Protein AF-A0A182S8Q7-F1 (afdb_monomer_lite)

pLDDT: mean 88.42, std 8.69, range [42.84, 96.62]

Structure (mmCIF, N/CA/C/O backbone):
data_AF-A0A182S8Q7-F1
#
_entry.id   AF-A0A182S8Q7-F1
#
loop_
_atom_site.group_PDB
_atom_site.id
_atom_site.type_symbol
_atom_site.label_atom_id
_atom_site.label_alt_id
_atom_site.label_comp_id
_atom_site.label_asym_id
_atom_site.label_entity_id
_atom_site.label_seq_id
_atom_site.pdbx_PDB_ins_code
_atom_site.Cartn_x
_atom_site.Cartn_y
_atom_site.Cartn_z
_atom_site.occupancy
_atom_site.B_iso_or_equiv
_atom_site.auth_seq_id
_atom_site.auth_comp_id
_atom_site.auth_asym_id
_atom_site.auth_atom_id
_atom_site.pdbx_PDB_model_num
ATOM 1 N N . MET A 1 1 ? 14.841 6.265 -6.640 1.00 42.84 1 MET A N 1
ATOM 2 C CA . MET A 1 1 ? 15.381 6.132 -5.273 1.00 42.84 1 MET A CA 1
ATOM 3 C C . MET A 1 1 ? 14.286 5.479 -4.445 1.00 42.84 1 MET A C 1
ATOM 5 O O . MET A 1 1 ? 13.190 6.019 -4.438 1.00 42.84 1 MET A O 1
ATOM 9 N N . ARG A 1 2 ? 14.523 4.296 -3.869 1.00 61.75 2 ARG A N 1
ATOM 10 C CA . ARG A 1 2 ? 13.597 3.650 -2.926 1.00 61.75 2 ARG A CA 1
ATOM 11 C C . ARG A 1 2 ? 14.351 3.470 -1.628 1.00 61.75 2 ARG A C 1
ATOM 13 O O . ARG A 1 2 ? 15.321 2.724 -1.587 1.00 61.75 2 ARG A O 1
ATOM 20 N N . TRP A 1 3 ? 13.983 4.250 -0.626 1.00 45.47 3 TRP A N 1
ATOM 21 C CA . TRP A 1 3 ? 14.664 4.230 0.658 1.00 45.47 3 TRP A CA 1
ATOM 22 C C . TRP A 1 3 ? 14.092 3.096 1.516 1.00 45.47 3 TRP A C 1
ATOM 24 O O . TRP A 1 3 ? 12.889 2.859 1.485 1.00 45.47 3 TRP A O 1
ATOM 34 N N . GLY A 1 4 ? 14.951 2.359 2.223 1.00 52.16 4 GLY A N 1
ATOM 35 C CA . GLY A 1 4 ? 14.533 1.249 3.092 1.00 52.16 4 GLY A CA 1
ATOM 36 C C . GLY A 1 4 ? 14.258 -0.095 2.401 1.00 52.16 4 GLY A C 1
ATOM 37 O O . GLY A 1 4 ? 13.978 -1.071 3.092 1.00 52.16 4 GLY A O 1
ATOM 38 N N . VAL A 1 5 ? 14.377 -0.194 1.071 1.00 59.81 5 VAL A N 1
ATOM 39 C CA . VAL A 1 5 ? 14.301 -1.483 0.361 1.00 59.81 5 VAL A CA 1
ATOM 40 C C . VAL A 1 5 ? 15.667 -2.164 0.431 1.00 59.81 5 VAL A C 1
ATOM 42 O O . VAL A 1 5 ? 16.649 -1.630 -0.083 1.00 59.81 5 VAL A O 1
ATOM 45 N N . ARG A 1 6 ? 15.736 -3.318 1.100 1.00 62.06 6 ARG A N 1
ATOM 46 C CA . ARG A 1 6 ? 16.965 -4.116 1.224 1.00 62.06 6 ARG A CA 1
ATOM 47 C C . ARG A 1 6 ? 17.252 -4.895 -0.060 1.00 62.06 6 ARG A C 1
ATOM 49 O O . ARG A 1 6 ? 16.329 -5.193 -0.816 1.00 62.06 6 ARG A O 1
ATOM 56 N N . ASP A 1 7 ? 18.512 -5.280 -0.261 1.00 60.81 7 ASP A N 1
ATOM 57 C CA . ASP A 1 7 ? 18.934 -6.113 -1.401 1.00 60.81 7 ASP A CA 1
ATOM 58 C C . ASP A 1 7 ? 18.130 -7.429 -1.471 1.00 60.81 7 ASP A C 1
ATOM 60 O O . ASP A 1 7 ? 17.766 -7.876 -2.557 1.00 60.81 7 ASP A O 1
ATOM 64 N N . GLU A 1 8 ? 17.743 -7.984 -0.314 1.00 66.62 8 GLU A N 1
ATOM 65 C CA . GLU A 1 8 ? 16.890 -9.179 -0.208 1.00 66.62 8 GLU A CA 1
ATOM 66 C C . GLU A 1 8 ? 15.536 -9.014 -0.928 1.00 66.62 8 GLU A C 1
ATOM 68 O O . GLU A 1 8 ? 15.052 -9.930 -1.581 1.00 66.62 8 GLU A O 1
ATOM 73 N N . ALA A 1 9 ? 14.944 -7.816 -0.914 1.00 69.50 9 ALA A N 1
ATOM 74 C CA . ALA A 1 9 ? 13.673 -7.564 -1.598 1.00 69.50 9 ALA A CA 1
ATOM 75 C C . ALA A 1 9 ? 13.807 -7.504 -3.132 1.00 69.50 9 ALA A C 1
ATOM 77 O O . ALA A 1 9 ? 12.793 -7.508 -3.843 1.00 69.50 9 ALA A O 1
ATOM 78 N N . THR A 1 10 ? 15.035 -7.389 -3.648 1.00 76.19 10 THR A N 1
ATOM 79 C CA . THR A 1 10 ? 15.325 -7.541 -5.082 1.00 76.19 10 THR A CA 1
ATOM 80 C C . THR A 1 10 ? 15.419 -9.017 -5.453 1.00 76.19 10 THR A C 1
ATOM 82 O O . THR A 1 10 ? 14.940 -9.389 -6.517 1.00 76.19 10 THR A O 1
ATOM 85 N N . ASP A 1 11 ? 15.975 -9.842 -4.564 1.00 79.31 11 ASP A N 1
ATOM 86 C CA . ASP A 1 11 ? 16.095 -11.295 -4.735 1.00 79.31 11 ASP A CA 1
ATOM 87 C C . ASP A 1 11 ? 14.733 -11.981 -4.850 1.00 79.31 11 ASP A C 1
ATOM 89 O O . ASP A 1 11 ? 14.486 -12.724 -5.795 1.00 79.31 11 ASP A O 1
ATOM 93 N N . ASP A 1 12 ? 13.822 -11.643 -3.935 1.00 82.00 12 ASP A N 1
ATOM 94 C CA . ASP A 1 12 ? 12.478 -12.226 -3.867 1.00 82.00 12 ASP A CA 1
ATOM 95 C C . ASP A 1 12 ? 11.453 -11.498 -4.757 1.00 82.00 12 ASP A C 1
ATOM 97 O O . ASP A 1 12 ? 10.250 -11.747 -4.679 1.00 82.00 12 ASP A O 1
ATOM 101 N N . HIS A 1 13 ? 11.890 -10.538 -5.581 1.00 84.25 13 HIS A N 1
ATOM 102 C CA . HIS A 1 13 ? 11.020 -9.721 -6.447 1.00 84.25 13 HIS A CA 1
ATOM 103 C C . HIS A 1 13 ? 9.895 -8.971 -5.702 1.00 84.25 13 HIS A C 1
ATOM 105 O O . HIS A 1 13 ? 8.911 -8.533 -6.305 1.00 84.25 13 HIS A O 1
ATOM 111 N N . MET A 1 14 ? 10.039 -8.769 -4.389 1.00 81.75 14 MET A N 1
ATOM 112 C CA . MET A 1 14 ? 9.021 -8.161 -3.519 1.00 81.75 14 MET A CA 1
ATOM 113 C C . MET A 1 14 ? 9.024 -6.633 -3.543 1.00 81.75 14 MET A C 1
ATOM 115 O O . MET A 1 14 ? 8.096 -5.993 -3.049 1.00 81.75 14 MET A O 1
ATOM 119 N N . THR A 1 15 ? 10.049 -6.019 -4.132 1.00 76.50 15 THR A N 1
ATOM 120 C CA . THR A 1 15 ? 10.253 -4.562 -4.119 1.00 76.50 15 THR A CA 1
ATOM 121 C C . THR A 1 15 ? 9.032 -3.770 -4.611 1.00 76.50 15 THR A C 1
ATOM 123 O O . THR A 1 15 ? 8.743 -2.695 -4.090 1.00 76.50 15 THR A O 1
ATOM 126 N N . THR A 1 16 ? 8.282 -4.276 -5.595 1.00 79.88 16 THR A N 1
ATOM 127 C CA . THR A 1 16 ? 7.043 -3.622 -6.060 1.00 79.88 16 THR A CA 1
ATOM 128 C C . THR A 1 16 ? 5.880 -3.844 -5.095 1.00 79.88 16 THR A C 1
ATOM 130 O O . THR A 1 16 ? 5.137 -2.904 -4.825 1.00 79.88 16 THR A O 1
ATOM 133 N N . GLU A 1 17 ? 5.732 -5.050 -4.547 1.00 83.62 17 GLU A N 1
ATOM 134 C CA . GLU A 1 17 ? 4.652 -5.389 -3.613 1.00 83.62 17 GLU A CA 1
ATOM 135 C C . GLU A 1 17 ? 4.762 -4.597 -2.306 1.00 83.62 17 GLU A C 1
ATOM 137 O O . GLU A 1 17 ? 3.768 -4.048 -1.836 1.00 83.62 17 GLU A O 1
ATOM 142 N N . LEU A 1 18 ? 5.978 -4.460 -1.764 1.00 83.19 18 LEU A N 1
ATOM 143 C CA . LEU A 1 18 ? 6.242 -3.647 -0.576 1.00 83.19 18 LEU A CA 1
ATOM 144 C C . LEU A 1 18 ? 5.825 -2.187 -0.792 1.00 83.19 18 LEU A C 1
ATOM 146 O O . LEU A 1 18 ? 5.143 -1.619 0.057 1.00 83.19 18 LEU A O 1
ATOM 150 N N . CYS A 1 19 ? 6.153 -1.601 -1.950 1.00 82.00 19 CYS A N 1
ATOM 151 C CA . CYS A 1 19 ? 5.712 -0.248 -2.296 1.00 82.00 19 CYS A CA 1
ATOM 152 C C . CYS A 1 19 ? 4.181 -0.145 -2.378 1.00 82.00 19 CYS A C 1
ATOM 154 O O . CYS A 1 19 ? 3.608 0.808 -1.857 1.00 82.00 19 CYS A O 1
ATOM 156 N N . MET A 1 20 ? 3.503 -1.121 -2.996 1.00 86.94 20 MET A N 1
ATOM 157 C CA . MET A 1 20 ? 2.035 -1.110 -3.087 1.00 86.94 20 MET A CA 1
ATOM 158 C C . MET A 1 20 ? 1.373 -1.241 -1.712 1.00 86.94 20 MET A C 1
ATOM 160 O O . MET A 1 20 ? 0.411 -0.531 -1.422 1.00 86.94 20 MET A O 1
ATOM 164 N N . ARG A 1 21 ? 1.898 -2.123 -0.854 1.00 85.94 21 ARG A N 1
ATOM 165 C CA . ARG A 1 21 ? 1.404 -2.316 0.513 1.00 85.94 21 ARG A CA 1
ATOM 166 C C . ARG A 1 21 ? 1.585 -1.053 1.349 1.00 85.94 21 ARG A C 1
ATOM 168 O O . ARG A 1 21 ? 0.685 -0.694 2.102 1.00 85.94 21 ARG A O 1
ATOM 175 N N . GLU A 1 22 ? 2.702 -0.353 1.175 1.00 85.12 22 GLU A N 1
ATOM 176 C CA . GLU A 1 22 ? 2.937 0.911 1.867 1.00 85.12 22 GLU A CA 1
ATOM 177 C C . GLU A 1 22 ? 1.957 1.998 1.418 1.00 85.12 22 GLU A C 1
ATOM 179 O O . GLU A 1 22 ? 1.357 2.655 2.261 1.00 85.12 22 GLU A O 1
ATOM 184 N N . ILE A 1 23 ? 1.681 2.118 0.113 1.00 88.94 23 ILE A N 1
ATOM 185 C CA . ILE A 1 23 ? 0.646 3.038 -0.388 1.00 88.94 23 ILE A CA 1
ATOM 186 C C . ILE A 1 23 ? -0.710 2.734 0.264 1.00 88.94 23 ILE A C 1
ATOM 188 O O . ILE A 1 23 ? -1.385 3.650 0.737 1.00 88.94 23 ILE A O 1
ATOM 192 N N . GLN A 1 24 ? -1.100 1.458 0.342 1.00 87.75 24 GLN A N 1
ATOM 193 C CA . GLN A 1 24 ? -2.344 1.050 1.004 1.00 87.75 24 GLN A CA 1
ATOM 194 C C . GLN A 1 24 ? -2.342 1.385 2.502 1.00 87.75 24 GLN A C 1
ATOM 196 O O . GLN A 1 24 ? -3.348 1.864 3.027 1.00 87.75 24 GLN A O 1
ATOM 201 N N . ASN A 1 25 ? -1.219 1.180 3.194 1.00 82.31 25 ASN A N 1
ATOM 202 C CA . ASN A 1 25 ? -1.070 1.549 4.600 1.00 82.31 25 ASN A CA 1
ATOM 203 C C . ASN A 1 25 ? -1.199 3.060 4.801 1.00 82.31 25 ASN A C 1
ATOM 205 O O . ASN A 1 25 ? -1.993 3.480 5.641 1.00 82.31 25 ASN A O 1
ATOM 209 N N . CYS A 1 26 ? -0.504 3.878 4.005 1.00 85.38 26 CYS A N 1
ATOM 210 C CA . CYS A 1 26 ? -0.623 5.333 4.056 1.00 85.38 26 CYS A CA 1
ATOM 211 C C . CYS A 1 26 ? -2.065 5.783 3.797 1.00 85.38 26 CYS A C 1
ATOM 213 O O . CYS A 1 26 ? -2.568 6.659 4.493 1.00 85.38 26 CYS A O 1
ATOM 215 N N . GLN A 1 27 ? -2.758 5.170 2.836 1.00 86.94 27 GLN A N 1
ATOM 216 C CA . GLN A 1 27 ? -4.159 5.482 2.541 1.00 86.94 27 GLN A CA 1
ATOM 217 C C . GLN A 1 27 ? -5.119 5.088 3.667 1.00 86.94 27 GLN A C 1
ATOM 219 O O . GLN A 1 27 ? -6.132 5.756 3.858 1.00 86.94 27 GLN A O 1
ATOM 224 N N . ARG A 1 28 ? -4.811 4.014 4.400 1.00 81.75 28 ARG A N 1
ATOM 225 C CA . ARG A 1 28 ? -5.621 3.525 5.521 1.00 81.75 28 ARG A CA 1
ATOM 226 C C . ARG A 1 28 ? -5.380 4.307 6.811 1.00 81.75 28 ARG A C 1
ATOM 228 O O . ARG A 1 28 ? -6.316 4.481 7.582 1.00 81.75 28 ARG A O 1
ATOM 235 N N . LEU A 1 29 ? -4.135 4.703 7.069 1.00 77.62 29 LEU A N 1
ATOM 236 C CA . LEU A 1 29 ? -3.698 5.268 8.348 1.00 77.62 29 LEU A CA 1
ATOM 237 C C . LEU A 1 29 ? -3.628 6.799 8.343 1.00 77.62 29 LEU A C 1
ATOM 239 O O . LEU A 1 29 ? -3.827 7.414 9.386 1.00 77.62 29 LEU A O 1
ATOM 243 N N . SER A 1 30 ? -3.320 7.426 7.203 1.00 78.69 30 SER A N 1
ATOM 244 C CA . SER A 1 30 ? -3.127 8.878 7.149 1.00 78.69 30 SER A CA 1
ATOM 245 C C . SER A 1 30 ? -4.459 9.621 7.111 1.00 78.69 30 SER A C 1
ATOM 247 O O . SER A 1 30 ? -5.298 9.394 6.238 1.00 78.69 30 SER A O 1
ATOM 249 N N . MET A 1 31 ? -4.605 10.588 8.015 1.00 75.12 31 MET A N 1
ATOM 250 C CA . MET A 1 31 ? -5.722 11.538 8.030 1.00 75.12 31 MET A CA 1
ATOM 251 C C . MET A 1 31 ? -5.554 12.668 7.000 1.00 75.12 31 MET A C 1
ATOM 253 O O . MET A 1 31 ? -6.535 13.297 6.597 1.00 75.12 31 MET A O 1
ATOM 257 N N . GLY A 1 32 ? -4.317 12.931 6.566 1.00 83.00 32 GLY A N 1
ATOM 258 C CA . GLY A 1 32 ? -3.952 14.046 5.693 1.00 83.00 32 GLY A CA 1
ATOM 259 C C . GLY A 1 32 ? -3.345 13.588 4.367 1.00 83.00 32 GLY A C 1
ATOM 260 O O . GLY A 1 32 ? -3.870 12.654 3.753 1.00 83.00 32 GLY A O 1
ATOM 261 N N . PRO A 1 33 ? -2.277 14.239 3.869 1.00 89.38 33 PRO A N 1
ATOM 262 C CA . PRO A 1 33 ? -1.631 13.790 2.644 1.00 89.38 33 PRO A CA 1
ATOM 263 C C . PRO A 1 33 ? -1.127 12.350 2.816 1.00 89.38 33 PRO A C 1
ATOM 265 O O . PRO A 1 33 ? -0.511 12.009 3.826 1.00 89.38 33 PRO A O 1
ATOM 268 N N . ASN A 1 34 ? -1.413 11.496 1.837 1.00 91.25 34 ASN A N 1
ATOM 269 C CA . ASN A 1 34 ? -0.997 10.091 1.839 1.00 91.25 34 ASN A CA 1
ATOM 270 C C . ASN A 1 34 ? -0.188 9.708 0.596 1.00 91.25 34 ASN A C 1
ATOM 272 O O . ASN A 1 34 ? 0.460 8.665 0.596 1.00 91.25 34 ASN A O 1
ATOM 276 N N . PHE A 1 35 ? -0.207 10.541 -0.448 1.00 93.88 35 PHE A N 1
ATOM 277 C CA . PHE A 1 35 ? 0.516 10.265 -1.676 1.00 93.88 35 PHE A CA 1
ATOM 278 C C . PHE A 1 35 ? 0.972 11.553 -2.363 1.00 93.88 35 PHE A C 1
ATOM 280 O O . PHE A 1 35 ? 0.186 12.464 -2.627 1.00 93.88 35 PHE A O 1
ATOM 287 N N . VAL A 1 36 ? 2.256 11.619 -2.696 1.00 94.25 36 VAL A N 1
ATOM 288 C CA . VAL A 1 36 ? 2.841 12.705 -3.483 1.00 94.25 36 VAL A CA 1
ATOM 289 C C . VAL A 1 36 ? 3.585 12.079 -4.646 1.00 94.25 36 VAL A C 1
ATOM 291 O O . VAL A 1 36 ? 4.459 11.240 -4.439 1.00 94.25 36 VAL A O 1
ATOM 294 N N . VAL A 1 37 ? 3.271 12.512 -5.865 1.00 94.19 37 VAL A N 1
ATOM 295 C CA . VAL A 1 37 ? 3.958 12.039 -7.067 1.00 94.19 37 VAL A CA 1
ATOM 296 C C . VAL A 1 37 ? 4.797 13.138 -7.705 1.00 94.19 37 VAL A C 1
ATOM 298 O O . VAL A 1 37 ? 4.332 14.260 -7.905 1.00 94.19 37 VAL A O 1
ATOM 301 N N . PHE A 1 38 ? 6.023 12.778 -8.082 1.00 94.25 38 PHE A N 1
ATOM 302 C CA . PHE A 1 38 ? 6.904 13.579 -8.927 1.00 94.25 38 PHE A CA 1
ATOM 303 C C . PHE A 1 38 ? 7.054 12.891 -10.285 1.00 94.25 38 PHE A C 1
ATOM 305 O O . PHE A 1 38 ? 7.633 11.809 -10.372 1.00 94.25 38 PHE A O 1
ATOM 312 N N . LEU A 1 39 ? 6.536 13.503 -11.348 1.00 95.12 39 LEU A N 1
ATOM 313 C CA . LEU A 1 39 ? 6.584 12.966 -12.707 1.00 95.12 39 LEU A CA 1
ATOM 314 C C . LEU A 1 39 ? 7.507 13.809 -13.585 1.00 95.12 39 LEU A C 1
ATOM 316 O O . LEU A 1 39 ? 7.235 14.976 -13.859 1.00 95.12 39 LEU A O 1
ATOM 320 N N . GLY A 1 40 ? 8.607 13.203 -14.026 1.00 94.44 40 GLY A N 1
ATOM 321 C CA . GLY A 1 40 ? 9.563 13.803 -14.958 1.00 94.44 40 GLY A CA 1
ATOM 322 C C . GLY A 1 40 ? 9.355 13.343 -16.405 1.00 94.44 40 GLY A C 1
ATOM 323 O O . GLY A 1 40 ? 8.233 13.115 -16.855 1.00 94.44 40 GLY A O 1
ATOM 324 N N . GLN A 1 41 ? 10.463 13.167 -17.130 1.00 94.75 41 GLN A N 1
ATOM 325 C CA . GLN A 1 41 ? 10.507 12.563 -18.473 1.00 94.75 41 GLN A CA 1
ATOM 326 C C . GLN A 1 41 ? 11.086 11.136 -18.470 1.00 94.75 41 GLN A C 1
ATOM 328 O O . GLN A 1 41 ? 11.424 10.605 -19.526 1.00 94.75 41 GLN A O 1
ATOM 333 N N . LYS A 1 42 ? 11.166 10.504 -17.291 1.00 94.50 42 LYS A N 1
ATOM 334 C CA . LYS A 1 42 ? 11.596 9.116 -17.117 1.00 94.50 42 LYS A CA 1
ATOM 335 C C . LYS A 1 42 ? 10.430 8.270 -16.622 1.00 94.50 42 LYS A C 1
ATOM 337 O O . LYS A 1 42 ? 9.929 8.497 -15.524 1.00 94.50 42 LYS A O 1
ATOM 342 N N . TYR A 1 43 ? 10.020 7.310 -17.435 1.00 94.12 43 TYR A N 1
ATOM 343 C CA . TYR A 1 43 ? 9.004 6.310 -17.138 1.00 94.12 43 TYR A CA 1
ATOM 344 C C . TYR A 1 43 ? 9.537 5.242 -16.182 1.00 94.12 43 TYR A C 1
ATOM 346 O O . TYR A 1 43 ? 8.817 4.791 -15.290 1.00 94.12 43 TYR A O 1
ATOM 354 N N . GLY A 1 44 ? 10.820 4.894 -16.322 1.00 90.00 44 GLY A N 1
ATOM 355 C CA . GLY A 1 44 ? 11.555 4.084 -15.363 1.00 90.00 44 GLY A CA 1
ATOM 356 C C . GLY A 1 44 ? 11.429 2.574 -15.564 1.00 90.00 44 GLY A C 1
ATOM 357 O O . GLY A 1 44 ? 11.080 2.066 -16.629 1.00 90.00 44 GLY A O 1
ATOM 358 N N . TYR A 1 45 ? 11.789 1.836 -14.513 1.00 88.75 45 TYR A N 1
ATOM 359 C CA . TYR A 1 45 ? 11.913 0.381 -14.549 1.00 88.75 45 TYR A CA 1
ATOM 360 C C . TYR A 1 45 ? 10.554 -0.319 -14.715 1.00 88.75 45 TYR A C 1
ATOM 362 O O . TYR A 1 45 ? 9.594 -0.018 -14.000 1.00 88.75 45 TYR A O 1
ATOM 370 N N . ARG A 1 46 ? 10.509 -1.277 -15.648 1.00 90.62 46 ARG A N 1
ATOM 371 C CA . ARG A 1 46 ? 9.331 -2.062 -16.048 1.00 90.62 46 ARG A CA 1
ATOM 372 C C . ARG A 1 46 ? 9.536 -3.537 -15.681 1.00 90.62 46 ARG A C 1
ATOM 374 O O . ARG A 1 46 ? 10.087 -4.273 -16.498 1.00 90.62 46 ARG A O 1
ATOM 381 N N . PRO A 1 47 ? 9.202 -3.962 -14.453 1.00 89.44 47 PRO A N 1
ATOM 382 C CA . PRO A 1 47 ? 9.462 -5.326 -14.001 1.00 89.44 47 PRO A CA 1
ATOM 383 C C . PRO A 1 47 ? 8.586 -6.344 -14.736 1.00 89.44 47 PRO A C 1
ATOM 385 O O . PRO A 1 47 ? 7.504 -6.012 -15.218 1.00 89.44 47 PRO A O 1
ATOM 388 N N . ILE A 1 48 ? 9.037 -7.598 -14.757 1.00 92.31 48 ILE A N 1
ATOM 389 C CA . ILE A 1 48 ? 8.157 -8.736 -15.048 1.00 92.31 48 ILE A CA 1
ATOM 390 C C . ILE A 1 48 ? 7.285 -9.040 -13.814 1.00 92.31 48 ILE A C 1
ATOM 392 O O . ILE A 1 48 ? 7.712 -8.750 -12.693 1.00 92.31 48 ILE A O 1
ATOM 396 N N . PRO A 1 49 ? 6.066 -9.584 -13.972 1.00 91.56 49 PRO A N 1
ATOM 397 C CA . PRO A 1 49 ? 5.203 -9.865 -12.828 1.00 91.56 49 PRO A CA 1
ATOM 398 C C . PRO A 1 49 ? 5.742 -11.017 -11.971 1.00 91.56 49 PRO A C 1
ATOM 400 O O . PRO A 1 49 ? 6.046 -12.085 -12.496 1.00 91.56 49 PRO A O 1
ATOM 403 N N . THR A 1 50 ? 5.798 -10.836 -10.651 1.00 92.06 50 THR A N 1
ATOM 404 C CA . THR A 1 50 ? 6.173 -11.905 -9.706 1.00 92.06 50 THR A CA 1
ATOM 405 C C . THR A 1 50 ? 5.159 -13.050 -9.709 1.00 92.06 50 THR A C 1
ATOM 407 O O . THR A 1 50 ? 5.534 -14.215 -9.628 1.00 92.06 50 THR A O 1
ATOM 410 N N . TYR A 1 51 ? 3.876 -12.710 -9.852 1.00 92.19 51 TYR A N 1
ATOM 411 C CA . TYR A 1 51 ? 2.759 -13.648 -9.891 1.00 92.19 51 TYR A CA 1
ATOM 412 C C . TYR A 1 51 ? 2.001 -13.478 -11.204 1.00 92.19 51 TYR A C 1
ATOM 414 O O . TYR A 1 51 ? 1.655 -12.355 -11.581 1.00 92.19 51 TYR A O 1
ATOM 422 N N . ILE A 1 52 ? 1.737 -14.589 -11.884 1.00 94.38 52 ILE A N 1
ATOM 423 C CA . ILE A 1 52 ? 0.951 -14.644 -13.122 1.00 94.38 52 ILE A CA 1
ATOM 424 C C . ILE A 1 52 ? -0.055 -15.782 -12.974 1.00 94.38 52 ILE A C 1
ATOM 426 O O . ILE A 1 52 ? 0.285 -16.824 -12.419 1.00 94.38 52 ILE A O 1
ATOM 430 N N . LEU A 1 53 ? -1.285 -15.629 -13.466 1.00 95.38 53 LEU A N 1
ATOM 431 C CA . LEU A 1 53 ? -2.212 -16.761 -13.538 1.00 95.38 53 LEU A CA 1
ATOM 432 C C . LEU A 1 53 ? -1.576 -17.888 -14.358 1.00 95.38 53 LEU A C 1
ATOM 434 O O . LEU A 1 53 ? -1.068 -17.647 -15.453 1.00 95.38 53 LEU A O 1
ATOM 438 N N . SER A 1 54 ? -1.606 -19.129 -13.865 1.00 95.38 54 SER A N 1
ATOM 439 C CA . SER A 1 54 ? -0.951 -20.227 -14.589 1.00 95.38 54 SER A CA 1
ATOM 440 C C . SER A 1 54 ? -1.556 -20.455 -15.973 1.00 95.38 54 SER A C 1
ATOM 442 O O . SER A 1 54 ? -0.835 -20.834 -16.890 1.00 95.38 54 SER A O 1
ATOM 444 N N . SER A 1 55 ? -2.854 -20.190 -16.143 1.00 94.81 55 SER A N 1
ATOM 445 C CA . SER A 1 55 ? -3.516 -20.203 -17.451 1.00 94.81 55 SER A CA 1
ATOM 446 C C . SER A 1 55 ? -2.964 -19.130 -18.391 1.00 94.81 55 SER A C 1
ATOM 448 O O . SER A 1 55 ? -2.717 -19.414 -19.557 1.00 94.81 55 SER A O 1
ATOM 450 N N . GLU A 1 56 ? -2.725 -17.920 -17.889 1.00 95.44 56 GLU A N 1
ATOM 451 C CA . GLU A 1 56 ? -2.183 -16.805 -18.670 1.00 95.44 56 GLU A CA 1
ATOM 452 C C . GLU A 1 56 ? -0.731 -17.063 -19.092 1.00 95.44 56 GLU A C 1
ATOM 454 O O . GLU A 1 56 ? -0.393 -16.906 -20.265 1.00 95.44 56 GLU A O 1
ATOM 459 N N . LEU A 1 57 ? 0.116 -17.544 -18.171 1.00 95.94 57 LEU A N 1
ATOM 460 C CA . LEU A 1 57 ? 1.495 -17.912 -18.504 1.00 95.94 57 LEU A CA 1
ATOM 461 C C . LEU A 1 57 ? 1.537 -19.041 -19.542 1.00 95.94 57 LEU A C 1
ATOM 463 O O . LEU A 1 57 ? 2.352 -18.996 -20.461 1.00 95.94 57 LEU A O 1
ATOM 467 N N . GLN A 1 58 ? 0.651 -20.031 -19.414 1.00 95.62 58 GLN A N 1
ATOM 468 C CA . GLN A 1 58 ? 0.558 -21.133 -20.366 1.00 95.62 58 GLN A CA 1
ATOM 469 C C . GLN A 1 58 ? 0.155 -20.635 -21.763 1.00 95.62 58 GLN A C 1
ATOM 471 O O . GLN A 1 58 ? 0.782 -21.030 -22.740 1.00 95.62 58 GLN A O 1
ATOM 476 N N . LEU A 1 59 ? -0.805 -19.706 -21.863 1.00 95.56 59 LEU A N 1
ATOM 477 C CA . LEU A 1 59 ? -1.174 -19.081 -23.139 1.00 95.56 59 LEU A CA 1
ATOM 478 C C . LEU A 1 59 ? 0.010 -18.358 -23.792 1.00 95.56 59 LEU A C 1
ATOM 480 O O . LEU A 1 59 ? 0.245 -18.527 -24.987 1.00 95.56 59 LEU A O 1
ATOM 484 N N . ILE A 1 60 ? 0.763 -17.573 -23.015 1.00 96.19 60 ILE A N 1
ATOM 485 C CA . ILE A 1 60 ? 1.956 -16.862 -23.504 1.00 96.19 60 ILE A CA 1
ATOM 486 C C . ILE A 1 60 ? 3.010 -17.858 -23.992 1.00 96.19 60 ILE A C 1
ATOM 488 O O . ILE A 1 60 ? 3.599 -17.669 -25.056 1.00 96.19 60 ILE A O 1
ATOM 492 N N . ARG A 1 61 ? 3.240 -18.928 -23.228 1.00 96.62 61 ARG A N 1
ATOM 493 C CA . ARG A 1 61 ? 4.205 -19.979 -23.553 1.00 96.62 61 ARG A CA 1
ATOM 494 C C . ARG A 1 61 ? 3.844 -20.702 -24.851 1.00 96.62 61 ARG A C 1
ATOM 496 O O . ARG A 1 61 ? 4.705 -20.839 -25.715 1.00 96.62 61 ARG A O 1
ATOM 50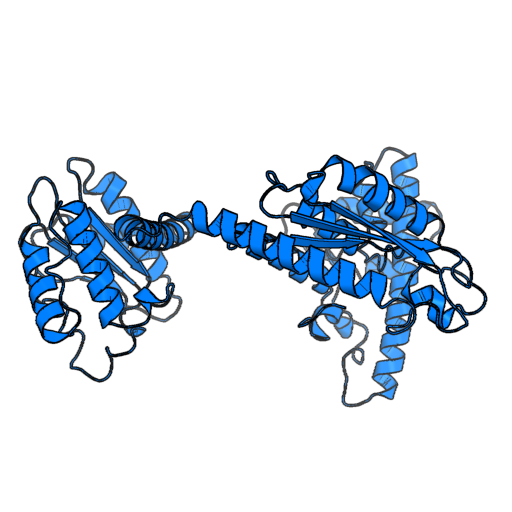3 N N . ASP A 1 62 ? 2.591 -21.125 -24.999 1.00 96.12 62 ASP A N 1
ATOM 504 C CA . ASP A 1 62 ? 2.122 -21.858 -26.180 1.00 96.12 62 ASP A CA 1
ATOM 505 C C . ASP A 1 62 ? 2.173 -20.988 -27.439 1.00 96.12 62 ASP A C 1
ATOM 507 O O . ASP A 1 62 ? 2.606 -21.445 -28.498 1.00 96.12 62 ASP A O 1
ATOM 511 N N . ASP A 1 63 ? 1.810 -19.709 -27.318 1.00 96.50 63 ASP A N 1
ATOM 512 C CA . ASP A 1 63 ? 1.904 -18.744 -28.412 1.00 96.50 63 ASP A CA 1
ATOM 513 C C . ASP A 1 63 ? 3.360 -18.534 -28.857 1.00 96.50 63 ASP A C 1
ATOM 515 O O . ASP A 1 63 ? 3.681 -18.654 -30.042 1.00 96.50 63 ASP A O 1
ATOM 519 N N . LEU A 1 64 ? 4.278 -18.320 -27.909 1.00 96.50 64 LEU A N 1
ATOM 520 C CA . LEU A 1 64 ? 5.709 -18.185 -28.191 1.00 96.50 64 LEU A CA 1
ATOM 521 C C . LEU A 1 64 ? 6.302 -19.446 -28.832 1.00 96.50 64 LEU A C 1
ATOM 523 O O . LEU A 1 64 ? 7.028 -19.337 -29.824 1.00 96.50 64 LEU A O 1
ATOM 527 N N . ALA A 1 65 ? 5.959 -20.627 -28.315 1.00 95.75 65 ALA A N 1
ATOM 528 C CA . ALA A 1 65 ? 6.406 -21.902 -28.865 1.00 95.75 65 ALA A CA 1
ATOM 529 C C . ALA A 1 65 ? 5.880 -22.121 -30.292 1.00 95.75 65 ALA A C 1
ATOM 531 O O . ALA A 1 65 ? 6.634 -22.553 -31.164 1.00 95.75 65 ALA A O 1
ATOM 532 N N . SER A 1 66 ? 4.623 -21.750 -30.568 1.00 95.06 66 SER A N 1
ATOM 533 C CA . SER A 1 66 ? 4.043 -21.822 -31.917 1.00 95.06 66 SER A CA 1
ATOM 534 C C . SER A 1 66 ? 4.761 -20.917 -32.928 1.00 95.06 66 SER A C 1
ATOM 536 O O . SER A 1 66 ? 4.841 -21.242 -34.111 1.00 95.06 66 SER A O 1
ATOM 538 N N . MET A 1 67 ? 5.363 -19.820 -32.455 1.00 94.94 67 MET A N 1
ATOM 539 C CA . MET A 1 67 ? 6.216 -18.925 -33.242 1.00 94.94 67 MET A CA 1
ATOM 540 C C . MET A 1 67 ? 7.682 -19.391 -33.338 1.00 94.94 67 MET A C 1
ATOM 542 O O . MET A 1 67 ? 8.522 -18.644 -33.846 1.00 94.94 67 MET A O 1
ATOM 546 N N . GLY A 1 68 ? 8.021 -20.578 -32.824 1.00 93.38 68 GLY A N 1
ATOM 547 C CA . GLY A 1 68 ? 9.387 -21.108 -32.809 1.00 93.38 68 GLY A CA 1
ATOM 548 C C . GLY A 1 68 ? 10.335 -20.375 -31.854 1.00 93.38 68 GLY A C 1
ATOM 549 O O . GLY A 1 68 ? 11.549 -20.404 -32.050 1.00 93.38 68 GLY A O 1
ATOM 550 N N . VAL A 1 69 ? 9.804 -19.672 -30.848 1.00 95.38 69 VAL A N 1
ATOM 551 C CA . VAL A 1 69 ? 10.606 -18.985 -29.828 1.00 95.38 69 VAL A CA 1
ATOM 552 C C . VAL A 1 69 ? 10.905 -19.944 -28.679 1.00 95.38 69 VAL A C 1
ATOM 554 O O . VAL A 1 69 ? 10.009 -20.624 -28.186 1.00 95.38 69 VAL A O 1
ATOM 557 N N . ASP A 1 70 ? 12.155 -19.963 -28.220 1.00 93.75 70 ASP A N 1
ATOM 558 C CA . ASP A 1 70 ? 12.550 -20.736 -27.043 1.00 93.75 70 ASP A CA 1
ATOM 559 C C . ASP A 1 70 ? 11.940 -20.148 -25.755 1.00 93.75 70 ASP A C 1
ATOM 561 O O . ASP A 1 70 ? 12.157 -18.982 -25.413 1.00 93.75 70 ASP A O 1
ATOM 565 N N . VAL A 1 71 ? 11.172 -20.977 -25.044 1.00 94.00 71 VAL A N 1
ATOM 566 C CA . VAL A 1 71 ? 10.462 -20.644 -23.798 1.00 94.00 71 VAL A CA 1
ATOM 567 C C . VAL A 1 71 ? 11.093 -21.279 -22.558 1.00 94.00 71 VAL A C 1
ATOM 569 O O . VAL A 1 71 ? 10.597 -21.067 -21.452 1.00 94.00 71 VAL A O 1
ATOM 572 N N . THR A 1 72 ? 12.204 -22.009 -22.704 1.00 94.25 72 THR A N 1
ATOM 573 C CA . THR A 1 72 ? 12.891 -22.694 -21.590 1.00 94.25 72 THR A CA 1
ATOM 574 C C . THR A 1 72 ? 13.242 -21.753 -20.442 1.00 94.25 72 THR A C 1
ATOM 576 O O . THR A 1 72 ? 13.184 -22.138 -19.276 1.00 94.25 72 THR A O 1
ATOM 579 N N . LEU A 1 73 ? 13.543 -20.491 -20.757 1.00 94.12 73 LEU A N 1
ATOM 580 C CA . LEU A 1 73 ? 13.823 -19.463 -19.762 1.00 94.12 73 LEU A CA 1
ATOM 581 C C . LEU A 1 73 ? 12.615 -19.191 -18.852 1.00 94.12 73 LEU A C 1
ATOM 583 O O . LEU A 1 73 ? 12.785 -19.031 -17.648 1.00 94.12 73 LEU A O 1
ATOM 587 N N . LEU A 1 74 ? 11.398 -19.175 -19.402 1.00 94.38 74 LEU A N 1
ATOM 588 C CA . LEU A 1 74 ? 10.179 -18.993 -18.609 1.00 94.38 74 LEU A CA 1
ATOM 589 C C . LEU A 1 74 ? 9.922 -20.217 -17.719 1.00 94.38 74 LEU A C 1
ATOM 591 O O . LEU A 1 74 ? 9.604 -20.055 -16.544 1.00 94.38 74 LEU A O 1
ATOM 595 N N . ASP A 1 75 ? 10.139 -21.423 -18.251 1.00 93.00 75 ASP A N 1
ATOM 596 C CA . ASP A 1 75 ? 9.957 -22.693 -17.527 1.00 93.00 75 ASP A CA 1
ATOM 597 C C . ASP A 1 75 ? 10.971 -22.876 -16.381 1.00 93.00 75 ASP A C 1
ATOM 599 O O . ASP A 1 75 ? 10.689 -23.511 -15.353 1.00 93.00 75 ASP A O 1
ATOM 603 N N . LEU A 1 76 ? 12.171 -22.316 -16.548 1.00 94.88 76 LEU A N 1
ATOM 604 C CA . LEU A 1 76 ? 13.205 -22.299 -15.521 1.00 94.88 76 LEU A CA 1
ATOM 605 C C . LEU A 1 76 ? 12.797 -21.392 -14.353 1.00 94.88 76 LEU A C 1
ATOM 607 O O . LEU A 1 76 ? 12.834 -21.831 -13.202 1.00 94.88 76 LEU A O 1
ATOM 611 N N . TRP A 1 77 ? 12.383 -20.160 -14.662 1.00 95.81 77 TRP A N 1
ATOM 612 C CA . TRP A 1 77 ? 12.187 -19.090 -13.683 1.00 95.81 77 TRP A CA 1
ATOM 613 C C . TRP A 1 77 ? 10.791 -19.024 -13.062 1.00 95.81 77 TRP A C 1
ATOM 615 O O . TRP A 1 77 ? 10.667 -18.492 -11.964 1.00 95.81 77 TRP A O 1
ATOM 625 N N . TYR A 1 78 ? 9.748 -19.560 -13.698 1.00 96.25 78 TYR A N 1
ATOM 626 C CA . TYR A 1 78 ? 8.398 -19.598 -13.128 1.00 96.25 78 TYR A CA 1
ATOM 627 C C . TYR A 1 78 ? 8.010 -21.016 -12.718 1.00 96.25 78 TYR A C 1
ATOM 629 O O . TYR A 1 78 ? 8.102 -21.955 -13.508 1.00 96.25 78 TYR A O 1
ATOM 637 N N . LYS A 1 79 ? 7.514 -21.174 -11.486 1.00 95.38 79 LYS A N 1
ATOM 638 C CA . LYS A 1 79 ? 6.982 -22.450 -10.985 1.00 95.38 79 LYS A CA 1
ATOM 639 C C . LYS A 1 79 ? 5.512 -22.322 -10.629 1.00 95.38 79 LYS A C 1
ATOM 641 O O . LYS A 1 79 ? 5.089 -21.331 -10.045 1.00 95.38 79 LYS A O 1
ATOM 646 N N . LYS A 1 80 ? 4.735 -23.337 -11.002 1.00 95.31 80 LYS A N 1
ATOM 647 C CA . LYS A 1 80 ? 3.300 -23.398 -10.733 1.00 95.31 80 LYS A CA 1
ATOM 648 C C . LYS A 1 80 ? 3.052 -23.727 -9.263 1.00 95.31 80 LYS A C 1
ATOM 650 O O . LYS A 1 80 ? 3.424 -24.805 -8.806 1.00 95.31 80 LYS A O 1
ATOM 655 N N . ASP A 1 81 ? 2.351 -22.842 -8.574 1.00 93.75 81 ASP A N 1
ATOM 656 C CA . ASP A 1 81 ? 1.726 -23.106 -7.287 1.00 93.75 81 ASP A CA 1
ATOM 657 C C . ASP A 1 81 ? 0.272 -23.537 -7.509 1.00 93.75 81 ASP A C 1
ATOM 659 O O . ASP A 1 81 ? -0.581 -22.768 -7.963 1.00 93.75 81 ASP A O 1
ATOM 663 N N . SER A 1 82 ? 0.002 -24.810 -7.219 1.00 92.25 82 SER A N 1
ATOM 664 C CA . SER A 1 82 ? -1.337 -25.396 -7.350 1.00 92.25 82 SER A CA 1
ATOM 665 C C . SER A 1 82 ? -2.172 -25.265 -6.073 1.00 92.25 82 SER A C 1
ATOM 667 O O . SER A 1 82 ? -3.332 -25.665 -6.085 1.00 92.25 82 SER A O 1
ATOM 669 N N . ASN A 1 83 ? -1.605 -24.720 -4.989 1.00 90.81 83 ASN A N 1
ATOM 670 C CA . ASN A 1 83 ? -2.341 -24.459 -3.750 1.00 90.81 83 ASN A CA 1
ATOM 671 C C . ASN A 1 83 ? -3.155 -23.159 -3.837 1.00 90.81 83 ASN A C 1
ATOM 673 O O . ASN A 1 83 ? -4.154 -23.008 -3.135 1.00 90.81 83 ASN A O 1
ATOM 677 N N . ALA A 1 84 ? -2.748 -22.227 -4.703 1.00 87.00 84 ALA A N 1
ATOM 678 C CA . ALA A 1 84 ? -3.521 -21.032 -5.010 1.00 87.00 84 ALA A CA 1
ATOM 679 C C . ALA A 1 84 ? -4.775 -21.377 -5.833 1.00 87.00 84 ALA A C 1
ATOM 681 O O . ALA A 1 84 ? -4.738 -22.216 -6.737 1.00 87.00 84 ALA A O 1
ATOM 682 N N . VAL A 1 85 ? -5.889 -20.698 -5.546 1.00 86.81 85 VAL A N 1
ATOM 683 C CA . VAL A 1 85 ? -7.163 -20.867 -6.261 1.00 86.81 85 VAL A CA 1
ATOM 684 C C . VAL A 1 85 ? -7.622 -19.502 -6.797 1.00 86.81 85 VAL A C 1
ATOM 686 O O . VAL A 1 85 ? -8.050 -18.668 -5.997 1.00 86.81 85 VAL A O 1
ATOM 689 N N . PRO A 1 86 ? -7.563 -19.246 -8.122 1.00 90.12 86 PRO A N 1
ATOM 690 C CA . PRO A 1 86 ? -7.042 -20.126 -9.179 1.00 90.12 86 PRO A CA 1
ATOM 691 C C . PRO A 1 86 ? -5.507 -20.313 -9.119 1.00 90.12 86 PRO A C 1
ATOM 693 O O . PRO A 1 86 ? -4.826 -19.473 -8.530 1.00 90.12 86 PRO A O 1
ATOM 696 N N . PRO A 1 87 ? -4.948 -21.373 -9.747 1.00 93.38 87 PRO A N 1
ATOM 697 C CA . PRO A 1 87 ? -3.506 -21.632 -9.749 1.00 93.38 87 PRO A CA 1
ATOM 698 C C . PRO A 1 87 ? -2.688 -20.480 -10.338 1.00 93.38 87 PRO A C 1
ATOM 700 O O . PRO A 1 87 ? -3.040 -19.926 -11.387 1.00 93.38 87 PRO A O 1
ATOM 703 N N . ILE A 1 88 ? -1.563 -20.171 -9.692 1.00 95.94 88 ILE A N 1
ATOM 704 C CA . ILE A 1 88 ? -0.645 -19.102 -10.100 1.00 95.94 88 ILE A CA 1
ATOM 705 C C . ILE A 1 88 ? 0.753 -19.653 -10.362 1.00 95.94 88 ILE A C 1
ATOM 707 O O . ILE A 1 88 ? 1.188 -20.630 -9.764 1.00 95.94 88 ILE A O 1
ATOM 711 N N . SER A 1 89 ? 1.478 -19.007 -11.262 1.00 95.94 89 SER A N 1
ATOM 712 C CA . SER A 1 89 ? 2.888 -19.252 -11.521 1.00 95.94 89 SER A CA 1
ATOM 713 C C . SER A 1 89 ? 3.716 -18.151 -10.866 1.00 95.94 89 SER A C 1
ATOM 715 O O . SER A 1 89 ? 3.479 -16.965 -11.104 1.00 95.94 89 SER A O 1
ATOM 717 N N . ILE A 1 90 ? 4.677 -18.556 -10.039 1.00 95.06 90 ILE A N 1
ATOM 718 C CA . ILE A 1 90 ? 5.482 -17.684 -9.183 1.00 95.06 90 ILE A CA 1
ATOM 719 C C . ILE A 1 90 ? 6.906 -17.608 -9.731 1.00 95.06 90 ILE A C 1
ATOM 721 O O . ILE A 1 90 ? 7.551 -18.641 -9.949 1.00 95.06 90 ILE A O 1
ATOM 725 N N . LEU A 1 91 ? 7.395 -16.386 -9.931 1.00 95.12 91 LEU A N 1
ATOM 726 C CA . LEU A 1 91 ? 8.786 -16.109 -10.269 1.00 95.12 91 LEU A CA 1
ATOM 727 C C . LEU A 1 91 ? 9.694 -16.520 -9.104 1.00 95.12 91 LEU A C 1
ATOM 729 O O . LEU A 1 91 ? 9.499 -16.081 -7.973 1.00 95.12 91 LEU A O 1
ATOM 733 N N . GLN A 1 92 ? 10.675 -17.374 -9.379 1.00 94.69 92 GLN A N 1
ATOM 734 C CA . GLN A 1 92 ? 11.583 -17.886 -8.360 1.00 94.69 92 GLN A CA 1
ATOM 735 C C . GLN A 1 92 ? 12.571 -16.808 -7.880 1.00 94.69 92 GLN A C 1
ATOM 737 O O . GLN A 1 92 ? 12.985 -15.961 -8.684 1.00 94.69 92 GLN A O 1
ATOM 742 N N . PRO A 1 93 ? 12.995 -16.858 -6.602 1.00 92.50 93 PRO A N 1
ATOM 743 C CA . PRO A 1 93 ? 14.053 -15.992 -6.091 1.00 92.50 93 PRO A CA 1
ATOM 744 C C . PRO A 1 93 ? 15.322 -16.097 -6.934 1.00 92.50 93 PRO A C 1
ATOM 746 O O . PRO A 1 93 ? 15.669 -17.190 -7.396 1.00 92.50 93 PRO A O 1
ATOM 749 N N . ILE A 1 94 ? 16.036 -14.990 -7.131 1.00 91.75 94 ILE A N 1
ATOM 750 C CA . ILE A 1 94 ? 17.234 -14.957 -7.987 1.00 91.75 94 ILE A CA 1
ATOM 751 C C . ILE A 1 94 ? 18.291 -15.936 -7.467 1.00 91.75 94 ILE A C 1
ATOM 753 O O . ILE A 1 94 ? 18.824 -16.741 -8.234 1.00 91.75 94 ILE A O 1
ATOM 757 N N . SER A 1 95 ? 18.514 -15.942 -6.155 1.00 90.00 95 SER A N 1
ATOM 758 C CA . SER A 1 95 ? 19.470 -16.797 -5.451 1.00 90.00 95 SER A CA 1
ATOM 759 C C . SER A 1 95 ? 19.146 -18.292 -5.486 1.00 90.00 95 SER A C 1
ATOM 761 O O . SER A 1 95 ? 20.039 -19.107 -5.256 1.00 90.00 95 SER A O 1
ATOM 763 N N . SER A 1 96 ? 17.911 -18.677 -5.837 1.00 90.56 96 SER A N 1
ATOM 764 C CA . SER A 1 96 ? 17.545 -20.091 -6.010 1.00 90.56 96 SER A CA 1
ATOM 765 C C . SER A 1 96 ? 18.232 -20.741 -7.219 1.00 90.56 96 SER A C 1
ATOM 767 O O . SER A 1 96 ? 18.436 -21.954 -7.235 1.00 90.56 96 SER A O 1
ATOM 769 N N . ILE A 1 97 ? 18.614 -19.932 -8.214 1.00 91.94 97 ILE A N 1
ATOM 770 C CA . ILE A 1 97 ? 19.302 -20.368 -9.437 1.00 91.94 97 ILE A CA 1
ATOM 771 C C . ILE A 1 97 ? 20.712 -19.761 -9.500 1.00 91.94 97 ILE A C 1
ATOM 773 O O . ILE A 1 97 ? 21.671 -20.454 -9.833 1.00 91.94 97 ILE A O 1
ATOM 777 N N . LEU A 1 98 ? 20.852 -18.479 -9.156 1.00 91.62 98 LEU A N 1
ATOM 778 C CA . LEU A 1 98 ? 22.105 -17.721 -9.168 1.00 91.62 98 LEU A CA 1
ATOM 779 C C . LEU A 1 98 ? 22.607 -17.518 -7.734 1.00 91.62 98 LEU A C 1
ATOM 781 O O . LEU A 1 98 ? 22.416 -16.468 -7.119 1.00 91.62 98 LEU A O 1
ATOM 785 N N . ILE A 1 99 ? 23.229 -18.563 -7.188 1.00 90.62 99 ILE A N 1
ATOM 786 C CA . ILE A 1 99 ? 23.559 -18.711 -5.760 1.00 90.62 99 ILE A CA 1
ATOM 787 C C . ILE A 1 99 ? 24.385 -17.532 -5.209 1.00 90.62 99 ILE A C 1
ATOM 789 O O . ILE A 1 99 ? 24.260 -17.182 -4.034 1.00 90.62 99 ILE A O 1
ATOM 793 N N . ASN A 1 100 ? 25.227 -16.891 -6.029 1.00 88.88 100 ASN A N 1
ATOM 794 C CA . ASN A 1 100 ? 26.100 -15.807 -5.582 1.00 88.88 100 ASN A CA 1
ATOM 795 C C . ASN A 1 100 ? 25.503 -14.407 -5.763 1.00 88.88 100 ASN A C 1
ATOM 797 O O . ASN A 1 100 ? 26.162 -13.437 -5.390 1.00 88.88 100 ASN A O 1
ATOM 801 N N . PHE A 1 101 ? 24.262 -14.272 -6.243 1.00 87.12 101 PHE A N 1
ATOM 802 C CA . PHE A 1 101 ? 23.617 -12.976 -6.501 1.00 87.12 101 PHE A CA 1
ATOM 803 C C . PHE A 1 101 ? 23.667 -12.005 -5.301 1.00 87.12 101 PHE A C 1
ATOM 805 O O . PHE A 1 101 ? 23.921 -10.805 -5.459 1.00 87.12 101 PHE A O 1
ATOM 812 N N . ASN A 1 102 ? 23.509 -12.540 -4.085 1.00 85.38 102 ASN A N 1
ATOM 813 C CA . ASN A 1 102 ? 23.575 -11.797 -2.821 1.00 85.38 102 ASN A CA 1
ATOM 814 C C . ASN A 1 102 ? 24.838 -12.084 -1.990 1.00 85.38 102 ASN A C 1
ATOM 816 O O . ASN A 1 102 ? 24.937 -11.681 -0.827 1.00 85.38 102 ASN A O 1
ATOM 820 N N . ASN A 1 103 ? 25.834 -12.766 -2.559 1.00 85.31 103 ASN A N 1
ATOM 821 C CA . ASN A 1 103 ? 27.025 -13.180 -1.827 1.00 85.31 103 ASN A CA 1
ATOM 822 C C . ASN A 1 103 ? 28.039 -12.033 -1.674 1.00 85.31 103 ASN A C 1
ATOM 824 O O . ASN A 1 103 ? 29.049 -11.960 -2.372 1.00 85.31 103 ASN A O 1
ATOM 828 N N . LYS A 1 104 ? 27.811 -11.173 -0.674 1.00 84.12 104 LYS A N 1
ATOM 829 C CA . LYS A 1 104 ? 28.699 -10.043 -0.331 1.00 84.12 104 LYS A CA 1
ATOM 830 C C . LYS A 1 104 ? 30.122 -10.465 0.062 1.00 84.12 104 LYS A C 1
ATOM 832 O O . LYS A 1 104 ? 31.015 -9.624 0.103 1.00 84.12 104 LYS A O 1
ATOM 837 N N . ARG A 1 105 ? 30.353 -11.750 0.366 1.00 85.25 105 ARG A N 1
ATOM 838 C CA . ARG A 1 105 ? 31.681 -12.273 0.732 1.00 85.25 105 ARG A CA 1
ATOM 839 C C . ARG A 1 105 ? 32.584 -12.459 -0.485 1.00 85.25 105 ARG A C 1
ATOM 841 O O . ARG A 1 105 ? 33.801 -12.437 -0.324 1.00 85.25 105 ARG A O 1
ATOM 848 N N . VAL A 1 106 ? 32.013 -12.628 -1.682 1.00 90.00 106 VAL A N 1
ATOM 849 C CA . VAL A 1 106 ? 32.772 -12.830 -2.926 1.00 90.00 106 VAL A CA 1
ATOM 850 C C . VAL A 1 106 ? 32.278 -11.863 -4.013 1.00 90.00 106 VAL A C 1
ATOM 852 O O . VAL A 1 106 ? 31.496 -12.255 -4.881 1.00 90.00 106 VAL A O 1
ATOM 855 N N . PRO A 1 107 ? 32.764 -10.603 -4.020 1.00 89.44 107 PRO A N 1
ATOM 856 C CA . PRO A 1 107 ? 32.257 -9.552 -4.910 1.00 89.44 107 PRO A CA 1
ATOM 857 C C . PRO A 1 107 ? 32.351 -9.879 -6.405 1.00 89.44 107 PRO A C 1
ATOM 859 O O . PRO A 1 107 ? 31.523 -9.433 -7.192 1.00 89.44 107 PRO A O 1
ATOM 862 N N . LYS A 1 108 ? 33.355 -10.667 -6.809 1.00 92.62 108 LYS A N 1
ATOM 863 C CA . LYS A 1 108 ? 33.543 -11.053 -8.212 1.00 92.62 108 LYS A CA 1
ATOM 864 C C . LYS A 1 108 ? 32.419 -11.972 -8.708 1.00 92.62 108 LYS A C 1
ATOM 866 O O . LYS A 1 108 ? 31.789 -11.655 -9.708 1.00 92.62 108 LYS A O 1
ATOM 871 N N . LEU A 1 109 ? 32.142 -13.057 -7.979 1.00 89.62 109 LEU A N 1
ATOM 872 C CA . LEU A 1 109 ? 31.052 -13.985 -8.311 1.00 89.62 109 LEU A CA 1
ATOM 873 C C . LEU A 1 109 ? 29.688 -13.302 -8.200 1.00 89.62 109 LEU A C 1
ATOM 875 O O . LEU A 1 109 ? 28.801 -13.557 -9.004 1.00 89.62 109 LEU A O 1
ATOM 879 N N . GLN A 1 110 ? 29.543 -12.386 -7.239 1.00 90.06 110 GLN A N 1
ATOM 880 C CA . GLN A 1 110 ? 28.346 -11.565 -7.123 1.00 90.06 110 GLN A CA 1
ATOM 881 C C . GLN A 1 110 ? 28.106 -10.721 -8.382 1.00 90.06 110 GLN A C 1
ATOM 883 O O . GLN A 1 110 ? 26.999 -10.715 -8.912 1.00 90.06 110 GLN A O 1
ATOM 888 N N . ALA A 1 111 ? 29.128 -10.015 -8.873 1.00 89.88 111 ALA A N 1
ATOM 889 C CA . ALA A 1 111 ? 29.007 -9.189 -10.071 1.00 89.88 111 ALA A CA 1
ATOM 890 C C . ALA A 1 111 ? 28.701 -10.021 -11.329 1.00 89.88 111 ALA A C 1
ATOM 892 O O . ALA A 1 111 ? 27.925 -9.581 -12.177 1.00 89.88 111 ALA A O 1
ATOM 893 N N . GLU A 1 112 ? 29.284 -11.219 -11.438 1.00 92.38 112 GLU A N 1
ATOM 894 C CA . GLU A 1 112 ? 29.014 -12.168 -12.525 1.00 92.38 112 GLU A CA 1
ATOM 895 C C . GLU A 1 112 ? 27.544 -12.627 -12.508 1.00 92.38 112 GLU A C 1
ATOM 897 O O . GLU A 1 112 ? 26.837 -12.430 -13.498 1.00 92.38 112 GLU A O 1
ATOM 902 N N . ASP A 1 113 ? 27.045 -13.126 -11.373 1.00 92.06 113 ASP A N 1
ATOM 903 C CA . ASP A 1 113 ? 25.649 -13.567 -11.231 1.00 92.06 113 ASP A CA 1
ATOM 904 C C . ASP A 1 113 ? 24.656 -12.406 -11.411 1.00 92.06 113 ASP A C 1
ATOM 906 O O . ASP A 1 113 ? 23.611 -12.565 -12.045 1.00 92.06 113 ASP A O 1
ATOM 910 N N . GLN A 1 114 ? 24.983 -11.203 -10.927 1.00 90.31 114 GLN A N 1
ATOM 911 C CA . GLN A 1 114 ? 24.166 -10.011 -11.170 1.00 90.31 114 GLN A CA 1
ATOM 912 C C . GLN A 1 114 ? 24.084 -9.674 -12.660 1.00 90.31 114 GLN A C 1
ATOM 914 O O . GLN A 1 114 ? 22.996 -9.383 -13.160 1.00 90.31 114 GLN A O 1
ATOM 919 N N . ALA A 1 115 ? 25.201 -9.729 -13.390 1.00 92.25 115 ALA A N 1
ATOM 920 C CA . ALA A 1 115 ? 25.203 -9.490 -14.830 1.00 92.25 115 ALA A CA 1
ATOM 921 C C . ALA A 1 115 ? 24.351 -10.531 -15.577 1.00 92.25 115 ALA A C 1
ATOM 923 O O . ALA A 1 115 ? 23.556 -10.160 -16.445 1.00 92.25 115 ALA A O 1
ATOM 924 N N . VAL A 1 116 ? 24.460 -11.811 -15.196 1.00 94.06 116 VAL A N 1
ATOM 925 C CA . VAL A 1 116 ? 23.640 -12.901 -15.750 1.00 94.06 116 VAL A CA 1
ATOM 926 C C . VAL A 1 116 ? 22.155 -12.664 -15.478 1.00 94.06 116 VAL A C 1
ATOM 928 O O . VAL A 1 116 ? 21.338 -12.815 -16.390 1.00 94.06 116 VAL A O 1
ATOM 931 N N . TRP A 1 117 ? 21.788 -12.249 -14.263 1.00 93.69 117 TRP A N 1
ATOM 932 C CA . TRP A 1 117 ? 20.403 -11.928 -13.925 1.00 93.69 117 TRP A CA 1
ATOM 933 C C . TRP A 1 117 ? 19.849 -10.790 -14.786 1.00 93.69 117 TRP A C 1
ATOM 935 O O . TRP A 1 117 ? 18.786 -10.942 -15.383 1.00 93.69 117 TRP A O 1
ATOM 945 N N . TRP A 1 118 ? 20.554 -9.659 -14.892 1.00 90.44 118 TRP A N 1
ATOM 946 C CA . TRP A 1 118 ? 20.054 -8.503 -15.646 1.00 90.44 118 TRP A CA 1
ATOM 947 C C . TRP A 1 118 ? 19.889 -8.803 -17.145 1.00 90.44 118 TRP A C 1
ATOM 949 O O . TRP A 1 118 ? 18.921 -8.344 -17.764 1.00 90.44 118 TRP A O 1
ATOM 959 N N . ASP A 1 119 ? 20.777 -9.613 -17.728 1.00 93.00 119 ASP A N 1
ATOM 960 C CA . ASP A 1 119 ? 20.619 -10.122 -19.097 1.00 93.00 119 ASP A CA 1
ATOM 961 C C . ASP A 1 119 ? 19.410 -11.070 -19.217 1.00 93.00 119 ASP A C 1
ATOM 963 O O . ASP A 1 119 ? 18.559 -10.905 -20.097 1.00 93.00 119 ASP A O 1
ATOM 967 N N . THR A 1 120 ? 19.275 -12.011 -18.280 1.00 94.12 120 THR A N 1
ATOM 968 C CA . THR A 1 120 ? 18.161 -12.972 -18.209 1.00 94.12 120 THR A CA 1
ATOM 969 C C . THR A 1 120 ? 16.811 -12.268 -18.081 1.00 94.12 120 THR A C 1
ATOM 971 O O . THR A 1 120 ? 15.886 -12.544 -18.847 1.00 94.12 120 THR A O 1
ATOM 974 N N . LEU A 1 121 ? 16.705 -11.291 -17.184 1.00 92.19 121 LEU A N 1
ATOM 975 C CA . LEU A 1 121 ? 15.526 -10.454 -17.009 1.00 92.19 121 LEU A CA 1
ATOM 976 C C . LEU A 1 121 ? 15.173 -9.709 -18.301 1.00 92.19 121 LEU A C 1
ATOM 978 O O . LEU A 1 121 ? 14.010 -9.689 -18.700 1.00 92.19 121 LEU A O 1
ATOM 982 N N . THR A 1 122 ? 16.166 -9.135 -18.986 1.00 91.62 122 THR A N 1
ATOM 983 C CA . THR A 1 122 ? 15.953 -8.431 -20.260 1.00 91.62 122 THR A CA 1
ATOM 984 C C . THR A 1 122 ? 15.403 -9.375 -21.335 1.00 91.62 122 THR A C 1
ATOM 986 O O . THR A 1 122 ? 14.517 -8.997 -22.107 1.00 91.62 122 THR A O 1
ATOM 989 N N . LYS A 1 123 ? 15.892 -10.620 -21.387 1.00 94.50 123 LYS A N 1
ATOM 990 C CA . LYS A 1 123 ? 15.368 -11.658 -22.287 1.00 94.50 123 LYS A CA 1
ATOM 991 C C . LYS A 1 123 ? 13.929 -12.030 -21.928 1.00 94.50 123 LYS A C 1
ATOM 993 O O . LYS A 1 123 ? 13.073 -12.000 -22.810 1.00 94.50 123 LYS A O 1
ATOM 998 N N . MET A 1 124 ? 13.633 -12.284 -20.652 1.00 95.56 124 MET A N 1
ATOM 999 C CA . MET A 1 124 ? 12.271 -12.590 -20.194 1.00 95.56 124 MET A CA 1
ATOM 1000 C C . MET A 1 124 ? 11.291 -11.448 -20.483 1.00 95.56 124 MET A C 1
ATOM 1002 O O . MET A 1 124 ? 10.202 -11.698 -20.989 1.00 95.56 124 MET A O 1
ATOM 1006 N N . GLN A 1 125 ? 11.680 -10.189 -20.257 1.00 94.19 125 GLN A N 1
ATOM 1007 C CA . GLN A 1 125 ? 10.860 -9.023 -20.610 1.00 94.19 125 GLN A CA 1
ATOM 1008 C C . GLN A 1 125 ? 10.499 -9.007 -22.099 1.00 94.19 125 GLN A C 1
ATOM 1010 O O . GLN A 1 125 ? 9.351 -8.737 -22.449 1.00 94.19 125 GLN A O 1
ATOM 1015 N N . LYS A 1 126 ? 11.456 -9.312 -22.986 1.00 93.88 126 LYS A N 1
ATOM 1016 C CA . LYS A 1 126 ? 11.198 -9.395 -24.432 1.00 93.88 126 LYS A CA 1
ATOM 1017 C C . LYS A 1 126 ? 10.236 -10.534 -24.774 1.00 93.88 126 LYS A C 1
ATOM 1019 O O . LYS A 1 126 ? 9.346 -10.320 -25.593 1.00 93.88 126 LYS A O 1
ATOM 1024 N N . LEU A 1 127 ? 10.391 -11.703 -24.145 1.00 96.19 127 LEU A N 1
ATOM 1025 C CA . LEU A 1 127 ? 9.482 -12.842 -24.326 1.00 96.19 127 LEU A CA 1
ATOM 1026 C C . LEU A 1 127 ? 8.054 -12.476 -23.911 1.00 96.19 127 LEU A C 1
ATOM 1028 O O . LEU A 1 127 ? 7.137 -12.603 -24.719 1.00 96.19 127 LEU A O 1
ATOM 1032 N N . PHE A 1 128 ? 7.880 -11.938 -22.701 1.00 96.62 128 PHE A N 1
ATOM 1033 C CA . PHE A 1 128 ? 6.571 -11.532 -22.195 1.00 96.62 128 PHE A CA 1
ATOM 1034 C C . PHE A 1 128 ? 5.912 -10.465 -23.062 1.00 96.62 128 PHE A C 1
ATOM 1036 O O . PHE A 1 128 ? 4.758 -10.624 -23.440 1.00 96.62 128 PHE A O 1
ATOM 1043 N N . ARG A 1 129 ? 6.638 -9.408 -23.444 1.00 95.00 129 ARG A N 1
ATOM 1044 C CA . ARG A 1 129 ? 6.080 -8.353 -24.304 1.00 95.00 129 ARG A CA 1
ATOM 1045 C C . ARG A 1 129 ? 5.695 -8.874 -25.684 1.00 95.00 129 ARG A C 1
ATOM 1047 O O . ARG A 1 129 ? 4.651 -8.487 -26.199 1.00 95.00 129 ARG A O 1
ATOM 1054 N N . LYS A 1 130 ? 6.505 -9.764 -26.272 1.00 95.44 130 LYS A N 1
ATOM 1055 C CA . LYS A 1 130 ? 6.199 -10.392 -27.564 1.00 95.44 130 LYS A CA 1
ATOM 1056 C C . LYS A 1 130 ? 4.940 -11.257 -27.474 1.00 95.44 130 LYS A C 1
ATOM 1058 O O . LYS A 1 130 ? 4.042 -11.085 -28.293 1.00 95.44 130 LYS A O 1
ATOM 1063 N N . GLY A 1 131 ? 4.870 -12.146 -26.483 1.00 96.25 131 GLY A N 1
ATOM 1064 C CA . GLY A 1 131 ? 3.718 -13.028 -26.288 1.00 96.25 131 GLY A CA 1
ATOM 1065 C C . GLY A 1 131 ? 2.446 -12.251 -25.951 1.00 96.25 131 GLY A C 1
ATOM 1066 O O . GLY A 1 131 ? 1.412 -12.468 -26.573 1.00 96.25 131 GLY A O 1
ATOM 1067 N N . ALA A 1 132 ? 2.527 -11.269 -25.049 1.00 95.81 132 ALA A N 1
ATOM 1068 C CA . ALA A 1 132 ? 1.385 -10.437 -24.682 1.00 95.81 132 ALA A CA 1
ATOM 1069 C C . ALA A 1 132 ? 0.847 -9.627 -25.875 1.00 95.81 132 ALA A C 1
ATOM 1071 O O . ALA A 1 132 ? -0.358 -9.610 -26.108 1.00 95.81 132 ALA A O 1
ATOM 1072 N N . ALA A 1 133 ? 1.722 -9.008 -26.679 1.00 95.31 133 ALA A N 1
ATOM 1073 C CA . ALA A 1 133 ? 1.305 -8.257 -27.866 1.00 95.31 133 ALA A CA 1
ATOM 1074 C C . ALA A 1 133 ? 0.659 -9.153 -28.940 1.00 95.31 133 ALA A C 1
ATOM 1076 O O . ALA A 1 133 ? -0.337 -8.763 -29.551 1.00 95.31 133 ALA A O 1
ATOM 1077 N N . SER A 1 134 ? 1.203 -10.355 -29.154 1.00 96.00 134 SER A N 1
ATOM 1078 C CA . SER A 1 134 ? 0.642 -11.349 -30.077 1.00 96.00 134 SER A CA 1
ATOM 1079 C C . SER A 1 134 ? -0.744 -11.817 -29.624 1.00 96.00 134 SER A C 1
ATOM 1081 O O . SER A 1 134 ? -1.704 -11.768 -30.394 1.00 96.00 134 SER A O 1
ATOM 1083 N N . LEU A 1 135 ? -0.890 -12.186 -28.350 1.00 95.69 135 LEU A N 1
ATOM 1084 C CA . LEU A 1 135 ? -2.167 -12.625 -27.790 1.00 95.69 135 LEU A CA 1
ATOM 1085 C C . LEU A 1 135 ? -3.221 -11.513 -27.762 1.00 95.69 135 LEU A C 1
ATOM 1087 O O . LEU A 1 135 ? -4.398 -11.794 -27.992 1.00 95.69 135 LEU A O 1
ATOM 1091 N N . PHE A 1 136 ? -2.818 -10.262 -27.532 1.00 96.12 136 PHE A N 1
ATOM 1092 C CA . PHE A 1 136 ? -3.702 -9.103 -27.653 1.00 96.12 136 PHE A CA 1
ATOM 1093 C C . PHE A 1 136 ? -4.230 -8.946 -29.083 1.00 96.12 136 PHE A C 1
ATOM 1095 O O . PHE A 1 136 ? -5.431 -8.782 -29.285 1.00 96.12 136 PHE A O 1
ATOM 1102 N N . ALA A 1 137 ? -3.358 -9.076 -30.090 1.00 95.44 137 ALA A N 1
ATOM 1103 C CA . ALA A 1 137 ? -3.760 -9.034 -31.497 1.00 95.44 137 ALA A CA 1
ATOM 1104 C C . ALA A 1 137 ? -4.713 -10.184 -31.879 1.00 95.44 137 ALA A C 1
ATOM 1106 O O . ALA A 1 137 ? -5.555 -10.020 -32.760 1.00 95.44 137 ALA A O 1
ATOM 1107 N N . GLN A 1 138 ? -4.617 -11.326 -31.195 1.00 94.94 138 GLN A N 1
ATOM 1108 C CA . GLN A 1 138 ? -5.526 -12.468 -31.342 1.00 94.94 138 GLN A CA 1
ATOM 1109 C C . GLN A 1 138 ? -6.819 -12.344 -30.512 1.00 94.94 138 GLN A C 1
ATOM 1111 O O . GLN A 1 138 ? -7.663 -13.237 -30.575 1.00 94.94 138 GLN A O 1
ATOM 1116 N N . GLY A 1 139 ? -6.977 -11.290 -29.702 1.00 94.19 139 GLY A N 1
ATOM 1117 C CA . GLY A 1 139 ? -8.129 -11.104 -28.812 1.00 94.19 139 GLY A CA 1
ATOM 1118 C C . GLY A 1 139 ? -8.181 -12.069 -27.620 1.00 94.19 139 GLY A C 1
ATOM 1119 O O . GLY A 1 139 ? -9.244 -12.248 -27.031 1.00 94.19 139 GLY A O 1
ATOM 1120 N N . LYS A 1 140 ? -7.058 -12.713 -27.273 1.00 94.31 140 LYS A N 1
ATOM 1121 C CA . LYS A 1 140 ? -6.954 -13.670 -26.153 1.00 94.31 140 LYS A CA 1
ATOM 1122 C C . LYS A 1 140 ? -6.565 -13.019 -24.824 1.00 94.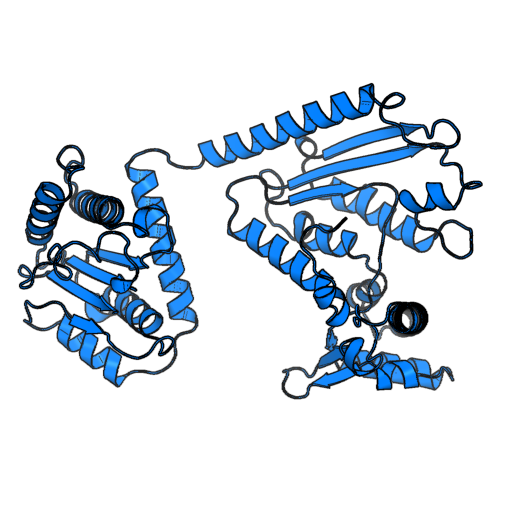31 140 LYS A C 1
ATOM 1124 O O . LYS A 1 140 ? -6.812 -13.611 -23.779 1.00 94.31 140 LYS A O 1
ATOM 1129 N N . LEU A 1 141 ? -5.949 -11.839 -24.871 1.00 93.94 141 LEU A N 1
ATOM 1130 C CA . LEU A 1 141 ? -5.705 -10.986 -23.708 1.00 93.94 141 LEU A CA 1
ATOM 1131 C C . LEU A 1 141 ? -6.414 -9.654 -23.902 1.00 93.94 141 LEU A C 1
ATOM 1133 O O . LEU A 1 141 ? -6.454 -9.125 -25.015 1.00 93.94 141 LEU A O 1
ATOM 1137 N N . ASP A 1 142 ? -6.935 -9.099 -22.814 1.00 94.19 142 ASP A N 1
ATOM 1138 C CA . ASP A 1 142 ? -7.462 -7.743 -22.823 1.00 94.19 142 ASP A CA 1
ATOM 1139 C C . ASP A 1 142 ? -6.337 -6.688 -22.743 1.00 94.19 142 ASP A C 1
ATOM 1141 O O . ASP A 1 142 ? -5.137 -6.987 -22.650 1.00 94.19 142 ASP A O 1
ATOM 1145 N N . LYS A 1 143 ? -6.731 -5.414 -22.821 1.00 92.31 143 LYS A N 1
ATOM 1146 C CA . LYS A 1 143 ? -5.797 -4.286 -22.799 1.00 92.31 143 LYS A CA 1
ATOM 1147 C C . LYS A 1 143 ? -5.056 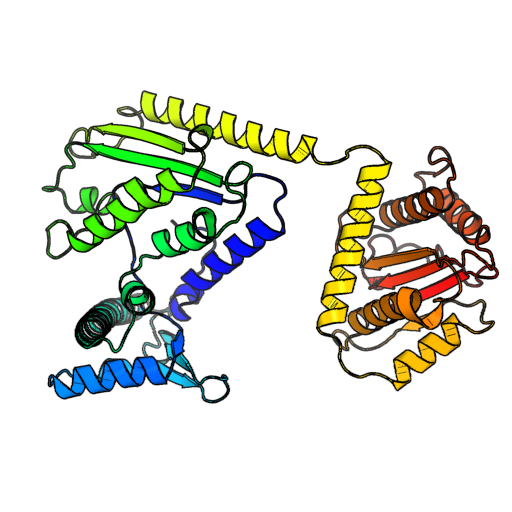-4.169 -21.463 1.00 92.31 143 LYS A C 1
ATOM 1149 O O . LYS A 1 143 ? -3.871 -3.846 -21.476 1.00 92.31 143 LYS A O 1
ATOM 1154 N N . ASP A 1 144 ? -5.722 -4.420 -20.341 1.00 90.50 144 ASP A N 1
ATOM 1155 C CA . ASP A 1 144 ? -5.149 -4.238 -19.004 1.00 90.50 144 ASP A CA 1
ATOM 1156 C C . ASP A 1 144 ? -4.186 -5.382 -18.657 1.00 90.50 144 ASP A C 1
ATOM 1158 O O . ASP A 1 144 ? -3.073 -5.133 -18.183 1.00 90.50 144 ASP A O 1
ATOM 1162 N N . GLN A 1 145 ? -4.557 -6.622 -18.989 1.00 90.94 145 GLN A N 1
ATOM 1163 C CA . GLN A 1 145 ? -3.702 -7.807 -18.921 1.00 90.94 145 GLN A CA 1
ATOM 1164 C C . GLN A 1 145 ? -2.439 -7.616 -19.756 1.00 90.94 145 GLN A C 1
ATOM 1166 O O . GLN A 1 145 ? -1.329 -7.836 -19.275 1.00 90.94 145 GLN A O 1
ATOM 1171 N N . THR A 1 146 ? -2.590 -7.141 -20.994 1.00 93.31 146 THR A N 1
ATOM 1172 C CA . THR A 1 146 ? -1.449 -6.872 -21.875 1.00 93.31 146 THR A CA 1
ATOM 1173 C C . THR A 1 146 ? -0.567 -5.771 -21.295 1.00 93.31 146 THR A C 1
ATOM 1175 O O . THR A 1 146 ? 0.646 -5.946 -21.182 1.00 93.31 146 THR A O 1
ATOM 1178 N N . HIS A 1 147 ? -1.164 -4.654 -20.866 1.00 93.38 147 HIS A N 1
ATOM 1179 C CA . HIS A 1 147 ? -0.444 -3.498 -20.326 1.00 93.38 147 HIS A CA 1
ATOM 1180 C C . HIS A 1 147 ? 0.355 -3.827 -19.058 1.00 93.38 147 HIS A C 1
ATOM 1182 O O . HIS A 1 147 ? 1.427 -3.259 -18.848 1.00 93.38 147 HIS A O 1
ATOM 1188 N N . ASN A 1 148 ? -0.075 -4.808 -18.258 1.00 92.44 148 ASN A N 1
ATOM 1189 C CA . ASN A 1 148 ? 0.650 -5.277 -17.070 1.00 92.44 148 ASN A CA 1
ATOM 1190 C C . ASN A 1 148 ? 2.128 -5.642 -17.353 1.00 92.44 148 ASN A C 1
ATOM 1192 O O . ASN A 1 148 ? 2.985 -5.427 -16.490 1.00 92.44 148 ASN A O 1
ATOM 1196 N N . TYR A 1 149 ? 2.439 -6.122 -18.566 1.00 94.06 149 TYR A N 1
ATOM 1197 C CA . TYR A 1 149 ? 3.792 -6.494 -19.018 1.00 94.06 149 TYR A CA 1
ATOM 1198 C C . TYR A 1 149 ? 4.641 -5.319 -19.542 1.00 94.06 149 TYR A C 1
ATOM 1200 O O . TYR A 1 149 ? 5.855 -5.450 -19.746 1.00 94.06 149 TYR A O 1
ATOM 1208 N N . PHE A 1 150 ? 4.020 -4.161 -19.762 1.00 94.06 150 PHE A N 1
ATOM 1209 C CA . PHE A 1 150 ? 4.670 -2.936 -20.241 1.00 94.06 150 PHE A CA 1
ATOM 1210 C C . PHE A 1 150 ? 4.745 -1.855 -19.158 1.00 94.06 150 PHE A C 1
ATOM 1212 O O . PHE A 1 150 ? 5.543 -0.924 -19.274 1.00 94.06 150 PHE A O 1
ATOM 1219 N N . MET A 1 151 ? 3.952 -1.999 -18.099 1.00 93.19 151 MET A N 1
ATOM 1220 C CA . MET A 1 151 ? 3.781 -1.014 -17.043 1.00 93.19 151 MET A CA 1
ATOM 1221 C C . MET A 1 151 ? 5.048 -0.821 -16.197 1.00 93.19 151 MET A C 1
ATOM 1223 O O . MET A 1 151 ? 5.635 -1.783 -15.690 1.00 93.19 151 MET A O 1
ATOM 1227 N N . SER A 1 152 ? 5.457 0.433 -15.989 1.00 92.69 152 SER A N 1
ATOM 1228 C CA . SER A 1 152 ? 6.529 0.754 -15.041 1.00 92.69 152 SER A CA 1
ATOM 1229 C C . SER A 1 152 ? 6.047 0.697 -13.599 1.00 92.69 152 SER A C 1
ATOM 1231 O O . SER A 1 152 ? 4.852 0.794 -13.309 1.00 92.69 152 SER A O 1
ATOM 1233 N N . VAL A 1 153 ? 6.981 0.583 -12.652 1.00 90.31 153 VAL A N 1
ATOM 1234 C CA . VAL A 1 153 ? 6.578 0.658 -11.243 1.00 90.31 153 VAL A CA 1
ATOM 1235 C C . VAL A 1 153 ? 6.032 2.036 -10.884 1.00 90.31 153 VAL A C 1
ATOM 1237 O O . VAL A 1 153 ? 5.082 2.114 -10.118 1.00 90.31 153 VAL A O 1
ATOM 1240 N N . THR A 1 154 ? 6.562 3.108 -11.477 1.00 91.25 154 THR A N 1
ATOM 1241 C CA . THR A 1 154 ? 6.021 4.457 -11.274 1.00 91.25 154 THR A CA 1
ATOM 1242 C C . THR A 1 154 ? 4.569 4.542 -11.732 1.00 91.25 154 THR A C 1
ATOM 1244 O O . THR A 1 154 ? 3.743 5.115 -11.028 1.00 91.25 154 THR A O 1
ATOM 1247 N N . GLU A 1 155 ? 4.211 3.921 -12.860 1.00 94.50 155 GLU A N 1
ATOM 1248 C CA . GLU A 1 155 ? 2.805 3.844 -13.254 1.00 94.50 155 GLU A CA 1
ATOM 1249 C C . GLU A 1 155 ? 1.967 3.043 -12.249 1.00 94.50 155 GLU A C 1
ATOM 1251 O O . GLU A 1 155 ? 0.900 3.511 -11.857 1.00 94.50 155 GLU A O 1
ATOM 1256 N N . ARG A 1 156 ? 2.454 1.888 -11.770 1.00 92.50 156 ARG A N 1
ATOM 1257 C CA . ARG A 1 156 ? 1.756 1.093 -10.738 1.00 92.50 156 ARG A CA 1
ATOM 1258 C C . ARG A 1 156 ? 1.504 1.904 -9.466 1.00 92.50 156 ARG A C 1
ATOM 1260 O O . ARG A 1 156 ? 0.401 1.863 -8.920 1.00 92.50 156 ARG A O 1
ATOM 1267 N N . GLU A 1 157 ? 2.505 2.654 -9.012 1.00 92.62 157 GLU A N 1
ATOM 1268 C CA . GLU A 1 157 ? 2.413 3.539 -7.847 1.00 92.62 157 GLU A CA 1
ATOM 1269 C C . GLU A 1 157 ? 1.368 4.634 -8.077 1.00 92.62 157 GLU A C 1
ATOM 1271 O O . GLU A 1 157 ? 0.528 4.865 -7.216 1.00 92.62 157 GLU A O 1
ATOM 1276 N N . VAL A 1 158 ? 1.348 5.263 -9.255 1.00 94.50 158 VAL A N 1
ATOM 1277 C CA . VAL A 1 158 ? 0.374 6.313 -9.594 1.00 94.50 158 VAL A CA 1
ATOM 1278 C C . VAL A 1 158 ? -1.046 5.771 -9.746 1.00 94.50 158 VAL A C 1
ATOM 1280 O O . VAL A 1 158 ? -1.997 6.418 -9.301 1.00 94.50 158 VAL A O 1
ATOM 1283 N N . ILE A 1 159 ? -1.214 4.585 -10.336 1.00 94.25 159 ILE A N 1
ATOM 1284 C CA . ILE A 1 159 ? -2.521 3.931 -10.450 1.00 94.25 159 ILE A CA 1
ATOM 1285 C C . ILE A 1 159 ? -3.118 3.727 -9.057 1.00 94.25 159 ILE A C 1
ATOM 1287 O O . ILE A 1 159 ? -4.246 4.148 -8.805 1.00 94.25 159 ILE A O 1
ATOM 1291 N N . ASN A 1 160 ? -2.349 3.147 -8.135 1.00 92.69 160 ASN A N 1
ATOM 1292 C CA . ASN A 1 160 ? -2.826 2.856 -6.785 1.00 92.69 160 ASN A CA 1
ATOM 1293 C C . ASN A 1 160 ? -2.884 4.100 -5.886 1.00 92.69 160 ASN A C 1
ATOM 1295 O O . ASN A 1 160 ? -3.760 4.196 -5.032 1.00 92.69 160 ASN A O 1
ATOM 1299 N N . GLY A 1 161 ? -1.980 5.059 -6.082 1.00 91.62 161 GLY A N 1
ATOM 1300 C CA . GLY A 1 161 ? -1.847 6.261 -5.260 1.00 91.62 161 GLY A CA 1
ATOM 1301 C C . GLY A 1 161 ? -2.760 7.421 -5.660 1.00 91.62 161 GLY A C 1
ATOM 1302 O O . GLY A 1 161 ? -3.103 8.238 -4.809 1.00 91.62 161 GLY A O 1
ATOM 1303 N N . VAL A 1 162 ? -3.168 7.507 -6.932 1.00 93.75 162 VAL A N 1
ATOM 1304 C CA . VAL A 1 162 ? -3.958 8.634 -7.465 1.00 93.75 162 VAL A CA 1
ATOM 1305 C C . VAL A 1 162 ? -5.167 8.165 -8.270 1.00 93.75 162 VAL A C 1
ATOM 1307 O O . VAL A 1 162 ? -6.278 8.627 -8.014 1.00 93.75 162 VAL A O 1
ATOM 1310 N N . LEU A 1 163 ? -4.981 7.272 -9.249 1.00 93.31 163 LEU A N 1
ATOM 1311 C CA . LEU A 1 163 ? -6.028 6.980 -10.241 1.00 93.31 163 LEU A CA 1
ATOM 1312 C C . LEU A 1 163 ? -7.197 6.174 -9.662 1.00 93.31 163 LEU A C 1
ATOM 1314 O O . LEU A 1 163 ? -8.352 6.534 -9.894 1.00 93.31 163 LEU A O 1
ATOM 1318 N N . ASN A 1 164 ? -6.901 5.161 -8.848 1.00 91.94 164 ASN A N 1
ATOM 1319 C CA . ASN A 1 164 ? -7.893 4.262 -8.251 1.00 91.94 164 ASN A CA 1
ATOM 1320 C C . ASN A 1 164 ? -8.427 4.745 -6.891 1.00 91.94 164 ASN A C 1
ATOM 1322 O O . ASN A 1 164 ? -9.343 4.146 -6.328 1.00 91.94 164 ASN A O 1
ATOM 1326 N N . VAL A 1 165 ? -7.870 5.825 -6.340 1.00 88.25 165 VAL A N 1
ATOM 1327 C CA . VAL A 1 165 ? -8.308 6.382 -5.052 1.00 88.25 165 VAL A CA 1
ATOM 1328 C C . VAL A 1 165 ? -9.638 7.099 -5.240 1.00 88.25 165 VAL A C 1
ATOM 1330 O O . VAL A 1 165 ? -9.855 7.708 -6.277 1.00 88.25 165 VAL A O 1
ATOM 1333 N N . LYS A 1 166 ? -10.544 7.076 -4.255 1.00 83.06 166 LYS A N 1
ATOM 1334 C CA . LYS A 1 166 ? -11.838 7.786 -4.348 1.00 83.06 166 LYS A CA 1
ATOM 1335 C C . LYS A 1 166 ? -11.681 9.308 -4.240 1.00 83.06 166 LYS A C 1
ATOM 1337 O O . LYS A 1 166 ? -12.240 10.046 -5.049 1.00 83.06 166 LYS A O 1
ATOM 1342 N N . ASN A 1 167 ? -10.897 9.782 -3.271 1.00 83.88 167 ASN A N 1
ATOM 1343 C CA . ASN A 1 167 ? -10.727 11.205 -2.971 1.00 83.88 167 ASN A CA 1
ATOM 1344 C C . ASN A 1 167 ? -9.261 11.641 -3.092 1.00 83.88 167 ASN A C 1
ATOM 1346 O O . ASN A 1 167 ? -8.450 11.337 -2.225 1.00 83.88 167 ASN A O 1
ATOM 1350 N N . THR A 1 168 ? -8.942 12.402 -4.137 1.00 86.94 168 THR A N 1
ATOM 1351 C CA . THR A 1 168 ? -7.599 12.960 -4.366 1.00 86.94 168 THR A CA 1
ATOM 1352 C C . THR A 1 168 ? -7.418 14.349 -3.744 1.00 86.94 168 THR A C 1
ATOM 1354 O O . THR A 1 168 ? -6.302 14.739 -3.408 1.00 86.94 168 THR A O 1
ATOM 1357 N N . LYS A 1 169 ? -8.510 15.092 -3.519 1.00 85.81 169 LYS A N 1
ATOM 1358 C CA . LYS A 1 169 ? -8.504 16.516 -3.139 1.00 85.81 169 LYS A CA 1
ATOM 1359 C C . LYS A 1 169 ? -7.792 16.818 -1.821 1.00 85.81 169 LYS A C 1
ATOM 1361 O O . LYS A 1 169 ? -7.159 17.864 -1.692 1.00 85.81 169 LYS A O 1
ATOM 1366 N N . ASN A 1 170 ? -7.921 15.934 -0.836 1.00 83.50 170 ASN A N 1
ATOM 1367 C CA . ASN A 1 170 ? -7.350 16.152 0.499 1.00 83.50 170 ASN A CA 1
ATOM 1368 C C . ASN A 1 170 ? -6.088 15.325 0.767 1.00 83.50 170 ASN A C 1
ATOM 1370 O O . ASN A 1 170 ? -5.481 15.490 1.818 1.00 83.50 170 ASN A O 1
ATOM 1374 N N . HIS A 1 171 ? -5.710 14.445 -0.160 1.00 87.50 171 HIS A N 1
ATOM 1375 C CA . HIS A 1 171 ? -4.761 13.372 0.128 1.00 87.50 171 HIS A CA 1
ATOM 1376 C C . HIS A 1 171 ? -3.603 13.289 -0.870 1.00 87.50 171 HIS A C 1
ATOM 1378 O O . HIS A 1 171 ? -2.532 12.802 -0.509 1.00 87.50 171 HIS A O 1
ATOM 1384 N N . CYS A 1 172 ? -3.794 13.787 -2.095 1.00 93.12 172 CYS A N 1
ATOM 1385 C CA . CYS A 1 172 ? -2.835 13.624 -3.180 1.00 93.12 172 CYS A CA 1
ATOM 1386 C C . CYS A 1 172 ? -2.285 14.970 -3.667 1.00 93.12 172 CYS A C 1
ATOM 1388 O O . CYS A 1 172 ? -3.045 15.929 -3.831 1.00 93.12 172 CYS A O 1
ATOM 1390 N N . LEU A 1 173 ? -0.986 15.004 -3.978 1.00 94.50 173 LEU A N 1
ATOM 1391 C CA . LEU A 1 173 ? -0.324 16.087 -4.715 1.00 94.50 173 LEU A CA 1
ATOM 1392 C C . LEU A 1 173 ? 0.448 15.526 -5.913 1.00 94.50 173 LEU A C 1
ATOM 1394 O O . LEU A 1 173 ? 1.044 14.452 -5.822 1.00 94.50 173 LEU A O 1
ATOM 1398 N N . ALA A 1 174 ? 0.476 16.273 -7.015 1.00 95.50 174 ALA A N 1
ATOM 1399 C CA . ALA A 1 174 ? 1.237 15.920 -8.207 1.00 95.50 174 ALA A CA 1
ATOM 1400 C C . ALA A 1 174 ? 2.145 17.065 -8.654 1.00 95.50 174 ALA A C 1
ATOM 1402 O O . ALA A 1 174 ? 1.725 18.209 -8.806 1.00 95.50 174 ALA A O 1
ATOM 1403 N N . TYR A 1 175 ? 3.395 16.729 -8.926 1.00 95.69 175 TYR A N 1
ATOM 1404 C CA . TYR A 1 175 ? 4.405 17.653 -9.409 1.00 95.69 175 TYR A CA 1
ATOM 1405 C C . TYR A 1 175 ? 4.962 17.124 -10.715 1.00 95.69 175 TYR A C 1
ATOM 1407 O O . TYR A 1 175 ? 5.565 16.054 -10.754 1.00 95.69 175 TYR A O 1
ATOM 1415 N N . ILE A 1 176 ? 4.748 17.867 -11.792 1.00 95.81 176 ILE A N 1
ATOM 1416 C CA . ILE A 1 176 ? 5.192 17.490 -13.128 1.00 95.81 176 ILE A CA 1
ATOM 1417 C C . ILE A 1 176 ? 6.343 18.400 -13.531 1.00 95.81 176 ILE A C 1
ATOM 1419 O O . ILE A 1 176 ? 6.223 19.621 -13.457 1.00 95.81 176 ILE A O 1
ATOM 1423 N N . ARG A 1 177 ? 7.444 17.808 -13.988 1.00 95.06 177 ARG A N 1
ATOM 1424 C CA . ARG A 1 177 ? 8.596 18.537 -14.514 1.00 95.06 177 ARG A CA 1
ATOM 1425 C C . ARG A 1 177 ? 8.890 18.119 -15.945 1.00 95.06 177 ARG A C 1
ATOM 1427 O O . ARG A 1 177 ? 9.084 16.938 -16.231 1.00 95.06 177 ARG A O 1
ATOM 1434 N N . TYR A 1 178 ? 9.013 19.113 -16.806 1.00 95.50 178 TYR A N 1
ATOM 1435 C CA . TYR A 1 178 ? 9.481 18.985 -18.170 1.00 95.50 178 TYR A CA 1
ATOM 1436 C C . TYR A 1 178 ? 10.826 19.701 -18.321 1.00 95.50 178 TYR A C 1
ATOM 1438 O O . TYR A 1 178 ? 10.989 20.823 -17.853 1.00 95.50 178 TYR A O 1
ATOM 1446 N N . ILE A 1 179 ? 11.794 19.039 -18.940 1.00 95.50 179 ILE A N 1
ATOM 1447 C CA . ILE A 1 179 ? 13.121 19.561 -19.250 1.00 95.50 179 ILE A CA 1
ATOM 1448 C C . ILE A 1 179 ? 13.219 19.682 -20.768 1.00 95.50 179 ILE A C 1
ATOM 1450 O O . ILE A 1 179 ? 13.105 18.691 -21.500 1.00 95.50 179 ILE A O 1
ATOM 1454 N N . ASN A 1 180 ? 13.428 20.902 -21.233 1.00 94.12 180 ASN A N 1
ATOM 1455 C CA . ASN A 1 180 ? 13.682 21.218 -22.626 1.00 94.12 180 ASN A CA 1
ATOM 1456 C C . ASN A 1 180 ? 15.143 20.929 -22.987 1.00 94.12 180 ASN A C 1
ATOM 1458 O O . ASN A 1 180 ? 16.032 20.976 -22.139 1.00 94.12 180 ASN A O 1
ATOM 1462 N N . ASN A 1 181 ? 15.388 20.646 -24.269 1.00 92.50 181 ASN A N 1
ATOM 1463 C CA . ASN A 1 181 ? 16.731 20.594 -24.856 1.00 92.50 181 ASN A CA 1
ATOM 1464 C C . ASN A 1 181 ? 17.716 19.614 -24.186 1.00 92.50 181 ASN A C 1
ATOM 1466 O O . ASN A 1 181 ? 18.922 19.853 -24.170 1.00 92.50 181 ASN A O 1
ATOM 1470 N N . ILE A 1 182 ? 17.221 18.482 -23.663 1.00 92.12 182 ILE A N 1
ATOM 1471 C CA . ILE A 1 182 ? 18.066 17.447 -23.046 1.00 92.12 182 ILE A CA 1
ATOM 1472 C C . ILE A 1 182 ? 19.171 17.015 -24.017 1.00 92.12 182 ILE A C 1
ATOM 1474 O O . ILE A 1 182 ? 18.903 16.521 -25.115 1.00 92.12 182 ILE A O 1
ATOM 1478 N N . ASN A 1 183 ? 20.426 17.143 -23.584 1.00 89.75 183 ASN A N 1
ATOM 1479 C CA . ASN A 1 183 ? 21.570 16.763 -24.399 1.00 89.75 183 ASN A CA 1
ATOM 1480 C C . ASN A 1 183 ? 21.730 15.232 -24.482 1.00 89.75 183 ASN A C 1
ATOM 1482 O O . ASN A 1 183 ? 22.343 14.601 -23.619 1.00 89.75 183 ASN A O 1
ATOM 1486 N N . LEU A 1 184 ? 21.238 14.642 -25.574 1.00 88.50 184 LEU A N 1
ATOM 1487 C CA . LEU A 1 184 ? 21.335 13.202 -25.843 1.00 88.50 184 LEU A CA 1
ATOM 1488 C C . LEU A 1 184 ? 22.739 12.731 -26.259 1.00 88.50 184 LEU A C 1
ATOM 1490 O O . LEU A 1 184 ? 22.974 11.526 -26.310 1.00 88.50 184 LEU A O 1
ATOM 1494 N N . GLN A 1 185 ? 23.694 13.632 -26.519 1.00 87.19 185 GLN A N 1
ATOM 1495 C CA . GLN A 1 185 ? 25.081 13.232 -26.792 1.00 87.19 185 GLN A CA 1
ATOM 1496 C C . GLN A 1 185 ? 25.749 12.667 -25.529 1.00 87.19 185 GLN A C 1
ATOM 1498 O O . GLN A 1 185 ? 26.552 11.738 -25.606 1.00 87.19 185 GLN A O 1
ATOM 1503 N N . ASN A 1 186 ? 25.381 13.179 -24.348 1.00 88.38 186 ASN A N 1
ATOM 1504 C CA . ASN A 1 186 ? 25.841 12.660 -23.063 1.00 88.38 186 ASN A CA 1
ATOM 1505 C C . ASN A 1 186 ? 24.823 11.669 -22.475 1.00 88.38 186 ASN A C 1
ATOM 1507 O O . ASN A 1 186 ? 24.122 11.963 -21.503 1.00 88.38 186 ASN A O 1
ATOM 1511 N N . LEU A 1 187 ? 24.764 10.462 -23.048 1.00 88.12 187 LEU A N 1
ATOM 1512 C CA . LEU A 1 187 ? 23.812 9.415 -22.645 1.00 88.12 187 LEU A CA 1
ATOM 1513 C C . LEU A 1 187 ? 23.890 9.064 -21.148 1.00 88.12 187 LEU A C 1
ATOM 1515 O O . LEU A 1 187 ? 22.872 8.748 -20.532 1.00 88.12 187 LEU A O 1
ATOM 1519 N N . LYS A 1 188 ? 25.077 9.158 -20.533 1.00 88.38 188 LYS A N 1
ATOM 1520 C CA . LYS A 1 188 ? 25.262 8.879 -19.101 1.00 88.38 188 LYS A CA 1
ATOM 1521 C C . LYS A 1 188 ? 24.449 9.839 -18.229 1.00 88.38 188 LYS A C 1
ATOM 1523 O O . LYS A 1 188 ? 23.846 9.399 -17.258 1.00 88.38 188 LYS A O 1
ATOM 1528 N N . LYS A 1 189 ? 24.401 11.126 -18.584 1.00 89.38 189 LYS A N 1
ATOM 1529 C CA . LYS A 1 189 ? 23.604 12.137 -17.870 1.00 89.38 189 LYS A CA 1
ATOM 1530 C C . LYS A 1 189 ? 22.147 12.131 -18.324 1.00 89.38 189 LYS A C 1
ATOM 1532 O O . LYS A 1 189 ? 21.258 12.134 -17.479 1.00 89.38 189 LYS A O 1
ATOM 1537 N N . ALA A 1 190 ? 21.891 12.041 -19.629 1.00 90.00 190 ALA A N 1
ATOM 1538 C CA . ALA A 1 190 ? 20.531 12.009 -20.165 1.00 90.00 190 ALA A CA 1
ATOM 1539 C C . ALA A 1 190 ? 19.712 10.829 -19.608 1.00 90.00 190 ALA A C 1
ATOM 1541 O O . ALA A 1 190 ? 18.565 11.016 -19.209 1.00 90.00 190 ALA A O 1
ATOM 1542 N N . SER A 1 191 ? 20.316 9.640 -19.467 1.00 90.88 191 SER A N 1
ATOM 1543 C CA . SER A 1 191 ? 19.642 8.442 -18.930 1.00 90.88 191 SER A CA 1
ATOM 1544 C C . SER A 1 191 ? 19.138 8.587 -17.488 1.00 90.88 191 SER A C 1
ATOM 1546 O O . SER A 1 191 ? 18.332 7.775 -17.030 1.00 90.88 191 SER A O 1
ATOM 1548 N N . LEU A 1 192 ? 19.571 9.613 -16.748 1.00 90.50 192 LEU A N 1
ATOM 1549 C CA . LEU A 1 192 ? 19.020 9.930 -15.429 1.00 90.50 192 LEU A CA 1
ATOM 1550 C C . LEU A 1 192 ? 17.606 10.525 -15.522 1.00 90.50 192 LEU A C 1
ATOM 1552 O O . LEU A 1 192 ? 16.825 10.365 -14.586 1.00 90.50 192 LEU A O 1
ATOM 1556 N N . TYR A 1 193 ? 17.263 11.152 -16.650 1.00 92.12 193 TYR A N 1
ATOM 1557 C CA . TYR A 1 193 ? 16.044 11.945 -16.832 1.00 92.12 193 TYR A CA 1
ATOM 1558 C C . TYR A 1 193 ? 15.110 11.436 -17.928 1.00 92.12 193 TYR A C 1
ATOM 1560 O O . TYR A 1 193 ? 13.935 11.793 -17.901 1.00 92.12 193 TYR A O 1
ATOM 1568 N N . VAL A 1 194 ? 15.611 10.611 -18.848 1.00 94.00 194 VAL A N 1
ATOM 1569 C CA . VAL A 1 194 ? 14.846 9.962 -19.921 1.00 94.00 194 VAL A CA 1
ATOM 1570 C C . VAL A 1 194 ? 15.214 8.486 -20.030 1.00 94.00 194 VAL A C 1
ATOM 1572 O O . VAL A 1 194 ? 16.318 8.084 -19.656 1.00 94.00 194 VAL A O 1
ATOM 1575 N N . ASP A 1 195 ? 14.299 7.667 -20.544 1.00 93.56 195 ASP A N 1
ATOM 1576 C CA . ASP A 1 195 ? 14.574 6.258 -20.826 1.00 93.56 195 ASP A CA 1
ATOM 1577 C C . ASP A 1 195 ? 15.301 6.109 -22.167 1.00 93.56 195 ASP A C 1
ATOM 1579 O O . ASP A 1 195 ? 14.898 6.671 -23.189 1.00 93.56 195 ASP A O 1
ATOM 1583 N N . ILE A 1 196 ? 16.400 5.352 -22.150 1.00 90.25 196 ILE A N 1
ATOM 1584 C CA . ILE A 1 196 ? 17.279 5.152 -23.303 1.00 90.25 196 ILE A CA 1
ATOM 1585 C C . ILE A 1 196 ? 17.344 3.661 -23.617 1.00 90.25 196 ILE A C 1
ATOM 1587 O O . ILE A 1 196 ? 17.705 2.855 -22.760 1.00 90.25 196 ILE A O 1
ATOM 1591 N N . LEU A 1 197 ? 17.055 3.310 -24.867 1.00 87.31 197 LEU A N 1
ATOM 1592 C CA . LEU A 1 197 ? 17.156 1.963 -25.412 1.00 87.31 197 LEU A CA 1
ATOM 1593 C C . LEU A 1 197 ? 18.021 1.999 -26.677 1.00 87.31 197 LEU A C 1
ATOM 1595 O O . LEU A 1 197 ? 17.823 2.835 -27.557 1.00 87.31 197 LEU A O 1
ATOM 1599 N N . ASN A 1 198 ? 19.012 1.108 -26.770 1.00 84.94 198 ASN A N 1
ATOM 1600 C CA . ASN A 1 198 ? 19.930 1.021 -27.917 1.00 84.94 198 ASN A CA 1
ATOM 1601 C C . ASN A 1 198 ? 20.559 2.376 -28.314 1.00 84.94 198 ASN A C 1
ATOM 1603 O O . ASN A 1 198 ? 20.625 2.714 -29.491 1.00 84.94 198 ASN A O 1
ATOM 1607 N N . ARG A 1 199 ? 21.021 3.159 -27.323 1.00 84.94 199 ARG A N 1
ATOM 1608 C CA . ARG A 1 199 ? 21.611 4.510 -27.497 1.00 84.94 199 ARG A CA 1
ATOM 1609 C C . ARG A 1 199 ? 20.659 5.571 -28.076 1.00 84.94 199 ARG A C 1
ATOM 1611 O O . ARG A 1 199 ? 21.112 6.631 -28.492 1.00 84.94 199 ARG A O 1
ATOM 1618 N N . SER A 1 200 ? 19.357 5.311 -28.063 1.00 89.44 200 SER A N 1
ATOM 1619 C CA . SER A 1 200 ? 18.309 6.226 -28.525 1.00 89.44 200 SER A CA 1
ATOM 1620 C C . SER A 1 200 ? 17.190 6.337 -27.489 1.00 89.44 200 SER A C 1
ATOM 1622 O O . SER A 1 200 ? 17.153 5.556 -26.540 1.00 89.44 200 SER A O 1
ATOM 1624 N N . LEU A 1 201 ? 16.293 7.312 -27.635 1.00 91.31 201 LEU A N 1
ATOM 1625 C CA . LEU A 1 201 ? 15.136 7.440 -26.747 1.00 91.31 201 LEU A CA 1
ATOM 1626 C C . LEU A 1 201 ? 14.197 6.238 -26.893 1.00 91.31 201 LEU A C 1
ATOM 1628 O O . LEU A 1 201 ? 13.843 5.841 -28.004 1.00 91.31 201 LEU A O 1
ATOM 1632 N N . ASP A 1 202 ? 13.753 5.693 -25.763 1.00 93.19 202 ASP A N 1
ATOM 1633 C CA . ASP A 1 202 ? 12.736 4.645 -25.738 1.00 93.19 202 ASP A CA 1
ATOM 1634 C C . ASP A 1 202 ? 11.353 5.248 -26.040 1.00 93.19 202 ASP A C 1
ATOM 1636 O O . ASP A 1 202 ? 10.642 5.734 -25.160 1.00 93.19 202 ASP A O 1
ATOM 1640 N N . THR A 1 203 ? 10.981 5.241 -27.322 1.00 93.12 203 THR A N 1
ATOM 1641 C CA . THR A 1 203 ? 9.725 5.847 -27.797 1.00 93.12 203 THR A CA 1
ATOM 1642 C C . THR A 1 203 ? 8.470 5.217 -27.192 1.00 93.12 203 THR A C 1
ATOM 1644 O O . THR A 1 203 ? 7.464 5.909 -27.036 1.00 93.12 203 THR A O 1
ATOM 1647 N N . GLU A 1 204 ? 8.510 3.932 -26.828 1.00 92.94 204 GLU A N 1
ATOM 1648 C CA . GLU A 1 204 ? 7.398 3.247 -26.167 1.00 92.94 204 GLU A CA 1
ATOM 1649 C C . GLU A 1 204 ? 7.230 3.780 -24.743 1.00 92.94 204 GLU A C 1
ATOM 1651 O O . GLU A 1 204 ? 6.139 4.217 -24.372 1.00 92.94 204 GLU A O 1
ATOM 1656 N N . ALA A 1 205 ? 8.324 3.833 -23.977 1.00 94.00 205 ALA A N 1
ATOM 1657 C CA . ALA A 1 205 ? 8.318 4.403 -22.633 1.00 94.00 205 ALA A CA 1
ATOM 1658 C C . ALA A 1 205 ? 7.870 5.876 -22.638 1.00 94.00 205 ALA A C 1
ATOM 1660 O O . ALA A 1 205 ? 7.071 6.277 -21.792 1.00 94.00 205 ALA A O 1
ATOM 1661 N N . CYS A 1 206 ? 8.307 6.672 -23.623 1.00 93.94 206 CYS A N 1
ATOM 1662 C CA . CYS A 1 206 ? 7.868 8.061 -23.772 1.00 93.94 206 CYS A CA 1
ATOM 1663 C C . CYS A 1 206 ? 6.355 8.183 -24.001 1.00 93.94 206 CYS A C 1
ATOM 1665 O O . CYS A 1 206 ? 5.727 9.056 -23.404 1.00 93.94 206 CYS A O 1
ATOM 1667 N N . LYS A 1 207 ? 5.759 7.321 -24.837 1.00 95.50 207 LYS A N 1
ATOM 1668 C CA . LYS A 1 207 ? 4.309 7.330 -25.099 1.00 95.50 207 LYS A CA 1
ATOM 1669 C C . LYS A 1 207 ? 3.505 6.952 -23.856 1.00 95.50 207 LYS A C 1
ATOM 1671 O O . LYS A 1 207 ? 2.550 7.648 -23.526 1.00 95.50 207 LYS A O 1
ATOM 1676 N N . LEU A 1 208 ? 3.915 5.892 -23.155 1.00 95.81 208 LEU A N 1
ATOM 1677 C CA . LEU A 1 208 ? 3.260 5.453 -21.918 1.00 95.81 208 LEU A CA 1
ATOM 1678 C C . LEU A 1 208 ? 3.349 6.523 -20.823 1.00 95.81 208 LEU A C 1
ATOM 1680 O O . LEU A 1 208 ? 2.362 6.824 -20.154 1.00 95.81 208 LEU A O 1
ATOM 1684 N N . LEU A 1 209 ? 4.515 7.158 -20.679 1.00 96.06 209 LEU A N 1
ATOM 1685 C CA . LEU A 1 209 ? 4.686 8.255 -19.733 1.00 96.06 209 LEU A CA 1
ATOM 1686 C C . LEU A 1 209 ? 3.845 9.476 -20.101 1.00 96.06 209 LEU A C 1
ATOM 1688 O O . LEU A 1 209 ? 3.293 10.096 -19.199 1.00 96.06 209 LEU A O 1
ATOM 1692 N N . ALA A 1 210 ? 3.753 9.836 -21.383 1.00 95.31 210 ALA A N 1
ATOM 1693 C CA . ALA A 1 210 ? 2.942 10.968 -21.825 1.00 95.31 210 ALA A CA 1
ATOM 1694 C C . ALA A 1 210 ? 1.456 10.749 -21.498 1.00 95.31 210 ALA A C 1
ATOM 1696 O O . ALA A 1 210 ? 0.823 11.635 -20.930 1.00 95.31 210 ALA A O 1
ATOM 1697 N N . ASP A 1 211 ? 0.921 9.551 -21.754 1.00 96.06 211 ASP A N 1
ATOM 1698 C CA . ASP A 1 211 ? -0.446 9.194 -21.352 1.00 96.06 211 ASP A CA 1
ATOM 1699 C C . ASP A 1 211 ? -0.643 9.317 -19.829 1.00 96.06 211 ASP A C 1
ATOM 1701 O O . ASP A 1 211 ? -1.571 9.979 -19.358 1.00 96.06 211 ASP A O 1
ATOM 1705 N N . LEU A 1 212 ? 0.281 8.770 -19.033 1.00 96.31 212 LEU A N 1
ATOM 1706 C CA . LEU A 1 212 ? 0.202 8.838 -17.574 1.00 96.31 212 LEU A CA 1
ATOM 1707 C C . LEU A 1 212 ? 0.287 10.279 -17.039 1.00 96.31 212 LEU A C 1
ATOM 1709 O O . LEU A 1 212 ? -0.553 10.706 -16.244 1.00 96.31 212 LEU A O 1
ATOM 1713 N N . ARG A 1 213 ? 1.324 11.016 -17.449 1.00 95.69 213 ARG A N 1
ATOM 1714 C CA . ARG A 1 213 ? 1.717 12.329 -16.919 1.00 95.69 213 ARG A CA 1
ATOM 1715 C C . ARG A 1 213 ? 0.847 13.459 -17.443 1.00 95.69 213 ARG A C 1
ATOM 1717 O O . ARG A 1 213 ? 0.511 14.352 -16.670 1.00 95.69 213 ARG A O 1
ATOM 1724 N N . ASP A 1 214 ? 0.507 13.441 -18.728 1.00 94.38 214 ASP A N 1
ATOM 1725 C CA . ASP A 1 214 ? -0.135 14.576 -19.395 1.00 94.38 214 ASP A CA 1
ATOM 1726 C C . ASP A 1 214 ? -1.648 14.398 -19.543 1.00 94.38 214 ASP A C 1
ATOM 1728 O O . ASP A 1 214 ? -2.354 15.400 -19.658 1.00 94.38 214 ASP A O 1
ATOM 1732 N N . VAL A 1 215 ? -2.152 13.159 -19.475 1.00 95.44 215 VAL A N 1
ATOM 1733 C CA . VAL A 1 215 ? -3.584 12.853 -19.626 1.00 95.44 215 VAL A CA 1
ATOM 1734 C C . VAL A 1 215 ? -4.180 12.317 -18.325 1.00 95.44 215 VAL A C 1
ATOM 1736 O O . VAL A 1 215 ? -4.998 12.987 -17.695 1.00 95.44 215 VAL A O 1
ATOM 1739 N N . ARG A 1 216 ? -3.774 11.123 -17.879 1.00 95.88 216 ARG A N 1
ATOM 1740 C CA . ARG A 1 216 ? -4.461 10.408 -16.787 1.00 95.88 216 ARG A CA 1
ATOM 1741 C C . ARG A 1 216 ? -4.352 11.120 -15.442 1.00 95.88 216 ARG A C 1
ATOM 1743 O O . ARG A 1 216 ? -5.362 11.270 -14.757 1.00 95.88 216 ARG A O 1
ATOM 1750 N N . VAL A 1 217 ? -3.157 11.575 -15.058 1.00 95.38 217 VAL A N 1
ATOM 1751 C CA . VAL A 1 217 ? -2.956 12.273 -13.776 1.00 95.38 217 VAL A CA 1
ATOM 1752 C C . VAL A 1 217 ? -3.661 13.635 -13.743 1.00 95.38 217 VAL A C 1
ATOM 1754 O O . VAL A 1 217 ? -4.441 13.845 -12.811 1.00 95.38 217 VAL A O 1
ATOM 1757 N N . PRO A 1 218 ? -3.484 14.536 -14.732 1.00 94.69 218 PRO A N 1
ATOM 1758 C CA . PRO A 1 218 ? -4.178 15.823 -14.750 1.00 94.69 218 PRO A CA 1
ATOM 1759 C C . PRO A 1 218 ? -5.704 15.702 -14.781 1.00 94.69 218 PRO A C 1
ATOM 1761 O O . PRO A 1 218 ? -6.373 16.513 -14.154 1.00 94.69 218 PRO A O 1
ATOM 1764 N N . ASN A 1 219 ? -6.256 14.677 -15.440 1.00 94.38 219 ASN A N 1
ATOM 1765 C CA . ASN A 1 219 ? -7.705 14.444 -15.470 1.00 94.38 219 ASN A CA 1
ATOM 1766 C C . ASN A 1 219 ? -8.270 13.938 -14.135 1.00 94.38 219 ASN A C 1
ATOM 1768 O O . ASN A 1 219 ? -9.476 14.017 -13.904 1.00 94.38 219 ASN A O 1
ATOM 1772 N N . ARG A 1 220 ? -7.426 13.380 -13.260 1.00 93.94 220 ARG A N 1
ATOM 1773 C CA . ARG A 1 220 ? -7.856 12.771 -11.995 1.00 93.94 220 ARG A CA 1
ATOM 1774 C C . ARG A 1 220 ? -7.654 13.678 -10.785 1.00 93.94 220 ARG A C 1
ATOM 1776 O O . ARG A 1 220 ? -8.410 13.567 -9.812 1.00 93.94 220 ARG A O 1
ATOM 1783 N N . ILE A 1 221 ? -6.596 14.482 -10.789 1.00 92.00 221 ILE A N 1
ATOM 1784 C CA . ILE A 1 221 ? -6.217 15.319 -9.652 1.00 92.00 221 ILE A CA 1
ATOM 1785 C C . ILE A 1 221 ? -6.818 16.721 -9.776 1.00 92.00 221 ILE A C 1
ATOM 1787 O O . ILE A 1 221 ? -6.974 17.258 -10.866 1.00 92.00 221 ILE A O 1
ATOM 1791 N N . GLU A 1 222 ? -7.140 17.328 -8.638 1.00 88.62 222 GLU A N 1
ATOM 1792 C CA . GLU A 1 222 ? -7.623 18.707 -8.586 1.00 88.62 222 GLU A CA 1
ATOM 1793 C C . GLU A 1 222 ? -6.561 19.685 -9.096 1.00 88.62 222 GLU A C 1
ATOM 1795 O O . GLU A 1 222 ? -5.386 19.573 -8.735 1.00 88.62 222 GLU A O 1
ATOM 1800 N N . ALA A 1 223 ? -6.985 20.702 -9.850 1.00 88.19 223 ALA A N 1
ATOM 1801 C CA . ALA A 1 223 ? -6.092 21.721 -10.406 1.00 88.19 223 ALA A CA 1
ATOM 1802 C C . ALA A 1 223 ? -5.259 22.443 -9.327 1.00 88.19 223 ALA A C 1
ATOM 1804 O O . ALA A 1 223 ? -4.127 22.837 -9.581 1.00 88.19 223 ALA A O 1
ATOM 1805 N N . SER A 1 224 ? -5.783 22.574 -8.101 1.00 86.69 224 SER A N 1
ATOM 1806 C CA . SER A 1 224 ? -5.055 23.179 -6.976 1.00 86.69 224 SER A CA 1
ATOM 1807 C C . SER A 1 224 ? -3.947 22.302 -6.392 1.00 86.69 224 SER A C 1
ATOM 1809 O O . SER A 1 224 ? -3.139 22.790 -5.608 1.00 86.69 224 SER A O 1
ATOM 1811 N N . ASN A 1 225 ? -3.957 21.006 -6.698 1.00 90.69 225 ASN A N 1
ATOM 1812 C CA . ASN A 1 225 ? -3.061 20.003 -6.124 1.00 90.69 225 ASN A CA 1
ATOM 1813 C C . ASN A 1 225 ? -2.024 19.507 -7.142 1.00 90.69 225 ASN A C 1
ATOM 1815 O O . ASN A 1 225 ? -1.253 18.594 -6.842 1.00 90.69 225 ASN A O 1
ATOM 1819 N N . ILE A 1 226 ? -2.011 20.096 -8.339 1.00 93.38 226 ILE A N 1
ATOM 1820 C CA . ILE A 1 226 ? -1.064 19.796 -9.403 1.00 93.38 226 ILE A CA 1
ATOM 1821 C C . ILE A 1 226 ? -0.248 21.033 -9.739 1.00 93.38 226 ILE A C 1
ATOM 1823 O O . ILE A 1 226 ? -0.792 22.111 -9.947 1.00 93.38 226 ILE A O 1
ATOM 1827 N N . GLN A 1 227 ? 1.065 20.862 -9.835 1.00 93.88 227 GLN A N 1
ATOM 1828 C CA . GLN A 1 227 ? 1.965 21.919 -10.267 1.00 93.88 227 GLN A CA 1
ATOM 1829 C C . GLN A 1 227 ? 2.849 21.416 -11.400 1.00 93.88 227 GLN A C 1
ATOM 1831 O O . GLN A 1 227 ? 3.421 20.327 -11.321 1.00 93.88 227 GLN A O 1
ATOM 1836 N N . LYS A 1 228 ? 2.957 22.218 -12.460 1.00 94.81 228 LYS A N 1
ATOM 1837 C CA . LYS A 1 228 ? 3.786 21.922 -13.629 1.00 94.81 228 LYS A CA 1
ATOM 1838 C C . LYS A 1 228 ? 4.965 22.888 -13.681 1.00 94.81 228 LYS A C 1
ATOM 1840 O O . LYS A 1 228 ? 4.805 24.074 -13.401 1.00 94.81 228 LYS A O 1
ATOM 1845 N N . TYR A 1 229 ? 6.124 22.364 -14.050 1.00 95.19 229 TYR A N 1
ATOM 1846 C CA . TYR A 1 229 ? 7.362 23.109 -14.221 1.00 95.19 229 TYR A CA 1
ATOM 1847 C C . TYR A 1 229 ? 7.992 22.758 -15.554 1.00 95.19 229 TYR A C 1
ATOM 1849 O O . TYR A 1 229 ? 8.110 21.578 -15.884 1.00 95.19 229 TYR A O 1
ATOM 1857 N N . THR A 1 230 ? 8.448 23.777 -16.268 1.00 95.56 230 THR A N 1
ATOM 1858 C CA . THR A 1 230 ? 9.261 23.622 -17.469 1.00 95.56 230 THR A CA 1
ATOM 1859 C C . THR A 1 230 ? 10.591 24.306 -17.212 1.00 95.56 230 THR A C 1
ATOM 1861 O O . THR A 1 230 ? 10.606 25.463 -16.800 1.00 95.56 230 THR A O 1
ATOM 1864 N N . ILE A 1 231 ? 11.686 23.580 -17.409 1.00 95.19 231 ILE A N 1
ATOM 1865 C CA . ILE A 1 231 ? 13.051 24.070 -17.207 1.00 95.19 231 ILE A CA 1
ATOM 1866 C C . ILE A 1 231 ? 13.922 23.711 -18.409 1.00 95.19 231 ILE A C 1
ATOM 1868 O O . ILE A 1 231 ? 13.570 22.833 -19.195 1.00 95.19 231 ILE A O 1
ATOM 1872 N N . GLU A 1 232 ? 15.059 24.376 -18.548 1.00 94.81 232 GLU A N 1
ATOM 1873 C CA . GLU A 1 232 ? 16.005 24.146 -19.640 1.00 94.81 232 GLU A CA 1
ATOM 1874 C C . GLU A 1 232 ? 17.141 23.223 -19.202 1.00 94.81 232 GLU A C 1
ATOM 1876 O O . GLU A 1 232 ? 17.592 23.266 -18.064 1.00 94.81 232 GLU A O 1
ATOM 1881 N N . TRP A 1 233 ? 17.639 22.386 -20.108 1.00 93.81 233 TRP A N 1
ATOM 1882 C CA . TRP A 1 233 ? 18.889 21.667 -19.882 1.00 93.81 233 TRP A CA 1
ATOM 1883 C C . TRP A 1 233 ? 20.075 22.614 -20.087 1.00 93.81 233 TRP A C 1
ATOM 1885 O O . TRP A 1 233 ? 20.319 23.069 -21.205 1.00 93.81 233 TRP A O 1
ATOM 1895 N N . ILE A 1 234 ? 20.853 22.879 -19.035 1.00 90.12 234 ILE A N 1
ATOM 1896 C CA . ILE A 1 234 ? 21.946 23.857 -19.082 1.00 90.12 234 ILE A CA 1
ATOM 1897 C C . ILE A 1 234 ? 23.308 23.150 -19.054 1.00 90.12 234 ILE A C 1
ATOM 1899 O O . ILE A 1 234 ? 23.639 22.359 -18.169 1.00 90.12 234 ILE A O 1
ATOM 1903 N N . GLY A 1 235 ? 24.140 23.456 -20.052 1.00 85.12 235 GLY A N 1
ATOM 1904 C CA . GLY A 1 235 ? 25.518 22.976 -20.133 1.00 85.12 235 GLY A CA 1
ATOM 1905 C C . GLY A 1 235 ? 25.660 21.457 -20.315 1.00 85.12 235 GLY A C 1
ATOM 1906 O O . GLY A 1 235 ? 24.802 20.770 -20.874 1.00 85.12 235 GLY A O 1
ATOM 1907 N N . ARG A 1 236 ? 26.808 20.918 -19.879 1.00 81.06 236 ARG A N 1
ATOM 1908 C CA . ARG A 1 236 ? 27.125 19.478 -19.992 1.00 81.06 236 ARG A CA 1
ATOM 1909 C C . ARG A 1 236 ? 26.474 18.627 -18.904 1.00 81.06 236 ARG A C 1
ATOM 1911 O O . ARG A 1 236 ? 26.177 17.459 -19.154 1.00 81.06 236 ARG A O 1
ATOM 1918 N N . GLU A 1 237 ? 26.280 19.213 -17.727 1.00 78.44 237 GLU A N 1
ATOM 1919 C CA . GLU A 1 237 ? 25.746 18.543 -16.538 1.00 78.44 237 GLU A CA 1
ATOM 1920 C C . GLU A 1 237 ? 24.210 18.520 -16.522 1.00 78.44 237 GLU A C 1
ATOM 1922 O O . GLU A 1 237 ? 23.619 17.591 -15.969 1.00 78.44 237 GLU A O 1
ATOM 1927 N N . GLY A 1 238 ? 23.569 19.472 -17.211 1.00 86.19 238 GLY A N 1
ATOM 1928 C CA . GLY A 1 238 ? 22.126 19.537 -17.399 1.00 86.19 238 GLY A CA 1
ATOM 1929 C C . GLY A 1 238 ? 21.422 20.298 -16.295 1.00 86.19 238 GLY A C 1
ATOM 1930 O O . GLY A 1 238 ? 21.078 21.461 -16.479 1.00 86.19 238 GLY A O 1
ATOM 1931 N N . LEU A 1 239 ? 21.184 19.626 -15.169 1.00 88.56 239 LEU A N 1
ATOM 1932 C CA . LEU A 1 239 ? 20.524 20.218 -14.008 1.00 88.56 239 LEU A CA 1
ATOM 1933 C C . LEU A 1 239 ? 21.530 20.411 -12.886 1.00 88.56 239 LEU A C 1
ATOM 1935 O O . LEU A 1 239 ? 22.187 19.457 -12.470 1.00 88.56 239 LEU A O 1
ATOM 1939 N N . ASP A 1 240 ? 21.586 21.631 -12.381 1.00 88.75 240 ASP A N 1
ATOM 1940 C CA . ASP A 1 240 ? 22.464 22.033 -11.294 1.00 88.75 240 ASP A CA 1
ATOM 1941 C C . ASP A 1 240 ? 21.724 22.993 -10.350 1.00 88.75 240 ASP A C 1
ATOM 1943 O O . ASP A 1 240 ? 20.809 23.698 -10.784 1.00 88.75 240 ASP A O 1
ATOM 1947 N N . VAL A 1 241 ? 22.081 22.968 -9.063 1.00 88.81 241 VAL A N 1
ATOM 1948 C CA . VAL A 1 241 ? 21.379 23.712 -8.005 1.00 88.81 241 VAL A CA 1
ATOM 1949 C C . VAL A 1 241 ? 21.480 25.216 -8.225 1.00 88.81 241 VAL A C 1
ATOM 1951 O O . VAL A 1 241 ? 20.469 25.897 -8.083 1.00 88.81 241 VAL A O 1
ATOM 1954 N N . ASP A 1 242 ? 22.644 25.712 -8.645 1.00 89.25 242 ASP A N 1
ATOM 1955 C CA . ASP A 1 242 ? 22.887 27.146 -8.800 1.00 89.25 242 ASP A CA 1
ATOM 1956 C C . ASP A 1 242 ? 22.149 27.677 -10.036 1.00 89.25 242 ASP A C 1
ATOM 1958 O O . ASP A 1 242 ? 21.468 28.698 -10.004 1.00 89.25 242 ASP A O 1
ATOM 1962 N N . THR A 1 243 ? 22.208 26.929 -11.142 1.00 90.00 243 THR A N 1
ATOM 1963 C CA . THR A 1 243 ? 21.542 27.322 -12.400 1.00 90.00 243 THR A CA 1
ATOM 1964 C C . THR A 1 243 ? 20.016 27.197 -12.363 1.00 90.00 243 THR A C 1
ATOM 1966 O O . THR A 1 243 ? 19.337 27.811 -13.182 1.00 90.00 243 THR A O 1
ATOM 1969 N N . HIS A 1 244 ? 19.469 26.409 -11.432 1.00 93.81 244 HIS A N 1
ATOM 1970 C CA . HIS A 1 244 ? 18.030 26.161 -11.290 1.00 93.81 244 HIS A CA 1
ATOM 1971 C C . HIS A 1 244 ? 17.482 26.610 -9.930 1.00 93.81 244 HIS A C 1
ATOM 1973 O O . HIS A 1 244 ? 16.407 26.157 -9.521 1.00 93.81 244 HIS A O 1
ATOM 1979 N N . GLU A 1 245 ? 18.196 27.496 -9.236 1.00 93.81 245 GLU A N 1
ATOM 1980 C CA . GLU A 1 245 ? 17.861 27.940 -7.884 1.00 93.81 245 GLU A CA 1
ATOM 1981 C C . GLU A 1 245 ? 16.435 28.509 -7.805 1.00 93.81 245 GLU A C 1
ATOM 1983 O O . GLU A 1 245 ? 15.662 28.131 -6.925 1.00 93.81 245 GLU A O 1
ATOM 1988 N N . GLU A 1 246 ? 16.038 29.353 -8.762 1.00 91.75 246 GLU A N 1
ATOM 1989 C CA . GLU A 1 246 ? 14.700 29.957 -8.798 1.00 91.75 246 GLU A CA 1
ATOM 1990 C C . GLU A 1 246 ? 13.591 28.893 -8.873 1.00 91.75 246 GLU A C 1
ATOM 1992 O O . GLU A 1 246 ? 12.628 28.919 -8.098 1.00 91.75 246 GLU A O 1
ATOM 1997 N N . TYR A 1 247 ? 13.756 27.905 -9.759 1.00 93.19 247 TYR A N 1
ATOM 1998 C CA . TYR A 1 247 ? 12.844 26.766 -9.872 1.00 93.19 247 TYR A CA 1
ATOM 1999 C C . TYR A 1 247 ? 12.771 25.983 -8.557 1.00 93.19 247 TYR A C 1
ATOM 2001 O O . TYR A 1 247 ? 11.669 25.676 -8.090 1.00 93.19 247 TYR A O 1
ATOM 2009 N N . LEU A 1 248 ? 13.922 25.667 -7.957 1.00 94.06 248 LEU A N 1
ATOM 2010 C CA . LEU A 1 248 ? 13.996 24.897 -6.717 1.00 94.06 248 LEU A CA 1
ATOM 2011 C C . LEU A 1 248 ? 13.338 25.647 -5.556 1.00 94.06 248 LEU A C 1
ATOM 2013 O O . LEU A 1 248 ? 12.520 25.061 -4.848 1.00 94.06 248 LEU A O 1
ATOM 2017 N N . ASN A 1 249 ? 13.603 26.943 -5.406 1.00 93.81 249 ASN A N 1
ATOM 2018 C CA . ASN A 1 249 ? 13.009 27.783 -4.368 1.00 93.81 249 ASN A CA 1
ATOM 2019 C C . ASN A 1 249 ? 11.488 27.886 -4.521 1.00 93.81 249 ASN A C 1
ATOM 2021 O O . ASN A 1 249 ? 10.746 27.733 -3.540 1.00 93.81 249 ASN A O 1
ATOM 2025 N N . HIS A 1 250 ? 10.997 28.073 -5.749 1.00 92.38 250 HIS A N 1
ATOM 2026 C CA . HIS A 1 250 ? 9.561 28.085 -6.012 1.00 92.38 250 HIS A CA 1
ATOM 2027 C C . HIS A 1 250 ? 8.923 26.715 -5.736 1.00 92.38 250 HIS A C 1
ATOM 2029 O O . HIS A 1 250 ? 7.859 26.634 -5.116 1.00 92.38 250 HIS A O 1
ATOM 2035 N N . PHE A 1 251 ? 9.577 25.626 -6.147 1.00 93.06 251 PHE A N 1
ATOM 2036 C CA . PHE A 1 251 ? 9.131 24.262 -5.874 1.00 93.06 251 PHE A CA 1
ATOM 2037 C C . PHE A 1 251 ? 9.058 23.958 -4.376 1.00 93.06 251 PHE A C 1
ATOM 2039 O O . PHE A 1 251 ? 8.004 23.533 -3.908 1.00 93.06 251 PHE A O 1
ATOM 2046 N N . ILE A 1 252 ? 10.119 24.231 -3.615 1.00 93.44 252 ILE A N 1
ATOM 2047 C CA . ILE A 1 252 ? 10.175 23.998 -2.165 1.00 93.44 252 ILE A CA 1
ATOM 2048 C C . ILE A 1 252 ? 9.085 24.804 -1.456 1.00 93.44 252 ILE A C 1
ATOM 2050 O O . ILE A 1 252 ? 8.333 24.259 -0.647 1.00 93.44 252 ILE A O 1
ATOM 2054 N N . THR A 1 253 ? 8.942 26.084 -1.808 1.00 91.12 253 THR A N 1
ATOM 2055 C CA . THR A 1 253 ? 7.928 26.963 -1.215 1.00 91.12 253 THR A CA 1
ATOM 2056 C C . THR A 1 253 ? 6.515 26.454 -1.494 1.00 91.12 253 THR A C 1
ATOM 2058 O O . THR A 1 253 ? 5.681 26.397 -0.587 1.00 91.12 253 THR A O 1
ATOM 2061 N N . HIS A 1 254 ? 6.228 26.068 -2.740 1.00 89.50 254 HIS A N 1
ATOM 2062 C CA . HIS A 1 254 ? 4.921 25.538 -3.122 1.00 89.50 254 HIS A CA 1
ATOM 2063 C C . HIS A 1 254 ? 4.641 24.180 -2.469 1.00 89.50 254 HIS A C 1
ATOM 2065 O O . HIS A 1 254 ? 3.527 23.938 -1.995 1.00 89.50 254 HIS A O 1
ATOM 2071 N N . PHE A 1 255 ? 5.650 23.310 -2.412 1.00 92.50 255 PHE A N 1
ATOM 2072 C CA . PHE A 1 255 ? 5.572 22.002 -1.776 1.00 92.50 255 PHE A CA 1
ATOM 2073 C C . PHE A 1 255 ? 5.225 22.126 -0.297 1.00 92.50 255 PHE A C 1
ATOM 2075 O O . PHE A 1 255 ? 4.209 21.584 0.142 1.00 92.50 255 PHE A O 1
ATOM 2082 N N . TYR A 1 256 ? 6.006 22.916 0.439 1.00 92.62 256 TYR A N 1
ATOM 2083 C CA . TYR A 1 256 ? 5.794 23.162 1.859 1.00 92.62 256 TYR A CA 1
ATOM 2084 C C . TYR A 1 256 ? 4.397 23.730 2.131 1.00 92.62 256 TYR A C 1
ATOM 2086 O O . TYR A 1 256 ? 3.632 23.154 2.904 1.00 92.62 256 TYR A O 1
ATOM 2094 N N . LYS A 1 257 ? 4.012 24.807 1.430 1.00 90.12 257 LYS A N 1
ATOM 2095 C CA . LYS A 1 257 ? 2.705 25.458 1.618 1.00 90.12 257 LYS A CA 1
ATOM 2096 C C . LYS A 1 257 ? 1.533 24.501 1.388 1.00 90.12 257 LYS A C 1
ATOM 2098 O O . LYS A 1 257 ? 0.570 24.532 2.151 1.00 90.12 257 LYS A O 1
ATOM 2103 N N . ASN A 1 258 ? 1.587 23.659 0.355 1.00 90.44 258 ASN A N 1
ATOM 2104 C CA . ASN A 1 258 ? 0.480 22.747 0.059 1.00 90.44 258 ASN A CA 1
ATOM 2105 C C . ASN A 1 258 ? 0.425 21.544 0.993 1.00 90.44 258 ASN A C 1
ATOM 2107 O O . ASN A 1 258 ? -0.675 21.152 1.374 1.00 90.44 258 ASN A O 1
ATOM 2111 N N . ILE A 1 259 ? 1.569 20.991 1.400 1.00 90.94 259 ILE A N 1
ATOM 2112 C CA . ILE A 1 259 ? 1.593 19.930 2.411 1.00 90.94 259 ILE A CA 1
ATOM 2113 C C . ILE A 1 259 ? 1.002 20.445 3.724 1.00 90.94 259 ILE A C 1
ATOM 2115 O O . ILE A 1 259 ? 0.059 19.837 4.224 1.00 90.94 259 ILE A O 1
ATOM 2119 N N . VAL A 1 260 ? 1.465 21.599 4.220 1.00 89.44 260 VAL A N 1
ATOM 2120 C CA . VAL A 1 260 ? 0.930 22.224 5.444 1.00 89.44 260 VAL A CA 1
ATOM 2121 C C . VAL A 1 260 ? -0.574 22.453 5.318 1.00 89.44 260 VAL A C 1
ATOM 2123 O O . VAL A 1 260 ? -1.340 22.025 6.169 1.00 89.44 260 VAL A O 1
ATOM 2126 N N . LYS A 1 261 ? -1.035 23.010 4.195 1.00 88.00 261 LYS A N 1
ATOM 2127 C CA . LYS A 1 261 ? -2.465 23.226 3.938 1.00 88.00 261 LYS A CA 1
ATOM 2128 C C . LYS A 1 261 ? -3.292 21.934 3.950 1.00 88.00 261 LYS A C 1
ATOM 2130 O O . LYS A 1 261 ? -4.451 21.967 4.367 1.00 88.00 261 LYS A O 1
ATOM 2135 N N . LEU A 1 262 ? -2.758 20.817 3.449 1.00 87.94 262 LEU A N 1
ATOM 2136 C CA . LEU A 1 262 ? -3.444 19.521 3.500 1.00 87.94 262 LEU A CA 1
ATOM 2137 C C . LEU A 1 262 ? -3.476 18.959 4.924 1.00 87.94 262 LEU A C 1
ATOM 2139 O O . LEU A 1 262 ? -4.519 18.457 5.340 1.00 87.94 262 LEU A O 1
ATOM 2143 N N . VAL A 1 263 ? -2.380 19.098 5.673 1.00 87.44 263 VAL A N 1
ATOM 2144 C CA . VAL A 1 263 ? -2.301 18.707 7.088 1.00 87.44 263 VAL A CA 1
ATOM 2145 C C . VAL A 1 263 ? -3.275 19.533 7.932 1.00 87.44 263 VAL A C 1
ATOM 2147 O O . VAL A 1 263 ? -4.116 18.955 8.611 1.00 87.44 263 VAL A O 1
ATOM 2150 N N . ASP A 1 264 ? -3.280 20.860 7.803 1.00 84.69 264 ASP A N 1
ATOM 2151 C CA . ASP A 1 264 ? -4.196 21.744 8.536 1.00 84.69 264 ASP A CA 1
ATOM 2152 C C . ASP A 1 264 ? -5.663 21.404 8.261 1.00 84.69 264 ASP A C 1
ATOM 2154 O O . ASP A 1 264 ? -6.506 21.422 9.154 1.00 84.69 264 ASP A O 1
ATOM 2158 N N . ARG A 1 265 ? -6.004 21.094 7.004 1.00 82.00 265 ARG A N 1
ATOM 2159 C CA . ARG A 1 265 ? -7.364 20.669 6.640 1.00 82.00 265 ARG A CA 1
ATOM 2160 C C . ARG A 1 265 ? -7.736 19.326 7.252 1.00 82.00 265 ARG A C 1
ATOM 2162 O O . ARG A 1 265 ? -8.912 19.129 7.545 1.00 82.00 265 ARG A O 1
ATOM 2169 N N . ALA A 1 266 ? -6.782 18.409 7.374 1.00 82.06 266 ALA A N 1
ATOM 2170 C CA . ALA A 1 266 ? -6.998 17.132 8.037 1.00 82.06 266 ALA A CA 1
ATOM 2171 C C . ALA A 1 266 ? -7.233 17.340 9.534 1.00 82.06 266 ALA A C 1
ATOM 2173 O O . ALA A 1 266 ? -8.246 16.874 10.045 1.00 82.06 266 ALA A O 1
ATOM 2174 N N . MET A 1 267 ? -6.388 18.142 10.185 1.00 77.00 267 MET A N 1
ATOM 2175 C CA . MET A 1 267 ? -6.524 18.474 11.605 1.00 77.00 267 MET A CA 1
ATOM 2176 C C . MET A 1 267 ? -7.830 19.210 11.917 1.00 77.00 267 MET A C 1
ATOM 2178 O O . MET A 1 267 ? -8.461 18.935 12.922 1.00 77.00 267 MET A O 1
ATOM 2182 N N . ARG A 1 268 ? -8.319 20.095 11.037 1.00 74.62 268 ARG A N 1
ATOM 2183 C CA . ARG A 1 268 ? -9.627 20.759 11.239 1.00 74.62 268 ARG A CA 1
ATOM 2184 C C . ARG A 1 268 ? -10.831 19.814 11.188 1.00 74.62 268 ARG A C 1
ATOM 2186 O O . ARG A 1 268 ? -11.910 20.207 11.617 1.00 74.62 268 ARG A O 1
ATOM 2193 N N . LYS A 1 269 ? -10.692 18.636 10.573 1.00 69.19 269 LYS A N 1
ATOM 2194 C CA . LYS A 1 269 ? -11.743 17.605 10.572 1.00 69.19 269 LYS A CA 1
ATOM 2195 C C . LYS A 1 269 ? -11.672 16.714 11.805 1.00 69.19 269 LYS A C 1
ATOM 2197 O O . LYS A 1 269 ? -12.619 15.976 12.055 1.00 69.19 269 LYS A O 1
ATOM 2202 N N . GLU A 1 270 ? -10.551 16.744 12.510 1.00 66.75 270 GLU A N 1
ATOM 2203 C CA . GLU A 1 270 ? -10.404 16.082 13.788 1.00 66.75 270 GLU A CA 1
ATOM 2204 C C . GLU A 1 270 ? -11.142 16.914 14.833 1.00 66.75 270 GLU A C 1
ATOM 2206 O O . GLU A 1 270 ? -10.939 18.123 14.957 1.00 66.75 270 GLU A O 1
ATOM 2211 N N . ASP A 1 271 ? -12.054 16.272 15.553 1.00 63.91 271 ASP A N 1
ATOM 2212 C CA . ASP A 1 271 ? -12.666 16.891 16.714 1.00 63.91 271 ASP A CA 1
ATOM 2213 C C . ASP A 1 271 ? -11.625 16.877 17.839 1.00 63.91 271 ASP A C 1
ATOM 2215 O O . ASP A 1 271 ? -11.448 15.886 18.541 1.00 63.91 271 ASP A O 1
ATOM 2219 N N . SER A 1 272 ? -10.872 17.969 17.964 1.00 64.00 272 SER A N 1
ATOM 2220 C CA . SER A 1 272 ? -9.845 18.119 18.998 1.00 64.00 272 SER A CA 1
ATOM 2221 C C . SER A 1 272 ? -10.431 18.465 20.371 1.00 64.00 272 SER A C 1
ATOM 2223 O O . SER A 1 272 ? -9.680 18.819 21.281 1.00 64.00 272 SER A O 1
ATOM 2225 N N . SER A 1 273 ? -11.760 18.447 20.527 1.00 72.62 273 SER A N 1
ATOM 2226 C CA . SER A 1 273 ? -12.384 18.540 21.843 1.00 72.62 273 SER A CA 1
ATOM 2227 C C . SER A 1 273 ? -12.028 17.315 22.689 1.00 72.62 273 SER A C 1
ATOM 2229 O O . SER A 1 273 ? -11.668 16.255 22.171 1.00 72.62 273 SER A O 1
ATOM 2231 N N . ALA A 1 274 ? -12.174 17.436 24.010 1.00 69.56 274 ALA A N 1
ATOM 2232 C CA . ALA A 1 274 ? -12.005 16.299 24.912 1.00 69.56 274 ALA A CA 1
ATOM 2233 C C . ALA A 1 274 ? -12.916 15.121 24.509 1.00 69.56 274 ALA A C 1
ATOM 2235 O O . ALA A 1 274 ? -12.503 13.967 24.564 1.00 69.56 274 ALA A O 1
ATOM 2236 N N . GLN A 1 275 ? -14.135 15.403 24.029 1.00 73.50 275 GLN A N 1
ATOM 2237 C CA . GLN A 1 275 ? -15.052 14.380 23.528 1.00 73.50 275 GLN A CA 1
ATOM 2238 C C . GLN A 1 275 ? -14.527 13.701 22.256 1.00 73.50 275 GLN A C 1
ATOM 2240 O O . GLN A 1 275 ? -14.598 12.478 22.149 1.00 73.50 275 GLN A O 1
ATOM 2245 N N . GLY A 1 276 ? -13.986 14.461 21.304 1.00 77.50 276 GLY A N 1
ATOM 2246 C CA . GLY A 1 276 ? -13.472 13.909 20.053 1.00 77.50 276 GLY A CA 1
ATOM 2247 C C . GLY A 1 276 ? -12.214 13.052 20.226 1.00 77.50 276 GLY A C 1
ATOM 2248 O O . GLY A 1 276 ? -12.095 12.010 19.574 1.00 77.50 276 GLY A O 1
ATOM 2249 N N . GLN A 1 277 ? -11.336 13.399 21.174 1.00 78.44 277 GLN A N 1
ATOM 2250 C CA . GLN A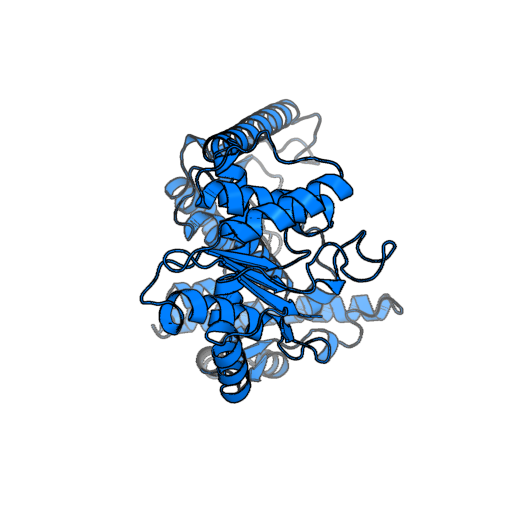 1 277 ? -10.200 12.552 21.569 1.00 78.44 277 GLN A CA 1
ATOM 2251 C C . GLN A 1 277 ? -10.675 11.207 22.140 1.00 78.44 277 GLN A C 1
ATOM 2253 O O . GLN A 1 277 ? -10.233 10.152 21.681 1.00 78.44 277 GLN A O 1
ATOM 2258 N N . ILE A 1 278 ? -11.653 11.231 23.056 1.00 82.25 278 ILE A N 1
ATOM 2259 C CA . ILE A 1 278 ? -12.264 10.018 23.625 1.00 82.25 278 ILE A CA 1
ATOM 2260 C C . ILE A 1 278 ? -12.883 9.156 22.517 1.00 82.25 278 ILE A C 1
ATOM 2262 O O . ILE A 1 278 ? -12.652 7.948 22.462 1.00 82.25 278 ILE A O 1
ATOM 2266 N N . VAL A 1 279 ? -13.657 9.759 21.609 1.00 83.62 279 VAL A N 1
ATOM 2267 C CA . VAL A 1 279 ? -14.303 9.034 20.503 1.00 83.62 279 VAL A CA 1
ATOM 2268 C C . VAL A 1 279 ? -13.266 8.421 19.560 1.00 83.62 279 VAL A C 1
ATOM 2270 O O . VAL A 1 279 ? -13.442 7.281 19.129 1.00 83.62 279 VAL A O 1
ATOM 2273 N N . THR A 1 280 ? -12.176 9.129 19.265 1.00 83.38 280 THR A N 1
ATOM 2274 C CA . THR A 1 280 ? -11.096 8.630 18.399 1.00 83.38 280 THR A CA 1
ATOM 2275 C C . THR A 1 280 ? -10.421 7.404 19.008 1.00 83.38 280 THR A C 1
ATOM 2277 O O . THR A 1 280 ? -10.296 6.382 18.330 1.00 83.38 280 THR A O 1
ATOM 2280 N N . GLU A 1 281 ? -10.080 7.461 20.296 1.00 86.00 281 GLU A N 1
ATOM 2281 C CA . GLU A 1 281 ? -9.523 6.325 21.039 1.00 86.00 281 GLU A CA 1
ATOM 2282 C C . GLU A 1 281 ? -10.496 5.130 21.027 1.00 86.00 281 GLU A C 1
ATOM 2284 O O . GLU A 1 281 ? -10.119 4.006 20.686 1.00 86.00 281 GLU A O 1
ATOM 2289 N N . ILE A 1 282 ? -11.788 5.360 21.292 1.00 88.31 282 ILE A N 1
ATOM 2290 C CA . ILE A 1 282 ? -12.824 4.314 21.230 1.00 88.31 282 ILE A CA 1
ATOM 2291 C C . ILE A 1 282 ? -12.876 3.660 19.843 1.00 88.31 282 ILE A C 1
ATOM 2293 O O . ILE A 1 282 ? -12.908 2.431 19.737 1.00 88.31 282 ILE A O 1
ATOM 2297 N N . LEU A 1 283 ? -12.881 4.460 18.774 1.00 86.31 283 LEU A N 1
ATOM 2298 C CA . LEU A 1 283 ? -12.959 3.961 17.402 1.00 86.31 283 LEU A CA 1
ATOM 2299 C C . LEU A 1 283 ? -11.731 3.131 17.014 1.00 86.31 283 LEU A C 1
ATOM 2301 O O . LEU A 1 283 ? -11.889 2.127 16.317 1.00 86.31 283 LEU A O 1
ATOM 2305 N N . GLN A 1 284 ? -10.533 3.497 17.478 1.00 86.00 284 GLN A N 1
ATOM 2306 C CA . GLN A 1 284 ? -9.311 2.725 17.232 1.00 86.00 284 GLN A CA 1
ATOM 2307 C C . GLN A 1 284 ? -9.402 1.323 17.851 1.00 86.00 284 GLN A C 1
ATOM 2309 O O . GLN A 1 284 ? -9.199 0.324 17.150 1.00 86.00 284 GLN A O 1
ATOM 2314 N N . HIS A 1 285 ? -9.814 1.222 19.120 1.00 90.12 285 HIS A N 1
ATOM 2315 C CA . HIS A 1 285 ? -10.001 -0.074 19.788 1.00 90.12 285 HIS A CA 1
ATOM 2316 C C . HIS A 1 285 ? -11.142 -0.890 19.170 1.00 90.12 285 HIS A C 1
ATOM 2318 O O . HIS A 1 285 ? -11.002 -2.096 18.962 1.00 90.12 285 HIS A O 1
ATOM 2324 N N . LEU A 1 286 ? -12.256 -0.258 18.791 1.00 89.00 286 LEU A N 1
ATOM 2325 C CA . LEU A 1 286 ? -13.348 -0.943 18.087 1.00 89.00 286 LEU A CA 1
ATOM 2326 C C . LEU A 1 286 ? -12.917 -1.457 16.707 1.00 89.00 286 LEU A C 1
ATOM 2328 O O . LEU A 1 286 ? -13.316 -2.553 16.305 1.00 89.00 286 LEU A O 1
ATOM 2332 N N . HIS A 1 287 ? -12.082 -0.709 15.984 1.00 87.19 287 HIS A N 1
ATOM 2333 C CA . HIS A 1 287 ? -11.536 -1.145 14.703 1.00 87.19 287 HIS A CA 1
ATOM 2334 C C . HIS A 1 287 ? -10.625 -2.371 14.866 1.00 87.19 287 HIS A C 1
ATOM 2336 O O . HIS A 1 287 ? -10.770 -3.344 14.121 1.00 87.19 287 HIS A O 1
ATOM 2342 N N . ALA A 1 288 ? -9.741 -2.364 15.870 1.00 85.94 288 ALA A N 1
ATOM 2343 C CA . ALA A 1 288 ? -8.905 -3.515 16.217 1.00 85.94 288 ALA A CA 1
ATOM 2344 C C . ALA A 1 288 ? -9.746 -4.747 16.604 1.00 85.94 288 ALA A C 1
ATOM 2346 O O . ALA A 1 288 ? -9.477 -5.860 16.136 1.00 85.94 288 ALA A O 1
ATOM 2347 N N . CYS A 1 289 ? -10.822 -4.537 17.372 1.00 89.69 289 CYS A N 1
ATOM 2348 C CA . CYS A 1 289 ? -11.791 -5.578 17.710 1.00 89.69 289 CYS A CA 1
ATOM 2349 C C . CYS A 1 289 ? -12.430 -6.174 16.447 1.00 89.69 289 CYS A C 1
ATOM 2351 O O . CYS A 1 289 ? -12.364 -7.382 16.229 1.00 89.69 289 CYS A O 1
ATOM 2353 N N . ASN A 1 290 ? -12.976 -5.335 15.562 1.00 88.62 290 ASN A N 1
ATOM 2354 C CA . ASN A 1 290 ? -13.647 -5.785 14.342 1.00 88.62 290 ASN A CA 1
ATOM 2355 C C . ASN A 1 290 ? -12.708 -6.573 13.412 1.00 88.62 290 ASN A C 1
ATOM 2357 O O . ASN A 1 290 ? -13.098 -7.600 12.856 1.00 88.62 290 ASN A O 1
ATOM 2361 N N . ASN A 1 291 ? -11.455 -6.133 13.265 1.00 85.50 291 ASN A N 1
ATOM 2362 C CA . ASN A 1 291 ? -10.463 -6.858 12.469 1.00 85.50 291 ASN A CA 1
ATOM 2363 C C . ASN A 1 291 ? -10.179 -8.249 13.051 1.00 85.50 291 ASN A C 1
ATOM 2365 O O . ASN A 1 291 ? -10.157 -9.222 12.300 1.00 85.50 291 ASN A O 1
ATOM 2369 N N . SER A 1 292 ? -10.050 -8.355 14.377 1.00 87.06 292 SER A N 1
ATOM 2370 C CA . SER A 1 292 ? -9.868 -9.637 15.068 1.00 87.06 292 SER A CA 1
ATOM 2371 C C . SER A 1 292 ? -11.086 -10.557 14.934 1.00 87.06 292 SER A C 1
ATOM 2373 O O . SER A 1 292 ? -10.930 -11.762 14.756 1.00 87.06 292 SER A O 1
ATOM 2375 N N . VAL A 1 293 ? -12.301 -10.001 14.970 1.00 88.56 293 VAL A N 1
ATOM 2376 C CA . VAL A 1 293 ? -13.556 -10.760 14.836 1.00 88.56 293 VAL A CA 1
ATOM 2377 C C . VAL A 1 293 ? -13.726 -11.347 13.436 1.00 88.56 293 VAL A C 1
ATOM 2379 O O . VAL A 1 293 ? -14.187 -12.480 13.313 1.00 88.56 293 VAL A O 1
ATOM 2382 N N . LYS A 1 294 ? -13.347 -10.613 12.382 1.00 85.44 294 LYS A N 1
ATOM 2383 C CA . LYS A 1 294 ? -13.488 -11.065 10.983 1.00 85.44 294 LYS A CA 1
ATOM 2384 C C . LYS A 1 294 ? -12.694 -12.327 10.660 1.00 85.44 294 LYS A C 1
ATOM 2386 O O . LYS A 1 294 ? -13.100 -13.084 9.787 1.00 85.44 294 LYS A O 1
ATOM 2391 N N . VAL A 1 295 ? -11.570 -12.533 11.339 1.00 84.94 295 VAL A N 1
ATOM 2392 C CA . VAL A 1 295 ? -10.670 -13.678 11.121 1.00 84.94 295 VAL A CA 1
ATOM 2393 C C . VAL A 1 295 ? -10.844 -14.778 12.174 1.00 84.94 295 VAL A C 1
ATOM 2395 O O . VAL A 1 295 ? -10.087 -15.745 12.185 1.00 84.94 295 VAL A O 1
ATOM 2398 N N . PHE A 1 296 ? -11.813 -14.638 13.082 1.00 87.81 296 PHE A N 1
ATOM 2399 C CA . PHE A 1 296 ? -12.029 -15.577 14.180 1.00 87.81 296 PHE A CA 1
ATOM 2400 C C . PHE A 1 296 ? -12.871 -16.787 13.750 1.00 87.81 296 PHE A C 1
ATOM 2402 O O . PHE A 1 296 ? -13.943 -16.623 13.168 1.00 87.81 296 PHE A O 1
ATOM 2409 N N . TYR A 1 297 ? -12.427 -17.995 14.111 1.00 85.69 297 TYR A N 1
ATOM 2410 C CA . TYR A 1 297 ? -13.129 -19.252 13.837 1.00 85.69 297 TYR A CA 1
ATOM 2411 C C . TYR A 1 297 ? -12.982 -20.244 15.008 1.00 85.69 297 TYR A C 1
ATOM 2413 O O . TYR A 1 297 ? -11.893 -20.369 15.576 1.00 85.69 297 TYR A O 1
ATOM 2421 N N . GLY A 1 298 ? -14.057 -20.965 15.345 1.00 89.81 298 GLY A N 1
ATOM 2422 C CA . GLY A 1 298 ? -14.080 -21.996 16.393 1.00 89.81 298 GLY A CA 1
ATOM 2423 C C . GLY A 1 298 ? -14.205 -21.474 17.837 1.00 89.81 298 GLY A C 1
ATOM 2424 O O . GLY A 1 298 ? -14.577 -20.326 18.080 1.00 89.81 298 GLY A O 1
ATOM 2425 N N . ARG A 1 299 ? -13.797 -22.316 18.803 1.00 89.12 299 ARG A N 1
ATOM 2426 C CA . ARG A 1 299 ? -13.716 -22.050 20.265 1.00 89.12 299 ARG A CA 1
ATOM 2427 C C . ARG A 1 299 ? -15.058 -21.854 20.971 1.00 89.12 299 ARG A C 1
ATOM 2429 O O . ARG A 1 299 ? -15.147 -21.121 21.957 1.00 89.12 299 ARG A O 1
ATOM 2436 N N . GLU A 1 300 ? -16.065 -22.570 20.509 1.00 91.56 300 GLU A N 1
ATOM 2437 C CA . GLU A 1 300 ? -17.438 -22.556 21.005 1.00 91.56 300 GLU A CA 1
ATOM 2438 C C . GLU A 1 300 ? -17.494 -22.836 22.516 1.00 91.56 300 GLU A C 1
ATOM 2440 O O . GLU A 1 300 ? -18.057 -22.041 23.262 1.00 91.56 300 GLU A O 1
ATOM 2445 N N . GLU A 1 301 ? -16.794 -23.870 23.004 1.00 93.00 301 GLU A N 1
ATOM 2446 C CA . GLU A 1 301 ? -16.780 -24.211 24.439 1.00 93.00 301 GLU A CA 1
ATOM 2447 C C . GLU A 1 301 ? -16.251 -23.058 25.314 1.00 93.00 301 GLU A C 1
ATOM 2449 O O . GLU A 1 301 ? -16.757 -22.793 26.407 1.00 93.00 301 GLU A O 1
ATOM 2454 N N . GLN A 1 302 ? -15.218 -22.351 24.843 1.00 93.12 302 GLN A N 1
ATOM 2455 C CA . GLN A 1 302 ? -14.625 -21.244 25.597 1.00 93.12 302 GLN A CA 1
ATOM 2456 C C . GLN A 1 302 ? -15.530 -20.011 25.568 1.00 93.12 302 GLN A C 1
ATOM 2458 O O . GLN A 1 302 ? -15.673 -19.340 26.589 1.00 93.12 302 GLN A O 1
ATOM 2463 N N . LEU A 1 303 ? -16.179 -19.742 24.432 1.00 93.38 303 LEU A N 1
ATOM 2464 C CA . LEU A 1 303 ? -17.176 -18.680 24.314 1.00 93.38 303 LEU A CA 1
ATOM 2465 C C . LEU A 1 303 ? -18.365 -18.915 25.252 1.00 93.38 303 LEU A C 1
ATOM 2467 O O . LEU A 1 303 ? -18.734 -18.000 25.980 1.00 93.38 303 LEU A O 1
ATOM 2471 N N . GLU A 1 304 ? -18.888 -20.140 25.332 1.00 93.44 304 GLU A N 1
ATOM 2472 C CA . GLU A 1 304 ? -19.972 -20.489 26.262 1.00 93.44 304 GLU A CA 1
ATOM 2473 C C . GLU A 1 304 ? -19.574 -20.306 27.735 1.00 93.44 304 GLU A C 1
ATOM 2475 O O . GLU A 1 304 ? -20.395 -19.936 28.579 1.00 93.44 304 GLU A O 1
ATOM 2480 N N . ARG A 1 305 ? -18.311 -20.585 28.088 1.00 93.88 305 ARG A N 1
ATOM 2481 C CA . ARG A 1 305 ? -17.797 -20.336 29.446 1.00 93.88 305 ARG A CA 1
ATOM 2482 C C . ARG A 1 305 ? -17.753 -18.843 29.761 1.00 93.88 305 ARG A C 1
ATOM 2484 O O . ARG A 1 305 ? -18.122 -18.452 30.870 1.00 93.88 305 ARG A O 1
ATOM 2491 N N . ILE A 1 306 ? -17.317 -18.023 28.805 1.00 94.00 306 ILE A N 1
ATOM 2492 C CA . ILE A 1 306 ? -17.281 -16.564 28.954 1.00 94.00 306 ILE A CA 1
ATOM 2493 C C . ILE A 1 306 ? -18.708 -16.014 29.038 1.00 94.00 306 ILE A C 1
ATOM 2495 O O . ILE A 1 306 ? -18.988 -15.220 29.930 1.00 94.00 306 ILE A O 1
ATOM 2499 N N . GLU A 1 307 ? -19.630 -16.490 28.204 1.00 94.44 307 GLU A N 1
ATOM 2500 C CA . GLU A 1 307 ? -21.049 -16.121 28.251 1.00 94.44 307 GLU A CA 1
ATOM 2501 C C . GLU A 1 307 ? -21.663 -16.404 29.628 1.00 94.44 307 GLU A C 1
ATOM 2503 O O . GLU A 1 307 ? -22.233 -15.512 30.260 1.00 94.44 307 GLU A O 1
ATOM 2508 N N . ARG A 1 308 ? -21.471 -17.623 30.153 1.00 94.12 308 ARG A N 1
ATOM 2509 C CA . ARG A 1 308 ? -21.934 -18.000 31.499 1.00 94.12 308 ARG A CA 1
ATOM 2510 C C . ARG A 1 308 ? -21.362 -17.097 32.588 1.00 94.12 308 ARG A C 1
ATOM 2512 O O . ARG A 1 308 ? -22.061 -16.770 33.545 1.00 94.12 308 ARG A O 1
ATOM 2519 N N . TYR A 1 309 ? -20.105 -16.684 32.458 1.00 94.19 309 TYR A N 1
ATOM 2520 C CA . TYR A 1 309 ? -19.489 -15.732 33.379 1.00 94.19 309 TYR A CA 1
ATOM 2521 C C . TYR A 1 309 ? -20.118 -14.330 33.279 1.00 94.19 309 TYR A C 1
ATOM 2523 O O . TYR A 1 309 ? -20.423 -13.712 34.310 1.00 94.19 309 TYR A O 1
ATOM 2531 N N . MET A 1 310 ? -20.327 -13.844 32.053 1.00 91.69 310 MET A N 1
ATOM 2532 C CA . MET A 1 310 ? -20.879 -12.517 31.776 1.00 91.69 310 MET A CA 1
ATOM 2533 C C . MET A 1 310 ? -22.318 -12.386 32.281 1.00 91.69 310 MET A C 1
ATOM 2535 O O . MET A 1 310 ? -22.649 -11.383 32.910 1.00 91.69 310 MET A O 1
ATOM 2539 N N . LEU A 1 311 ? -23.143 -13.416 32.079 1.00 90.31 311 LEU A N 1
ATOM 2540 C CA . LEU A 1 311 ? -24.547 -13.447 32.507 1.00 90.31 311 LEU A CA 1
ATOM 2541 C C . LEU A 1 311 ? -24.740 -13.927 33.957 1.00 90.31 311 LEU A C 1
ATOM 2543 O O . LEU A 1 311 ? -25.814 -13.761 34.532 1.00 90.31 311 LEU A O 1
ATOM 2547 N N . GLY A 1 312 ? -23.718 -14.540 34.556 1.00 89.56 312 GLY A N 1
ATOM 2548 C CA . GLY A 1 312 ? -23.785 -15.104 35.903 1.00 89.56 312 GLY A CA 1
ATOM 2549 C C . GLY A 1 312 ? -23.642 -14.077 37.033 1.00 89.56 312 GLY A C 1
ATOM 2550 O O . GLY A 1 312 ? -23.362 -12.898 36.823 1.00 89.56 312 GLY A O 1
ATOM 2551 N N . LEU A 1 313 ? -23.735 -14.551 38.278 1.00 88.88 313 LEU A N 1
ATOM 2552 C CA . LEU A 1 313 ? -23.656 -13.724 39.497 1.00 88.88 313 LEU A CA 1
ATOM 2553 C C . LEU A 1 313 ? -22.226 -13.481 40.014 1.00 88.88 313 LEU A C 1
ATOM 2555 O O . LEU A 1 313 ? -22.049 -12.920 41.090 1.00 88.88 313 LEU A O 1
ATOM 2559 N N . SER A 1 314 ? -21.196 -13.928 39.286 1.00 91.31 314 SER A N 1
ATOM 2560 C CA . SER A 1 314 ? -19.807 -13.769 39.732 1.00 91.31 314 SER A CA 1
ATOM 2561 C C . SER A 1 314 ? -19.420 -12.293 39.845 1.00 91.31 314 SER A C 1
ATOM 2563 O O . SER A 1 314 ? -19.598 -11.536 38.890 1.00 91.31 314 SER A O 1
ATOM 2565 N N . ASP A 1 315 ? -18.842 -11.928 40.987 1.00 91.56 315 ASP A N 1
ATOM 2566 C CA . ASP A 1 315 ? -18.300 -10.608 41.306 1.00 91.56 315 ASP A CA 1
ATOM 2567 C C . ASP A 1 315 ? -16.780 -10.531 41.085 1.00 91.56 315 ASP A C 1
ATOM 2569 O O . ASP A 1 315 ? -16.151 -9.553 41.462 1.00 91.56 315 ASP A O 1
ATOM 2573 N N . LYS A 1 316 ? -16.142 -11.546 40.494 1.00 92.38 316 LYS A N 1
ATOM 2574 C CA . LYS A 1 316 ? -14.683 -11.565 40.285 1.00 92.38 316 LYS A CA 1
ATOM 2575 C C . LYS A 1 316 ? -14.340 -11.301 38.822 1.00 92.38 316 LYS A C 1
ATOM 2577 O O . LYS A 1 316 ? -15.091 -11.752 37.964 1.00 92.38 316 LYS A O 1
ATOM 2582 N N . PRO A 1 317 ? -13.216 -10.643 38.493 1.00 91.62 317 PRO A N 1
ATOM 2583 C CA . PRO A 1 317 ? -12.726 -10.577 37.115 1.00 91.62 317 PRO A CA 1
ATOM 2584 C C . PRO A 1 317 ? -12.382 -11.968 36.559 1.00 91.62 317 PRO A C 1
ATOM 2586 O O . PRO A 1 317 ? -11.836 -12.803 37.285 1.00 91.62 317 PRO A O 1
ATOM 2589 N N . ILE A 1 318 ? -12.644 -12.205 35.271 1.00 93.12 318 ILE A N 1
ATOM 2590 C CA . ILE A 1 318 ? -12.191 -13.409 34.558 1.00 93.12 318 ILE A CA 1
ATOM 2591 C C . ILE A 1 318 ? -10.857 -13.144 33.849 1.00 93.12 318 ILE A C 1
ATOM 2593 O O . ILE A 1 318 ? -10.614 -12.053 33.329 1.00 93.12 318 ILE A O 1
ATOM 2597 N N . VAL A 1 319 ? -9.979 -14.149 33.839 1.00 91.50 319 VAL A N 1
ATOM 2598 C CA . VAL A 1 319 ? -8.673 -14.088 33.171 1.00 91.50 319 VAL A CA 1
ATOM 2599 C C . VAL A 1 319 ? -8.594 -15.175 32.108 1.00 91.50 319 VAL A C 1
ATOM 2601 O O . VAL A 1 319 ? -8.767 -16.354 32.409 1.00 91.50 319 VAL A O 1
ATOM 2604 N N . LEU A 1 320 ? -8.307 -14.772 30.874 1.00 90.94 320 LEU A N 1
ATOM 2605 C CA . LEU A 1 320 ? -8.000 -15.659 29.760 1.00 90.94 320 LEU A CA 1
ATOM 2606 C C . LEU A 1 320 ? -6.481 -15.836 29.693 1.00 90.94 320 LEU A C 1
ATOM 2608 O O . LEU A 1 320 ? -5.763 -14.883 29.396 1.00 90.94 320 LEU A O 1
ATOM 2612 N N . TYR A 1 321 ? -6.000 -17.044 29.971 1.00 89.44 321 TYR A N 1
ATOM 2613 C CA . TYR A 1 321 ? -4.573 -17.367 29.996 1.00 89.44 321 TYR A CA 1
ATOM 2614 C C . TYR A 1 321 ? -4.243 -18.470 28.986 1.00 89.44 321 TYR A C 1
ATOM 2616 O O . TYR A 1 321 ? -5.098 -19.270 28.606 1.00 89.44 321 TYR A O 1
ATOM 2624 N N . GLY A 1 322 ? -2.992 -18.503 28.539 1.00 86.88 322 GLY A N 1
ATOM 2625 C CA . GLY A 1 322 ? -2.494 -19.470 27.563 1.00 86.88 322 GLY A CA 1
ATOM 2626 C C . GLY A 1 322 ? -1.210 -18.981 26.903 1.00 86.88 322 GLY A C 1
ATOM 2627 O O . GLY A 1 322 ? -0.810 -17.834 27.096 1.00 86.88 322 GLY A O 1
ATOM 2628 N N . GLU A 1 323 ? -0.572 -19.825 26.100 1.00 86.69 323 GLU A N 1
ATOM 2629 C CA . GLU A 1 323 ? 0.697 -19.488 25.443 1.00 86.69 323 GLU A CA 1
ATOM 2630 C C . GLU A 1 323 ? 0.589 -18.287 24.479 1.00 86.69 323 GLU A C 1
ATOM 2632 O O . GLU A 1 323 ? -0.495 -17.887 24.032 1.00 86.69 323 GLU A O 1
ATOM 2637 N N . GLY A 1 324 ? 1.726 -17.657 24.175 1.00 84.06 324 GLY A N 1
ATOM 2638 C CA . GLY A 1 324 ? 1.801 -16.585 23.181 1.00 84.06 324 GLY A CA 1
ATOM 2639 C C . GLY A 1 324 ? 1.304 -17.067 21.814 1.00 84.06 324 GLY A C 1
ATOM 2640 O O . GLY A 1 324 ? 1.607 -18.177 21.395 1.00 84.06 324 GLY A O 1
ATOM 2641 N N . GLY A 1 325 ? 0.491 -16.261 21.128 1.00 82.06 325 GLY A N 1
ATOM 2642 C CA . GLY A 1 325 ? -0.048 -16.624 19.811 1.00 82.06 325 GLY A CA 1
ATOM 2643 C C . GLY A 1 325 ? -1.209 -17.628 19.822 1.00 82.06 325 GLY A C 1
ATOM 2644 O O . GLY A 1 325 ? -1.786 -17.886 18.771 1.00 82.06 325 GLY A O 1
ATOM 2645 N N . CYS A 1 326 ? -1.652 -18.130 20.981 1.00 86.56 326 CYS A N 1
ATOM 2646 C CA . CYS A 1 326 ? -2.769 -19.079 21.048 1.00 86.56 326 CYS A CA 1
ATOM 2647 C C . CYS A 1 326 ? -4.160 -18.447 20.819 1.00 86.56 326 CYS A C 1
ATOM 2649 O O . CYS A 1 326 ? -5.163 -19.096 21.095 1.00 86.56 326 CYS A O 1
ATOM 2651 N N . GLY A 1 327 ? -4.258 -17.197 20.347 1.00 87.06 327 GLY A N 1
ATOM 2652 C CA . GLY A 1 327 ? -5.527 -16.551 19.973 1.00 87.06 327 GLY A CA 1
ATOM 2653 C C . GLY A 1 327 ? -6.351 -15.941 21.118 1.00 87.06 327 GLY A C 1
ATOM 2654 O O . GLY A 1 327 ? -7.559 -15.772 20.959 1.00 87.06 327 GLY A O 1
ATOM 2655 N N . LYS A 1 328 ? -5.735 -15.608 22.265 1.00 91.06 328 LYS A N 1
ATOM 2656 C CA . LYS A 1 328 ? -6.418 -14.973 23.417 1.00 91.06 328 LYS A CA 1
ATOM 2657 C C . LYS A 1 328 ? -7.092 -13.650 23.041 1.00 91.06 328 LYS A C 1
ATOM 2659 O O . LYS A 1 328 ? -8.282 -13.486 23.292 1.00 91.06 328 LYS A O 1
ATOM 2664 N N . THR A 1 329 ? -6.354 -12.773 22.361 1.00 90.31 329 THR A N 1
ATOM 2665 C CA . THR A 1 329 ? -6.830 -11.480 21.852 1.00 90.31 329 THR A CA 1
ATOM 2666 C C . THR A 1 329 ? -8.054 -11.630 20.957 1.00 90.31 329 THR A C 1
ATOM 2668 O O . THR A 1 329 ? -9.063 -10.956 21.151 1.00 90.31 329 THR A O 1
ATOM 2671 N N . SER A 1 330 ? -8.018 -12.575 20.014 1.00 91.06 330 SER A N 1
ATOM 2672 C CA . SER A 1 330 ? -9.138 -12.818 19.103 1.00 91.06 330 SER A CA 1
ATOM 2673 C C . SER A 1 330 ? -10.366 -13.378 19.832 1.00 91.06 330 SER A C 1
ATOM 2675 O O . SER A 1 330 ? -11.489 -12.991 19.514 1.00 91.06 330 SER A O 1
ATOM 2677 N N . LEU A 1 331 ? -10.169 -14.241 20.841 1.00 93.31 331 LEU A N 1
ATOM 2678 C CA . LEU A 1 331 ? -11.252 -14.759 21.687 1.00 93.31 331 LEU A CA 1
ATOM 2679 C C . LEU A 1 331 ? -11.896 -13.650 22.535 1.00 93.31 331 LEU A C 1
ATOM 2681 O O . LEU A 1 331 ? -13.123 -13.584 22.633 1.00 93.31 331 LEU A O 1
ATOM 2685 N N . LEU A 1 332 ? -11.085 -12.759 23.110 1.00 93.38 332 LEU A N 1
ATOM 2686 C CA . LEU A 1 332 ? -11.553 -11.598 23.867 1.00 93.38 332 LEU A CA 1
ATOM 2687 C C . LEU A 1 332 ? -12.336 -10.630 22.967 1.00 93.38 332 LEU A C 1
ATOM 2689 O O . LEU A 1 332 ? -13.451 -10.243 23.317 1.00 93.38 332 LEU A O 1
ATOM 2693 N N . ALA A 1 333 ? -11.814 -10.315 21.778 1.00 92.88 333 ALA A N 1
ATOM 2694 C CA . ALA A 1 333 ? -12.490 -9.476 20.788 1.00 92.88 333 ALA A CA 1
ATOM 2695 C C . ALA A 1 333 ? -13.843 -10.071 20.355 1.00 92.88 333 ALA A C 1
ATOM 2697 O O . ALA A 1 333 ? -14.858 -9.372 20.328 1.00 92.88 333 ALA A O 1
ATOM 2698 N N . LYS A 1 334 ? -13.888 -11.384 20.080 1.00 93.50 334 LYS A N 1
ATOM 2699 C CA . LYS A 1 334 ? -15.137 -12.080 19.743 1.00 93.50 334 LYS A CA 1
ATOM 2700 C C . LYS A 1 334 ? -16.145 -12.027 20.885 1.00 93.50 334 LYS A C 1
ATOM 2702 O O . LYS A 1 334 ? -17.311 -11.735 20.638 1.00 93.50 334 LYS A O 1
ATOM 2707 N N . SER A 1 335 ? -15.694 -12.239 22.118 1.00 93.19 335 SER A N 1
ATOM 2708 C CA . SER A 1 335 ? -16.548 -12.155 23.307 1.00 93.19 335 SER A CA 1
ATOM 2709 C C . SER A 1 335 ? -17.149 -10.759 23.473 1.00 93.19 335 SER A C 1
ATOM 2711 O O . SER A 1 335 ? -18.340 -10.634 23.740 1.00 93.19 335 SER A O 1
ATOM 2713 N N . ALA A 1 336 ? -16.364 -9.701 23.251 1.00 92.75 336 ALA A N 1
ATOM 2714 C CA . ALA A 1 336 ? -16.848 -8.324 23.330 1.00 92.75 336 ALA A CA 1
ATOM 2715 C C . ALA A 1 336 ? -17.910 -8.000 22.260 1.00 92.75 336 ALA A C 1
ATOM 2717 O O . ALA A 1 336 ? -18.913 -7.340 22.548 1.00 92.75 336 ALA A O 1
ATOM 2718 N N . ALA A 1 337 ? -17.735 -8.516 21.040 1.00 91.62 337 ALA A N 1
ATOM 2719 C CA . ALA A 1 337 ? -18.725 -8.378 19.975 1.00 91.62 337 ALA A CA 1
ATOM 2720 C C . ALA A 1 337 ? -20.043 -9.106 20.304 1.00 91.62 337 ALA A C 1
ATOM 2722 O O . ALA A 1 337 ? -21.115 -8.516 20.169 1.00 91.62 337 ALA A O 1
ATOM 2723 N N . LEU A 1 338 ? -19.970 -10.353 20.788 1.00 90.62 338 LEU A N 1
ATOM 2724 C CA . LEU A 1 338 ? -21.149 -11.132 21.203 1.00 90.62 338 LEU A CA 1
ATOM 2725 C C . LEU A 1 338 ? -21.847 -10.517 22.421 1.00 90.62 338 LEU A C 1
ATOM 2727 O O . LEU A 1 338 ? -23.069 -10.520 22.503 1.00 90.62 338 LEU A O 1
ATOM 2731 N N . THR A 1 339 ? -21.083 -9.925 23.340 1.00 89.25 339 THR A N 1
ATOM 2732 C CA . THR A 1 339 ? -21.628 -9.229 24.514 1.00 89.25 339 THR A CA 1
ATOM 2733 C C . THR A 1 339 ? -22.600 -8.128 24.104 1.00 89.25 339 THR A C 1
ATOM 2735 O O . THR A 1 339 ? -23.692 -8.029 24.658 1.00 89.25 339 THR A O 1
ATOM 2738 N N . THR A 1 340 ? -22.203 -7.312 23.128 1.00 82.19 340 THR A N 1
ATOM 2739 C CA . THR A 1 340 ? -22.978 -6.144 22.695 1.00 82.19 340 THR A CA 1
ATOM 2740 C C . THR A 1 340 ? -24.168 -6.539 21.820 1.00 82.19 340 THR A C 1
ATOM 2742 O O . THR A 1 340 ? -25.230 -5.935 21.936 1.00 82.19 340 THR A O 1
ATOM 2745 N N . ASN A 1 341 ? -24.003 -7.551 20.963 1.00 83.31 341 ASN A N 1
ATOM 2746 C CA . ASN A 1 341 ? -25.011 -7.918 19.966 1.00 83.31 341 ASN A CA 1
ATOM 2747 C C . ASN A 1 341 ? -25.999 -8.990 20.447 1.00 83.31 341 ASN A C 1
ATOM 2749 O O . ASN A 1 341 ? -27.172 -8.916 20.093 1.00 83.31 341 ASN A O 1
ATOM 2753 N N . ASP A 1 342 ? -25.540 -9.951 21.256 1.00 87.62 342 ASP A N 1
ATOM 2754 C CA . ASP A 1 342 ? -26.293 -11.165 21.584 1.00 87.62 342 ASP A CA 1
ATOM 2755 C C . ASP A 1 342 ? -26.557 -11.281 23.094 1.00 87.62 342 ASP A C 1
ATOM 2757 O O . ASP A 1 342 ? -27.709 -11.234 23.531 1.00 87.62 342 ASP A O 1
ATOM 2761 N N . TRP A 1 343 ? -25.506 -11.374 23.920 1.00 89.50 343 TRP A N 1
ATOM 2762 C CA . TRP A 1 343 ? -25.645 -11.721 25.346 1.00 89.50 343 TRP A CA 1
ATOM 2763 C C . TRP A 1 343 ? -26.430 -10.672 26.143 1.00 89.50 343 TRP A C 1
ATOM 2765 O O . TRP A 1 343 ? -27.233 -11.017 27.008 1.00 89.50 343 TRP A O 1
ATOM 2775 N N . PHE A 1 344 ? -26.245 -9.388 25.830 1.00 86.44 344 PHE A N 1
ATOM 2776 C CA . PHE A 1 344 ? -26.954 -8.280 26.473 1.00 86.44 344 PHE A CA 1
ATOM 2777 C C . PHE A 1 344 ? -27.934 -7.568 25.531 1.00 86.44 344 PHE A C 1
ATOM 2779 O O . PHE A 1 344 ? -28.309 -6.432 25.802 1.00 86.44 344 PHE A O 1
ATOM 2786 N N . ALA A 1 345 ? -28.423 -8.229 24.475 1.00 81.94 345 ALA A N 1
ATOM 2787 C CA . ALA A 1 345 ? -29.298 -7.625 23.457 1.00 81.94 345 ALA A CA 1
ATOM 2788 C C . ALA A 1 345 ? -30.575 -6.949 24.008 1.00 81.94 345 ALA A C 1
ATOM 2790 O O . ALA A 1 345 ? -31.166 -6.087 23.360 1.00 81.94 345 ALA A O 1
ATOM 2791 N N . LYS A 1 346 ? -31.028 -7.348 25.206 1.00 83.69 346 LYS A N 1
ATOM 2792 C CA . LYS A 1 346 ? -32.230 -6.811 25.872 1.00 83.69 346 LYS A CA 1
ATOM 2793 C C . LYS A 1 346 ? -31.979 -5.540 26.691 1.00 83.69 346 LYS A C 1
ATOM 2795 O O . LYS A 1 346 ? -32.939 -4.914 27.133 1.00 83.69 346 LYS A O 1
ATOM 2800 N N . VAL A 1 347 ? -30.720 -5.178 26.925 1.00 87.19 347 VAL A N 1
ATOM 2801 C CA . VAL A 1 347 ? -30.309 -3.993 27.694 1.00 87.19 347 VAL A CA 1
ATOM 2802 C C . VAL A 1 347 ? -29.292 -3.184 26.886 1.00 87.19 347 VAL A C 1
ATOM 2804 O O . VAL A 1 347 ? -28.956 -3.549 25.763 1.00 87.19 347 VAL A O 1
ATOM 2807 N N . ARG A 1 348 ? -28.818 -2.049 27.411 1.00 84.75 348 ARG A N 1
ATOM 2808 C CA . ARG A 1 348 ? -27.808 -1.221 26.733 1.00 84.75 348 ARG A CA 1
ATOM 2809 C C . ARG A 1 348 ? -26.483 -1.289 27.492 1.00 84.75 348 ARG A C 1
ATOM 2811 O O . ARG A 1 348 ? -26.204 -0.377 28.270 1.00 84.75 348 ARG A O 1
ATOM 2818 N N . PRO A 1 349 ? -25.682 -2.357 27.317 1.00 90.44 349 PRO A N 1
ATOM 2819 C CA . PRO A 1 349 ? -24.413 -2.476 28.020 1.00 90.44 349 PRO A CA 1
ATOM 2820 C C . PRO A 1 349 ? -23.451 -1.367 27.583 1.00 90.44 349 PRO A C 1
ATOM 2822 O O . PRO A 1 349 ? -23.341 -1.047 26.398 1.00 90.44 349 PRO A O 1
ATOM 2825 N N . ILE A 1 350 ? -22.704 -0.820 28.536 1.00 91.50 350 ILE A N 1
ATOM 2826 C CA . ILE A 1 350 ? -21.542 0.014 28.246 1.00 91.50 350 ILE A CA 1
ATOM 2827 C C . ILE A 1 350 ? -20.344 -0.925 28.141 1.00 91.50 350 ILE A C 1
ATOM 2829 O O . ILE A 1 350 ? -19.816 -1.397 29.148 1.00 91.50 350 ILE A O 1
ATOM 2833 N N . CYS A 1 351 ? -19.937 -1.225 26.910 1.00 92.12 351 CYS A N 1
ATOM 2834 C CA . CYS A 1 351 ? -18.790 -2.080 26.631 1.00 92.12 351 CYS A CA 1
ATOM 2835 C C . CYS A 1 351 ? -17.547 -1.224 26.358 1.00 92.12 351 CYS A C 1
ATOM 2837 O O . CYS A 1 351 ? -17.502 -0.465 25.389 1.00 92.12 351 CYS A O 1
ATOM 2839 N N . ILE A 1 352 ? -16.524 -1.361 27.197 1.00 94.25 352 ILE A N 1
ATOM 2840 C CA . ILE A 1 352 ? -15.236 -0.681 27.045 1.00 94.25 352 ILE A CA 1
ATOM 2841 C C . ILE A 1 352 ? -14.187 -1.728 26.707 1.00 94.25 352 ILE A C 1
ATOM 2843 O O . ILE A 1 352 ? -13.991 -2.685 27.451 1.00 94.25 352 ILE A O 1
ATOM 2847 N N . ILE A 1 353 ? -13.508 -1.535 25.581 1.00 94.06 353 ILE A N 1
ATOM 2848 C CA . ILE A 1 353 ? -12.480 -2.444 25.075 1.00 94.06 353 ILE A CA 1
ATOM 2849 C C . ILE A 1 353 ? -11.173 -1.660 24.977 1.00 94.06 353 ILE A C 1
ATOM 2851 O O . ILE A 1 353 ? -11.167 -0.541 24.454 1.00 94.06 353 ILE A O 1
ATOM 2855 N N . ARG A 1 354 ? -10.078 -2.231 25.482 1.00 92.25 354 ARG A N 1
ATOM 2856 C CA . ARG A 1 354 ? -8.721 -1.697 25.317 1.00 92.25 354 ARG A CA 1
ATOM 2857 C C . ARG A 1 354 ? -7.769 -2.810 24.893 1.00 92.25 354 ARG A C 1
ATOM 2859 O O . ARG A 1 354 ? -7.578 -3.769 25.638 1.00 92.25 354 ARG A O 1
ATOM 2866 N N . PHE A 1 355 ? -7.173 -2.656 23.712 1.00 90.62 355 PHE A N 1
ATOM 2867 C CA . PHE A 1 355 ? -6.019 -3.436 23.269 1.00 90.62 355 PHE A CA 1
ATOM 2868 C C . PHE A 1 355 ? -4.758 -2.701 23.702 1.00 90.62 355 PHE A C 1
ATOM 2870 O O . PHE A 1 355 ? -4.360 -1.711 23.085 1.00 90.62 355 PHE A O 1
ATOM 2877 N N . LEU A 1 356 ? -4.181 -3.128 24.819 1.00 85.69 356 LEU A N 1
ATOM 2878 C CA . LEU A 1 356 ? -3.098 -2.397 25.461 1.00 85.69 356 LEU A CA 1
ATOM 2879 C C . LEU A 1 356 ? -1.832 -2.462 24.597 1.00 85.69 356 LEU A C 1
ATOM 2881 O O . LEU A 1 356 ? -1.527 -3.492 24.004 1.00 85.69 356 LEU A O 1
ATOM 2885 N N . GLY A 1 357 ? -1.138 -1.329 24.473 1.00 78.62 357 GLY A N 1
ATOM 2886 C CA . GLY A 1 357 ? 0.035 -1.168 23.610 1.00 78.62 357 GLY A CA 1
ATOM 2887 C C . GLY A 1 357 ? -0.256 -0.821 22.142 1.00 78.62 357 GLY A C 1
ATOM 2888 O O . GLY A 1 357 ? 0.691 -0.702 21.368 1.00 78.62 357 GLY A O 1
ATOM 2889 N N . THR A 1 358 ? -1.519 -0.636 21.734 1.00 79.00 358 THR A N 1
ATOM 2890 C CA . THR A 1 358 ? -1.875 -0.328 20.327 1.00 79.00 358 THR A CA 1
ATOM 2891 C C . THR A 1 358 ? -1.997 1.166 20.014 1.00 79.00 358 THR A C 1
ATOM 2893 O O . THR A 1 358 ? -1.808 1.571 18.867 1.00 79.00 358 THR A O 1
ATOM 2896 N N . THR A 1 359 ? -2.269 1.984 21.027 1.00 79.44 359 THR A N 1
ATOM 2897 C CA . THR A 1 359 ? -2.352 3.456 20.979 1.00 79.44 359 THR A CA 1
ATOM 2898 C C . THR A 1 359 ? -1.420 4.065 22.037 1.00 79.44 359 THR A C 1
ATOM 2900 O O . THR A 1 359 ? -1.160 3.390 23.040 1.00 79.44 359 THR A O 1
ATOM 2903 N N . PRO A 1 360 ? -0.936 5.316 21.877 1.00 74.56 360 PRO A N 1
ATOM 2904 C CA . PRO A 1 360 ? -0.091 5.974 22.882 1.00 74.56 360 PRO A CA 1
ATOM 2905 C C . PRO A 1 360 ? -0.720 5.989 24.284 1.00 74.56 360 PRO A C 1
ATOM 2907 O O . PRO A 1 360 ? -0.044 5.685 25.268 1.00 74.56 360 PRO A O 1
ATOM 2910 N N . ASP A 1 361 ? -2.032 6.234 24.367 1.00 78.75 361 ASP A N 1
ATOM 2911 C CA . ASP A 1 361 ? -2.771 6.269 25.635 1.00 78.75 361 ASP A CA 1
ATOM 2912 C C . ASP A 1 361 ? -2.973 4.873 26.246 1.00 78.75 361 ASP A C 1
ATOM 2914 O O . ASP A 1 361 ? -3.249 4.736 27.436 1.00 78.75 361 ASP A O 1
ATOM 2918 N N . SER A 1 362 ? -2.771 3.810 25.463 1.00 80.38 362 SER A N 1
ATOM 2919 C CA . SER A 1 362 ? -2.873 2.413 25.904 1.00 80.38 362 SER A CA 1
ATOM 2920 C C . SER A 1 362 ? -1.526 1.759 26.262 1.00 80.38 362 SER A C 1
ATOM 2922 O O . SER A 1 362 ? -1.496 0.573 26.592 1.00 8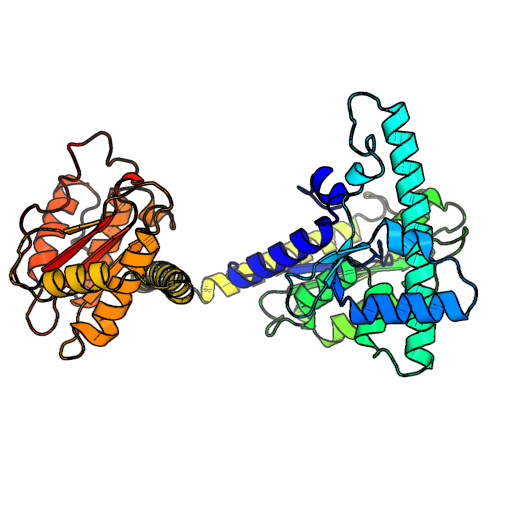0.38 362 SER A O 1
ATOM 2924 N N . SER A 1 363 ? -0.403 2.484 26.162 1.00 81.62 363 SER A N 1
ATOM 2925 C CA . SER A 1 363 ? 0.950 1.935 26.389 1.00 81.62 363 SER A CA 1
ATOM 2926 C C . SER A 1 363 ? 1.439 2.024 27.845 1.00 81.62 363 SER A C 1
ATOM 2928 O O . SER A 1 363 ? 2.365 1.304 28.234 1.00 81.62 363 SER A O 1
ATOM 2930 N N . ALA A 1 364 ? 0.833 2.887 28.663 1.00 84.38 364 ALA A N 1
ATOM 2931 C CA . ALA A 1 364 ? 1.216 3.113 30.058 1.00 84.38 364 ALA A CA 1
ATOM 2932 C C . ALA A 1 364 ? -0.011 3.157 30.975 1.00 84.38 364 ALA A C 1
ATOM 2934 O O . ALA A 1 364 ? -1.080 3.613 30.577 1.00 84.38 364 ALA A O 1
ATOM 2935 N N . LEU A 1 365 ? 0.146 2.705 32.224 1.00 85.12 365 LEU A N 1
ATOM 2936 C CA . LEU A 1 365 ? -0.985 2.499 33.137 1.00 85.12 365 LEU A CA 1
ATOM 2937 C C . LEU A 1 365 ? -1.821 3.767 33.385 1.00 85.12 365 LEU A C 1
ATOM 2939 O O . LEU A 1 365 ? -3.046 3.721 33.278 1.00 85.12 365 LEU A O 1
ATOM 2943 N N . THR A 1 366 ? -1.173 4.885 33.716 1.00 88.00 366 THR A N 1
ATOM 2944 C CA . THR A 1 366 ? -1.854 6.151 34.028 1.00 88.00 366 THR A CA 1
ATOM 2945 C C . THR A 1 366 ? -2.701 6.673 32.861 1.00 88.00 366 THR A C 1
ATOM 2947 O O . THR A 1 366 ? -3.908 6.814 33.057 1.00 88.00 366 THR A O 1
ATOM 2950 N N . PRO A 1 367 ? -2.159 6.901 31.644 1.00 88.69 367 PRO A N 1
ATOM 2951 C CA . PRO A 1 367 ? -2.974 7.399 30.532 1.00 88.69 367 PRO A CA 1
ATOM 2952 C C . PRO A 1 367 ? -4.085 6.419 30.134 1.00 88.69 367 PRO A C 1
ATOM 2954 O O . PRO A 1 367 ? -5.198 6.848 29.827 1.00 88.69 367 PRO A O 1
ATOM 2957 N N . THR A 1 368 ? -3.854 5.106 30.250 1.00 89.62 368 THR A N 1
ATOM 2958 C CA . THR A 1 368 ? -4.895 4.104 29.976 1.00 89.62 368 THR A CA 1
ATOM 2959 C C . THR A 1 368 ? -6.054 4.226 30.958 1.00 89.62 368 THR A C 1
ATOM 2961 O O . THR A 1 368 ? -7.217 4.192 30.554 1.00 89.62 368 THR A O 1
ATOM 2964 N N . LEU A 1 369 ? -5.757 4.376 32.251 1.00 90.31 369 LEU A N 1
ATOM 2965 C CA . LEU A 1 369 ? -6.778 4.559 33.278 1.00 90.31 369 LEU A CA 1
ATOM 2966 C C . LEU A 1 369 ? -7.540 5.873 33.101 1.00 90.31 369 LEU A C 1
ATOM 2968 O O . LEU A 1 369 ? -8.764 5.856 33.209 1.00 90.31 369 LEU A O 1
ATOM 2972 N N . ILE A 1 370 ? -6.854 6.974 32.779 1.00 90.88 370 ILE A N 1
ATOM 2973 C CA . ILE A 1 370 ? -7.498 8.259 32.466 1.00 90.88 370 ILE A CA 1
ATOM 2974 C C . ILE A 1 370 ? -8.472 8.076 31.296 1.00 90.88 370 ILE A C 1
ATOM 2976 O O . ILE A 1 370 ? -9.648 8.408 31.430 1.00 90.88 370 ILE A O 1
ATOM 2980 N N . SER A 1 371 ? -8.027 7.457 30.199 1.00 91.38 371 SER A N 1
ATOM 2981 C CA . SER A 1 371 ? -8.855 7.170 29.018 1.00 91.38 371 SER A CA 1
ATOM 2982 C C . SER A 1 371 ? -10.081 6.303 29.343 1.00 91.38 371 SER A C 1
ATOM 2984 O O . SER A 1 371 ? -11.188 6.569 28.864 1.00 91.38 371 SER A O 1
ATOM 2986 N N . ILE A 1 372 ? -9.928 5.272 30.183 1.00 92.81 372 ILE A N 1
ATOM 2987 C CA . ILE A 1 372 ? -11.055 4.433 30.624 1.00 92.81 372 ILE A CA 1
ATOM 2988 C C . ILE A 1 372 ? -12.031 5.248 31.482 1.00 92.81 372 ILE A C 1
ATOM 2990 O O . ILE A 1 372 ? -13.235 5.197 31.232 1.00 92.81 372 ILE A O 1
ATOM 2994 N N . CYS A 1 373 ? -11.541 6.011 32.463 1.00 93.19 373 CYS A N 1
ATOM 2995 C CA . CYS A 1 373 ? -12.371 6.870 33.312 1.00 93.19 373 CYS A CA 1
ATOM 2996 C C . CYS A 1 373 ? -13.146 7.895 32.480 1.00 93.19 373 CYS A C 1
ATOM 2998 O O . CYS A 1 373 ? -14.356 8.022 32.641 1.00 93.19 373 CYS A O 1
ATOM 3000 N N . GLN A 1 374 ? -12.481 8.552 31.530 1.00 91.56 374 GLN A N 1
ATOM 3001 C CA . GLN A 1 374 ? -13.105 9.481 30.593 1.00 91.56 374 GLN A CA 1
ATOM 3002 C C . GLN A 1 374 ? -14.205 8.805 29.768 1.00 91.56 374 GLN A C 1
ATOM 3004 O O . GLN A 1 374 ? -15.299 9.351 29.653 1.00 91.56 374 GLN A O 1
ATOM 3009 N N . GLN A 1 375 ? -13.978 7.596 29.241 1.00 92.12 375 GLN A N 1
ATOM 3010 C CA . GLN A 1 375 ? -15.018 6.870 28.506 1.00 92.12 375 GLN A CA 1
ATOM 3011 C C . GLN A 1 375 ? -16.209 6.478 29.397 1.00 92.12 375 GLN A C 1
ATOM 3013 O O . GLN A 1 375 ? -17.354 6.558 28.946 1.00 92.12 375 GLN A O 1
ATOM 3018 N N . ILE A 1 376 ? -15.975 6.055 30.645 1.00 92.31 376 ILE A N 1
ATOM 3019 C CA . ILE A 1 376 ? -17.061 5.757 31.592 1.00 92.31 376 ILE A CA 1
ATOM 3020 C C . ILE A 1 376 ? -17.862 7.035 31.872 1.00 92.31 376 ILE A C 1
ATOM 3022 O O . ILE A 1 376 ? -19.083 7.034 31.706 1.00 92.31 376 ILE A O 1
ATOM 3026 N N . SER A 1 377 ? -17.183 8.131 32.216 1.00 91.25 377 SER A N 1
ATOM 3027 C CA . SER A 1 377 ? -17.814 9.425 32.482 1.00 91.25 377 SER A CA 1
ATOM 3028 C C . SER A 1 377 ? -18.599 9.942 31.278 1.00 91.25 377 SER A C 1
ATOM 3030 O O . SER A 1 377 ? -19.736 10.372 31.437 1.00 91.25 377 SER A O 1
ATOM 3032 N N . TYR A 1 378 ? -18.062 9.806 30.063 1.00 89.25 378 TYR A N 1
ATOM 3033 C CA . TYR A 1 378 ? -18.753 10.180 28.827 1.00 89.25 378 TYR A CA 1
ATOM 3034 C C . TYR A 1 378 ? -20.073 9.412 28.652 1.00 89.25 378 TYR A C 1
ATOM 3036 O O . TYR A 1 378 ? -21.107 10.014 28.366 1.00 89.25 378 TYR A O 1
ATOM 3044 N N . ASN A 1 379 ? -20.069 8.095 28.883 1.00 88.38 379 ASN A N 1
ATOM 3045 C CA . ASN A 1 379 ? -21.257 7.255 28.701 1.00 88.38 379 ASN A CA 1
ATOM 3046 C C . ASN A 1 379 ? -22.325 7.455 29.788 1.00 88.38 379 ASN A C 1
ATOM 3048 O O . ASN A 1 379 ? -23.512 7.291 29.506 1.00 88.38 379 ASN A O 1
ATOM 3052 N N . PHE A 1 380 ? -21.920 7.818 31.008 1.00 88.50 380 PHE A N 1
ATOM 3053 C CA . PHE A 1 380 ? -22.831 8.140 32.113 1.00 88.50 380 PHE A CA 1
ATOM 3054 C C . PHE A 1 380 ? -23.149 9.641 32.237 1.00 88.50 380 PHE A C 1
ATOM 3056 O O . PHE A 1 380 ? -23.844 10.032 33.172 1.00 88.50 380 PHE A O 1
ATOM 3063 N N . MET A 1 381 ? -22.677 10.481 31.306 1.00 86.50 381 MET A N 1
ATOM 3064 C CA . MET A 1 381 ? -22.832 11.945 31.338 1.00 86.50 381 MET A CA 1
ATOM 3065 C C . MET A 1 381 ? -22.314 12.593 32.638 1.00 86.50 381 MET A C 1
ATOM 3067 O O . MET A 1 381 ? -22.920 13.519 33.177 1.00 86.50 381 MET A O 1
ATOM 3071 N N . LEU A 1 382 ? -21.185 12.097 33.145 1.00 87.75 382 LEU A N 1
ATOM 3072 C CA . LEU A 1 382 ? -20.477 12.639 34.304 1.00 87.75 382 LEU A CA 1
ATOM 3073 C C . LEU A 1 382 ? -19.431 13.679 33.863 1.00 87.75 382 LEU A C 1
ATOM 3075 O O . LEU A 1 382 ? -18.909 13.590 32.747 1.00 87.75 382 LEU A O 1
ATOM 3079 N N . PRO A 1 383 ? -19.100 14.660 34.717 1.00 84.62 383 PRO A N 1
ATOM 3080 C CA . PRO A 1 383 ? -18.128 15.690 34.375 1.00 84.62 383 PRO A CA 1
ATOM 3081 C C . PRO A 1 383 ? -16.683 15.147 34.413 1.00 84.62 383 PRO A C 1
ATOM 3083 O O . PRO A 1 383 ? -16.362 14.233 35.174 1.00 84.62 383 PRO A O 1
ATOM 3086 N N . PHE A 1 384 ? -15.812 15.684 33.550 1.00 83.50 384 PHE A N 1
ATOM 3087 C CA . PHE A 1 384 ? -14.429 15.202 33.363 1.00 83.50 384 PHE A CA 1
ATOM 3088 C C . PHE A 1 384 ? -13.398 15.872 34.277 1.00 83.50 384 PHE A C 1
ATOM 3090 O O . PHE A 1 384 ? -12.304 15.348 34.453 1.00 83.50 384 PHE A O 1
ATOM 3097 N N . ASP A 1 385 ? -13.742 17.021 34.851 1.00 79.38 385 ASP A N 1
ATOM 3098 C CA . ASP A 1 385 ? -12.897 17.835 35.734 1.00 79.38 385 ASP A CA 1
ATOM 3099 C C . ASP A 1 385 ? -12.513 17.126 37.042 1.00 79.38 385 ASP A C 1
ATOM 3101 O O . ASP A 1 385 ? -11.560 17.519 37.709 1.00 79.38 385 ASP A O 1
ATOM 3105 N N . GLN A 1 386 ? -13.235 16.063 37.399 1.00 78.94 386 GLN A N 1
ATOM 3106 C CA . GLN A 1 386 ? -13.002 15.273 38.607 1.00 78.94 386 GLN A CA 1
ATOM 3107 C C . GLN A 1 386 ? -12.004 14.123 38.418 1.00 78.94 386 GLN A C 1
ATOM 3109 O O . GLN A 1 386 ? -11.732 13.413 39.388 1.00 78.94 386 GLN A O 1
ATOM 3114 N N . ILE A 1 387 ? -11.481 13.903 37.205 1.00 88.12 387 ILE A N 1
ATOM 3115 C CA . ILE A 1 387 ? -10.551 12.803 36.920 1.00 88.12 387 ILE A CA 1
ATOM 3116 C C . ILE A 1 387 ? -9.134 13.217 37.357 1.00 88.12 387 ILE A C 1
ATOM 3118 O O . ILE A 1 387 ? -8.587 14.159 36.789 1.00 88.12 387 ILE A O 1
ATOM 3122 N N . PRO A 1 388 ? -8.520 12.541 38.347 1.00 89.75 388 PRO A N 1
ATOM 3123 C CA . PRO A 1 388 ? -7.178 12.881 38.820 1.00 89.75 388 PRO A CA 1
ATOM 3124 C C . PRO A 1 388 ? -6.078 12.411 37.857 1.00 89.75 388 PRO A C 1
ATOM 3126 O O . PRO A 1 388 ? -6.198 11.334 37.274 1.00 89.75 388 PRO A O 1
ATOM 3129 N N . ASP A 1 389 ? -4.964 13.142 37.790 1.00 85.94 389 ASP A N 1
ATOM 3130 C CA . ASP A 1 389 ? -3.787 12.749 36.992 1.00 85.94 389 ASP A CA 1
ATOM 3131 C C . ASP A 1 389 ? -2.847 11.777 37.736 1.00 85.94 389 ASP A C 1
ATOM 3133 O O . ASP A 1 389 ? -2.116 10.996 37.122 1.00 85.94 389 ASP A O 1
ATOM 3137 N N . ASP A 1 390 ? -2.883 11.780 39.073 1.00 86.50 390 ASP A N 1
ATOM 3138 C CA . ASP A 1 390 ? -2.047 10.916 39.911 1.00 86.50 390 ASP A CA 1
ATOM 3139 C C . ASP A 1 390 ? -2.631 9.498 40.047 1.00 86.50 390 ASP A C 1
ATOM 3141 O O . ASP A 1 390 ? -3.818 9.307 40.318 1.00 86.50 390 ASP A O 1
ATOM 3145 N N . LEU A 1 391 ? -1.777 8.471 39.963 1.00 85.12 391 LEU A N 1
ATOM 3146 C CA . LEU A 1 391 ? -2.198 7.062 39.890 1.00 85.12 391 LEU A CA 1
ATOM 3147 C C . LEU A 1 391 ? -3.069 6.591 41.072 1.00 85.12 391 LEU A C 1
ATOM 3149 O O . LEU A 1 391 ? -4.026 5.834 40.882 1.00 85.12 391 LEU A O 1
ATOM 3153 N N . VAL A 1 392 ? -2.734 6.996 42.299 1.00 87.56 392 VAL A N 1
ATOM 3154 C CA . VAL A 1 392 ? -3.444 6.567 43.518 1.00 87.56 392 VAL A CA 1
ATOM 3155 C C . VAL A 1 392 ? -4.879 7.119 43.565 1.00 87.56 392 VAL A C 1
ATOM 3157 O O . VAL A 1 392 ? -5.808 6.306 43.645 1.00 87.56 392 VAL A O 1
ATOM 3160 N N . PRO A 1 393 ? -5.112 8.446 43.484 1.00 91.31 393 PRO A N 1
ATOM 3161 C CA . PRO A 1 393 ? -6.470 8.985 43.441 1.00 91.31 393 PRO A CA 1
ATOM 3162 C C . PRO A 1 393 ? -7.215 8.579 42.162 1.00 91.31 393 PRO A C 1
ATOM 3164 O O . PRO A 1 393 ? -8.409 8.293 42.239 1.00 91.31 393 PRO A O 1
ATOM 3167 N N . LEU A 1 394 ? -6.530 8.435 41.021 1.00 90.75 394 LEU A N 1
ATOM 3168 C CA . LEU A 1 394 ? -7.126 7.929 39.781 1.00 90.75 394 LEU A CA 1
ATOM 3169 C C . LEU A 1 394 ? -7.662 6.500 39.936 1.00 90.75 394 LEU A C 1
ATOM 3171 O O . LEU A 1 394 ? -8.766 6.195 39.495 1.00 90.75 394 LEU A O 1
ATOM 3175 N N . THR A 1 395 ? -6.919 5.624 40.613 1.00 90.00 395 THR A N 1
ATOM 3176 C CA . THR A 1 395 ? -7.365 4.252 40.902 1.00 90.00 395 THR A CA 1
ATOM 3177 C C . THR A 1 395 ? -8.609 4.237 41.793 1.00 90.00 395 THR A C 1
ATOM 3179 O O . THR A 1 395 ? -9.510 3.418 41.591 1.00 90.00 395 THR A O 1
ATOM 3182 N N . ALA A 1 396 ? -8.672 5.120 42.794 1.00 90.75 396 ALA A N 1
ATOM 3183 C CA . ALA A 1 396 ? -9.848 5.254 43.651 1.00 90.75 396 ALA A CA 1
ATOM 3184 C C . ALA A 1 396 ? -11.058 5.771 42.858 1.00 90.75 396 ALA A C 1
ATOM 3186 O O . ALA A 1 396 ? -12.144 5.198 42.958 1.00 90.75 396 ALA A O 1
ATOM 3187 N N . HIS A 1 397 ? -10.844 6.781 42.011 1.00 92.56 397 HIS A N 1
ATOM 3188 C CA . HIS A 1 397 ? -11.862 7.337 41.126 1.00 92.56 397 HIS A CA 1
ATOM 3189 C C . HIS A 1 397 ? -12.391 6.290 40.134 1.00 92.56 397 HIS A C 1
ATOM 3191 O O . HIS A 1 397 ? -13.598 6.092 40.033 1.00 92.56 397 HIS A O 1
ATOM 3197 N N . PHE A 1 398 ? -11.508 5.524 39.485 1.00 93.44 398 PHE A N 1
ATOM 3198 C CA . PHE A 1 398 ? -11.887 4.406 38.616 1.00 93.44 398 PHE A CA 1
ATOM 3199 C C . PHE A 1 398 ? -12.795 3.403 39.342 1.00 93.44 398 PHE A C 1
ATOM 3201 O O . PHE A 1 398 ? -13.862 3.052 38.842 1.00 93.44 398 PHE A O 1
ATOM 3208 N N . LYS A 1 399 ? -12.415 2.974 40.554 1.00 92.31 399 LYS A N 1
ATOM 3209 C CA . LYS A 1 399 ? -13.218 2.038 41.361 1.00 92.31 399 LYS A CA 1
ATOM 3210 C C . LYS A 1 399 ? -14.591 2.610 41.721 1.00 92.31 399 LYS A C 1
ATOM 3212 O O . LYS A 1 399 ? -15.565 1.861 41.718 1.00 92.31 399 LYS A O 1
ATOM 3217 N N . GLN A 1 400 ? -14.680 3.912 41.992 1.00 92.38 400 GLN A N 1
ATOM 3218 C CA . GLN A 1 400 ? -15.950 4.604 42.212 1.00 92.38 400 GLN A CA 1
ATOM 3219 C C . GLN A 1 400 ? -16.809 4.616 40.942 1.00 92.38 400 GLN A C 1
ATOM 3221 O O . GLN A 1 400 ? -17.992 4.289 41.009 1.00 92.38 400 GLN A O 1
ATOM 3226 N N . LEU A 1 401 ? -16.232 4.914 39.777 1.00 93.00 401 LEU A N 1
ATOM 3227 C CA . LEU A 1 401 ? -16.964 4.936 38.509 1.00 93.00 401 LEU A CA 1
ATOM 3228 C C . LEU A 1 401 ? -17.619 3.586 38.171 1.00 93.00 401 LEU A C 1
ATOM 3230 O O . LEU A 1 401 ? -18.739 3.557 37.663 1.00 93.00 401 LEU A O 1
ATOM 3234 N N . LEU A 1 402 ? -16.988 2.460 38.524 1.00 93.00 402 LEU A N 1
ATOM 3235 C CA . LEU A 1 402 ? -17.571 1.125 38.313 1.00 93.00 402 LEU A CA 1
ATOM 3236 C C . LEU A 1 402 ? -18.901 0.911 39.061 1.00 93.00 402 LEU A C 1
ATOM 3238 O O . LEU A 1 402 ? -19.686 0.047 38.675 1.00 93.00 402 LEU A O 1
ATOM 3242 N N . THR A 1 403 ? -19.166 1.677 40.124 1.00 93.38 403 THR A N 1
ATOM 3243 C CA . THR A 1 403 ? -20.395 1.561 40.932 1.00 93.38 403 THR A CA 1
ATOM 3244 C C . THR A 1 403 ? -21.631 2.191 40.286 1.00 93.38 403 THR A C 1
ATOM 3246 O O . THR A 1 403 ? -22.740 1.925 40.739 1.00 93.38 403 THR A O 1
ATOM 3249 N N . TYR A 1 404 ? -21.464 2.971 39.211 1.00 92.56 404 TYR A N 1
ATOM 3250 C CA . TYR A 1 404 ? -22.577 3.576 38.464 1.00 92.56 404 TYR A CA 1
ATOM 3251 C C . TYR A 1 404 ? -23.307 2.581 37.545 1.00 92.56 404 TYR A C 1
ATOM 3253 O O . TYR A 1 404 ? -24.377 2.893 37.012 1.00 92.56 404 TYR A O 1
ATOM 3261 N N . ALA A 1 405 ? -22.749 1.378 37.362 1.00 92.06 405 ALA A N 1
ATOM 3262 C CA . ALA A 1 405 ? -23.375 0.312 36.593 1.00 92.06 405 ALA A CA 1
ATOM 3263 C C . ALA A 1 405 ? -24.743 -0.072 37.180 1.00 92.06 405 ALA A C 1
ATOM 3265 O O . ALA A 1 405 ? -24.910 -0.221 38.391 1.00 92.06 405 ALA A O 1
ATOM 3266 N N . ASN A 1 406 ? -25.733 -0.258 36.311 1.00 91.12 406 ASN A N 1
ATOM 3267 C CA . ASN A 1 406 ? -27.105 -0.571 36.709 1.00 91.12 406 ASN A CA 1
ATOM 3268 C C . ASN A 1 406 ? -27.718 -1.637 35.778 1.00 91.12 406 ASN A C 1
ATOM 3270 O O . ASN A 1 406 ? -27.125 -1.953 34.747 1.00 91.12 406 ASN A O 1
ATOM 3274 N N . PRO A 1 407 ? -28.888 -2.221 36.104 1.00 87.62 407 PRO A N 1
ATOM 3275 C CA . PRO A 1 407 ? -29.484 -3.283 35.291 1.00 87.62 407 PRO A CA 1
ATOM 3276 C C . PRO A 1 407 ? -29.762 -2.887 33.834 1.00 87.62 407 PRO A C 1
ATOM 3278 O O . PRO A 1 407 ? -29.692 -3.733 32.946 1.00 87.62 407 PRO A O 1
ATOM 3281 N N . GLN A 1 408 ? -30.097 -1.619 33.578 1.00 87.00 408 GLN A N 1
ATOM 3282 C CA . GLN A 1 408 ? -30.396 -1.107 32.238 1.00 87.00 408 GLN A CA 1
ATOM 3283 C C . GLN A 1 408 ? -29.122 -0.790 31.441 1.00 87.00 408 GLN A C 1
ATOM 3285 O O . GLN A 1 408 ? -29.122 -0.917 30.213 1.00 87.00 408 GLN A O 1
ATOM 3290 N N . GLN A 1 409 ? -28.053 -0.401 32.139 1.00 89.38 409 GLN A N 1
ATOM 3291 C CA . GLN A 1 409 ? -26.734 -0.080 31.598 1.00 89.38 409 GLN A CA 1
ATOM 3292 C C . GLN A 1 409 ? -25.629 -0.788 32.401 1.00 89.38 409 GLN A C 1
ATOM 3294 O O . GLN A 1 409 ? -24.931 -0.151 33.200 1.00 89.38 409 GLN A O 1
ATOM 3299 N N . PRO A 1 410 ? -25.469 -2.114 32.226 1.00 92.75 410 PRO A N 1
ATOM 3300 C CA . PRO A 1 410 ? -24.370 -2.841 32.846 1.00 92.75 410 PRO A CA 1
ATOM 3301 C C . PRO A 1 410 ? -23.034 -2.401 32.236 1.00 92.75 410 PRO A C 1
ATOM 3303 O O . PRO A 1 410 ? -22.963 -2.085 31.047 1.00 92.75 410 PRO A O 1
ATOM 3306 N N . LEU A 1 411 ? -21.969 -2.398 33.038 1.00 95.00 411 LEU A N 1
ATOM 3307 C CA . LEU A 1 411 ? -20.634 -1.974 32.613 1.00 95.00 411 LEU A CA 1
ATOM 3308 C C . LEU A 1 411 ? -19.739 -3.191 32.381 1.00 95.00 411 LEU A C 1
ATOM 3310 O O . LEU A 1 411 ? -19.554 -4.020 33.272 1.00 95.00 411 LEU A O 1
ATOM 3314 N N . ILE A 1 412 ? -19.168 -3.305 31.185 1.00 94.94 412 ILE A N 1
ATOM 3315 C CA . ILE A 1 412 ? -18.385 -4.474 30.785 1.00 94.94 412 ILE A CA 1
ATOM 3316 C C . ILE A 1 412 ? -17.038 -4.009 30.248 1.00 94.94 412 ILE A C 1
ATOM 3318 O O . ILE A 1 412 ? -16.970 -3.265 29.270 1.00 94.94 412 ILE A O 1
ATOM 3322 N N . LEU A 1 413 ? -15.964 -4.445 30.901 1.00 94.88 413 LEU A N 1
ATOM 3323 C CA . LEU A 1 413 ? -14.594 -4.065 30.580 1.00 94.88 413 LEU A CA 1
ATOM 3324 C C . LEU A 1 413 ? -13.834 -5.250 29.975 1.00 94.88 413 LEU A C 1
ATOM 3326 O O . LEU A 1 413 ? -13.734 -6.314 30.588 1.00 94.88 413 LEU A O 1
ATOM 3330 N N . PHE A 1 414 ? -13.249 -5.043 28.802 1.00 95.06 414 PHE A N 1
ATOM 3331 C CA . PHE A 1 414 ? -12.379 -5.994 28.122 1.00 95.06 414 PHE A CA 1
ATOM 3332 C C . PHE A 1 414 ? -10.978 -5.400 27.978 1.00 95.06 414 PHE A C 1
ATOM 3334 O O . PHE A 1 414 ? -10.801 -4.379 27.315 1.00 95.06 414 PHE A O 1
ATOM 3341 N N . LEU A 1 415 ? -9.986 -6.038 28.599 1.00 92.75 415 LEU A N 1
ATOM 3342 C CA . LEU A 1 415 ? -8.597 -5.577 28.611 1.00 92.75 415 LEU A CA 1
ATOM 3343 C C . LEU A 1 415 ? -7.680 -6.645 28.013 1.00 92.75 415 LEU A C 1
ATOM 3345 O O . LEU A 1 415 ? -7.474 -7.699 28.614 1.00 92.75 415 LEU A O 1
ATOM 3349 N N . ASP A 1 416 ? -7.126 -6.380 26.840 1.00 91.38 416 ASP A N 1
ATOM 3350 C CA . ASP A 1 416 ? -6.182 -7.289 26.193 1.00 91.38 416 ASP A CA 1
ATOM 3351 C C . ASP A 1 416 ? -4.737 -6.909 26.526 1.00 91.38 416 ASP A C 1
ATOM 3353 O O . ASP A 1 416 ? -4.399 -5.731 26.565 1.00 91.38 416 ASP A O 1
ATOM 3357 N N . SER A 1 417 ? -3.900 -7.916 26.761 1.00 84.88 417 SER A N 1
ATOM 3358 C CA . SER A 1 417 ? -2.466 -7.820 27.059 1.00 84.88 417 SER A CA 1
ATOM 3359 C C . SER A 1 417 ? -2.103 -6.890 28.224 1.00 84.88 417 SER A C 1
ATOM 3361 O O . SER A 1 417 ? -1.237 -6.024 28.120 1.00 84.88 417 SER A O 1
ATOM 3363 N N . VAL A 1 418 ? -2.741 -7.093 29.385 1.00 81.62 418 VAL A N 1
ATOM 3364 C CA . VAL A 1 418 ? -2.450 -6.318 30.614 1.00 81.62 418 VAL A CA 1
ATOM 3365 C C . VAL A 1 418 ? -0.990 -6.461 31.066 1.00 81.62 418 VAL A C 1
ATOM 3367 O O . VAL A 1 418 ? -0.453 -5.567 31.714 1.00 81.62 418 VAL A O 1
ATOM 3370 N N . ASP A 1 419 ? -0.337 -7.560 30.696 1.00 76.69 419 ASP A N 1
ATOM 3371 C CA . ASP A 1 419 ? 1.087 -7.832 30.904 1.00 76.69 419 ASP A CA 1
ATOM 3372 C C . ASP A 1 419 ? 2.029 -6.873 30.148 1.00 76.69 419 ASP A C 1
ATOM 3374 O O . ASP A 1 419 ? 3.176 -6.702 30.564 1.00 76.69 419 ASP A O 1
ATOM 3378 N N . GLN A 1 420 ? 1.552 -6.205 29.091 1.00 72.31 420 GLN A N 1
ATOM 3379 C CA . GLN A 1 420 ? 2.352 -5.290 28.264 1.00 72.31 420 GLN A CA 1
ATOM 3380 C C . GLN A 1 420 ? 2.339 -3.831 28.749 1.00 72.31 420 GLN A C 1
ATOM 3382 O O . GLN A 1 420 ? 3.075 -3.001 28.215 1.00 72.31 420 GLN A O 1
ATOM 3387 N N . LEU A 1 421 ? 1.533 -3.493 29.763 1.00 75.31 421 LEU A N 1
ATOM 3388 C CA . LEU A 1 421 ? 1.468 -2.132 30.300 1.00 75.31 421 LEU A CA 1
ATOM 3389 C C . LEU A 1 421 ? 2.753 -1.751 31.045 1.00 75.31 421 LEU A C 1
ATOM 3391 O O . LEU A 1 421 ? 3.112 -2.341 32.070 1.00 75.31 421 LEU A O 1
ATOM 3395 N N . THR A 1 422 ? 3.403 -0.683 30.584 1.00 67.19 422 THR A N 1
ATOM 3396 C CA . THR A 1 422 ? 4.529 -0.076 31.304 1.00 67.19 422 THR A CA 1
ATOM 3397 C C . THR A 1 422 ? 4.046 0.570 32.613 1.00 67.19 422 THR A C 1
ATOM 3399 O O . THR A 1 422 ? 2.963 1.160 32.678 1.00 67.19 422 THR A O 1
ATOM 3402 N N . GLY A 1 423 ? 4.811 0.397 33.697 1.00 60.06 423 GLY A N 1
ATOM 3403 C CA . GLY A 1 423 ? 4.423 0.828 35.051 1.00 60.06 423 GLY A CA 1
ATOM 3404 C C . GLY A 1 423 ? 3.555 -0.171 35.832 1.00 60.06 423 GLY A C 1
ATOM 3405 O O . GLY A 1 423 ? 3.373 -0.006 37.035 1.00 60.06 423 GLY A O 1
ATOM 3406 N N . ALA A 1 424 ? 3.079 -1.253 35.202 1.00 55.62 424 ALA A N 1
ATOM 3407 C CA . ALA A 1 424 ? 2.422 -2.363 35.904 1.00 55.62 424 ALA A CA 1
ATOM 3408 C C . ALA A 1 424 ? 3.417 -3.362 36.541 1.00 55.62 424 ALA A C 1
ATOM 3410 O O . ALA A 1 424 ? 2.996 -4.262 37.269 1.00 55.62 424 ALA A O 1
ATOM 3411 N N . GLN A 1 425 ? 4.718 -3.215 36.254 1.00 50.25 425 GLN A N 1
ATOM 3412 C CA . GLN A 1 425 ? 5.780 -4.141 36.670 1.00 50.25 425 GLN A CA 1
ATOM 3413 C C . GLN A 1 425 ? 6.388 -3.802 38.045 1.00 50.25 425 GLN A C 1
ATOM 3415 O O . GLN A 1 425 ? 6.722 -4.721 38.788 1.00 50.25 425 GLN A O 1
ATOM 3420 N N . ASP A 1 426 ? 6.449 -2.519 38.422 1.00 51.00 426 ASP A N 1
ATOM 3421 C CA . ASP A 1 426 ? 7.101 -2.071 39.669 1.00 51.00 426 ASP A CA 1
ATOM 3422 C C . ASP A 1 426 ? 6.142 -1.949 40.869 1.00 51.00 426 ASP A C 1
ATOM 3424 O O . ASP A 1 426 ? 6.568 -1.963 42.023 1.00 51.00 426 ASP A O 1
ATOM 3428 N N . ALA A 1 427 ? 4.829 -1.882 40.627 1.00 43.38 427 ALA A N 1
ATOM 3429 C CA . ALA A 1 427 ? 3.810 -1.781 41.669 1.00 43.38 427 ALA A CA 1
ATOM 3430 C C . ALA A 1 427 ? 2.942 -3.046 41.701 1.00 43.38 427 ALA A C 1
ATOM 3432 O O . ALA A 1 427 ? 2.138 -3.269 40.802 1.00 43.38 427 ALA A O 1
ATOM 3433 N N . ASN A 1 428 ? 3.101 -3.868 42.749 1.00 47.44 428 ASN A N 1
ATOM 3434 C CA . ASN A 1 428 ? 2.203 -4.952 43.181 1.00 47.44 428 ASN A CA 1
ATOM 3435 C C . ASN A 1 428 ? 1.055 -5.306 42.203 1.00 47.44 428 ASN A C 1
ATOM 3437 O O . ASN A 1 428 ? -0.014 -4.690 42.246 1.00 47.44 428 ASN A O 1
ATOM 3441 N N . LYS A 1 429 ? 1.280 -6.336 41.370 1.00 59.59 429 LYS A N 1
ATOM 3442 C CA . LYS A 1 429 ? 0.277 -7.203 40.712 1.00 59.59 429 LYS A CA 1
ATOM 3443 C C . LYS A 1 429 ? -1.102 -6.549 40.493 1.00 59.59 429 LYS A C 1
ATOM 3445 O O . LYS A 1 429 ? -2.000 -6.784 41.292 1.00 59.59 429 LYS A O 1
ATOM 3450 N N . VAL A 1 430 ? -1.298 -5.786 39.410 1.00 68.88 430 VAL A N 1
ATOM 3451 C CA . VAL A 1 430 ? -2.631 -5.342 38.915 1.00 68.88 430 VAL A CA 1
ATOM 3452 C C . VAL A 1 430 ? -3.559 -4.786 40.025 1.00 68.88 430 VAL A C 1
ATOM 3454 O O . VAL A 1 430 ? -4.775 -4.952 39.981 1.00 68.88 430 VAL A O 1
ATOM 3457 N N . SER A 1 431 ? -3.003 -4.139 41.056 1.00 74.69 431 SER A N 1
ATOM 3458 C CA . SER A 1 431 ? -3.745 -3.674 42.249 1.00 74.69 431 SER A CA 1
ATOM 3459 C C . SER A 1 431 ? -4.741 -2.540 41.962 1.00 74.69 431 SER A C 1
ATOM 3461 O O . SER A 1 431 ? -5.661 -2.266 42.748 1.00 74.69 431 SER A O 1
ATOM 3463 N N . TRP A 1 432 ? -4.580 -1.904 40.802 1.00 83.19 432 TRP A N 1
ATOM 3464 C CA . TRP A 1 432 ? -5.513 -0.928 40.262 1.00 83.19 432 TRP A CA 1
ATOM 3465 C C . TRP A 1 432 ? -6.864 -1.557 39.896 1.00 83.19 432 TRP A C 1
ATOM 3467 O O . TRP A 1 432 ? -7.903 -0.914 40.052 1.00 83.19 432 TRP A O 1
ATOM 3477 N N . LEU A 1 433 ? -6.875 -2.835 39.498 1.00 85.62 433 LEU A N 1
ATOM 3478 C CA . LEU A 1 433 ? -8.098 -3.563 39.191 1.00 85.62 433 LEU A CA 1
ATOM 3479 C C . LEU A 1 433 ? -8.704 -4.147 40.480 1.00 85.62 433 LEU A C 1
ATOM 3481 O O . LEU A 1 433 ? -8.011 -4.825 41.244 1.00 85.62 433 LEU A O 1
ATOM 3485 N N . PRO A 1 434 ? -9.994 -3.912 40.763 1.00 85.88 434 PRO A N 1
ATOM 3486 C CA . PRO A 1 434 ? -10.631 -4.456 41.956 1.00 85.88 434 PRO A CA 1
ATOM 3487 C C . PRO A 1 434 ? -10.756 -5.988 41.895 1.00 85.88 434 PRO A C 1
ATOM 3489 O O . PRO A 1 434 ? -11.104 -6.569 40.869 1.00 85.88 434 PRO A O 1
ATOM 3492 N N . THR A 1 435 ? -10.508 -6.653 43.027 1.00 85.69 435 THR A N 1
ATOM 3493 C CA . THR A 1 435 ? -10.663 -8.114 43.169 1.00 85.69 435 THR A CA 1
ATOM 3494 C C . THR A 1 435 ? -12.122 -8.550 43.280 1.00 85.69 435 THR A C 1
ATOM 3496 O O . THR A 1 435 ? -12.438 -9.699 42.968 1.00 85.69 435 THR A O 1
ATOM 3499 N N . ARG A 1 436 ? -12.998 -7.636 43.715 1.00 90.31 436 ARG A N 1
ATOM 3500 C CA . ARG A 1 436 ? -14.456 -7.773 43.704 1.00 90.31 436 ARG A CA 1
ATOM 3501 C C . ARG A 1 436 ? -15.081 -6.601 42.958 1.00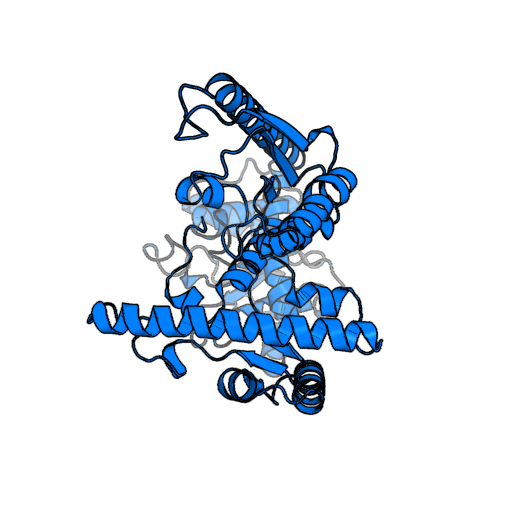 90.31 436 ARG A C 1
ATOM 3503 O O . ARG A 1 436 ? -14.787 -5.448 43.259 1.00 90.31 436 ARG A O 1
ATOM 3510 N N . LEU A 1 437 ? -15.924 -6.917 41.993 1.00 92.69 437 LEU A N 1
ATOM 3511 C CA . LEU A 1 437 ? -16.615 -6.000 41.108 1.00 92.69 437 LEU A CA 1
ATOM 3512 C C . LEU A 1 437 ? -17.963 -5.598 41.720 1.00 92.69 437 LEU A C 1
ATOM 3514 O O . LEU A 1 437 ? -18.625 -6.437 42.336 1.00 92.69 437 LEU A O 1
ATOM 3518 N N . PRO A 1 438 ? -18.392 -4.338 41.543 1.00 92.62 438 PRO A N 1
ATOM 3519 C CA . PRO A 1 438 ? -19.745 -3.920 41.886 1.00 92.62 438 PRO A CA 1
ATOM 3520 C C . PRO A 1 438 ? -20.817 -4.720 41.120 1.00 92.62 438 PRO A C 1
ATOM 3522 O O . PRO A 1 438 ? -20.522 -5.305 40.070 1.00 92.62 438 PRO A O 1
ATOM 3525 N N . PRO A 1 439 ? -22.075 -4.730 41.598 1.00 90.62 439 PRO A N 1
ATOM 3526 C CA . PRO A 1 439 ? -23.192 -5.308 40.856 1.00 90.62 439 PRO A CA 1
ATOM 3527 C C . PRO A 1 439 ? -23.273 -4.755 39.429 1.00 90.62 439 PRO A C 1
ATOM 3529 O O . PRO A 1 439 ? -22.992 -3.583 39.196 1.00 90.62 439 PRO A O 1
ATOM 3532 N N . TYR A 1 440 ? -23.671 -5.601 38.476 1.00 91.19 440 TYR A N 1
ATOM 3533 C CA . TYR A 1 440 ? -23.814 -5.236 37.056 1.00 91.19 440 TYR A CA 1
ATOM 3534 C C . TYR A 1 440 ? -22.510 -4.796 36.360 1.00 91.19 440 TYR A C 1
ATOM 3536 O O . TYR A 1 440 ? -22.560 -4.296 35.237 1.00 91.19 440 TYR A O 1
ATOM 3544 N N . CYS A 1 441 ? -21.349 -5.026 36.987 1.00 93.81 441 CYS A N 1
ATOM 3545 C CA . CYS A 1 441 ? -20.032 -4.824 36.392 1.00 93.81 441 CYS A CA 1
ATOM 3546 C C . CYS A 1 441 ? -19.357 -6.169 36.074 1.00 93.81 441 CYS A C 1
ATOM 3548 O O . CYS A 1 441 ? -19.332 -7.078 36.907 1.00 93.81 441 CYS A O 1
ATOM 3550 N N . LYS A 1 442 ? -18.757 -6.292 34.885 1.00 94.25 442 LYS A N 1
ATOM 3551 C CA . LYS A 1 442 ? -17.973 -7.467 34.463 1.00 94.25 442 LYS A CA 1
ATOM 3552 C C . LYS A 1 442 ? -16.632 -7.042 33.890 1.00 94.25 442 LYS A C 1
ATOM 3554 O O . LYS A 1 442 ? -16.553 -6.050 33.175 1.00 94.25 442 LYS A O 1
ATOM 3559 N N . VAL A 1 443 ? -15.577 -7.796 34.193 1.00 93.81 443 VAL A N 1
ATOM 3560 C CA . VAL A 1 443 ? -14.232 -7.522 33.674 1.00 93.81 443 VAL A CA 1
ATOM 3561 C C . VAL A 1 443 ? -13.610 -8.808 33.159 1.00 93.81 443 VAL A C 1
ATOM 3563 O O . VAL A 1 443 ? -13.463 -9.769 33.913 1.00 93.81 443 VAL A O 1
ATOM 3566 N N . SER A 1 444 ? -13.203 -8.800 31.894 1.00 92.50 444 SER A N 1
ATOM 3567 C CA . SER A 1 444 ? -12.432 -9.864 31.260 1.00 92.50 444 SER A CA 1
ATOM 3568 C C . SER A 1 444 ? -11.085 -9.327 30.815 1.00 92.50 444 SER A C 1
ATOM 3570 O O . SER A 1 444 ? -11.017 -8.312 30.122 1.00 92.50 444 SER A O 1
ATOM 3572 N N . ARG A 1 445 ? -10.009 -10.022 31.179 1.00 90.19 445 ARG A N 1
ATOM 3573 C CA . ARG A 1 445 ? -8.658 -9.655 30.749 1.00 90.19 445 ARG A CA 1
ATOM 3574 C C . ARG A 1 445 ? -7.869 -10.833 30.208 1.00 90.19 445 ARG A C 1
ATOM 3576 O O . ARG A 1 445 ? -8.086 -11.957 30.657 1.00 90.19 445 ARG A O 1
ATOM 3583 N N . THR A 1 446 ? -6.924 -10.583 29.310 1.00 86.75 446 THR A N 1
ATOM 3584 C CA . THR A 1 446 ? -5.891 -11.574 28.975 1.00 86.75 446 THR A CA 1
ATOM 3585 C C . THR A 1 446 ? -4.618 -11.332 29.783 1.00 86.75 446 THR A C 1
ATOM 3587 O O . THR A 1 446 ? -4.372 -10.223 30.270 1.00 86.75 446 THR A O 1
ATOM 3590 N N . GLY A 1 447 ? -3.818 -12.385 29.933 1.00 68.81 447 GLY A N 1
ATOM 3591 C CA . GLY A 1 447 ? -2.469 -12.326 30.488 1.00 68.81 447 GLY A CA 1
ATOM 3592 C C . GLY A 1 447 ? -1.668 -13.579 30.199 1.00 68.81 447 GLY A C 1
ATOM 3593 O O . GLY A 1 447 ? -2.203 -14.496 29.520 1.00 68.81 447 GLY A O 1
#

InterPro domains:
  IPR027417 P-loop containing nucleoside triphosphate hydrolase [G3DSA:3.40.50.300] (287-435)
  IPR027417 P-loop containing nucleoside triphosphate hydrolase [SSF52540] (292-438)
  IPR041664 Orc1-like, AAA ATPase domain [PF13191] (296-423)
  IPR052752 NACHT and WD repeat domain-containing protein [PTHR19871] (1-443)

Organism: NCBI:txid74869

Foldseek 3Di:
DDPPDDPQCVQQVCVLVVLLVQLVVLVVPPLFASEEDEAFQAQDDQFDDQKDQPVVLVQLQVQCVVVVHDCVLVVVQWDWDVVDVVIITGGHGLCVPLVCCVVPVDVVSVVVSVVVVVVSRVVVLVSLLVSLVVCVVVVNDDPVRNCSSVHGSSNVSCCSNFQVDPDCALHYAYEYEYEPPQPLVPVVQSVVRAPDDPSHGPVSSSVVSCCRRVPRRVVGHDPLRYDYYYYYQDDPNGDDCVRCVVVVVVVVVSVVVVSVVSVVVSVVVQPPPPVSVLVVQQVQQLVVLVVLQVPDDDPPVVLVVLLCQLPDPAQFAAEDEDDPPPSSSSSLSNSLVCVCVPSQVVAHEAEAEDEAPPDPLRQADQSVLLSVLSSLCVVVVHDSVCQDSDPPVSLVSSLVSQQVADPRYQYEYEEEPPVRHPPCPPDPDPVSDDRGGHPSYYHYYYD

Sequence (447 aa):
MRWGVRDEATDDHMTTELCMREIQNCQRLSMGPNFVVFLGQKYGYRPIPTYILSSELQLIRDDLASMGVDVTLLDLWYKKDSNAVPPISILQPISSILINFNNKRVPKLQAEDQAVWWDTLTKMQKLFRKGAASLFAQGKLDKDQTHNYFMSVTEREVINGVLNVKNTKNHCLAYIRYINNINLQNLKKASLYVDILNRSLDTEACKLLADLRDVRVPNRIEASNIQKYTIEWIGREGLDVDTHEEYLNHFITHFYKNIVKLVDRAMRKEDSSAQGQIVTEILQHLHACNNSVKVFYGREEQLERIERYMLGLSDKPIVLYGEGGCGKTSLLAKSAALTTNDWFAKVRPICIIRFLGTTPDSSALTPTLISICQQISYNFMLPFDQIPDDLVPLTAHFKQLLTYANPQQPLILFLDSVDQLTGAQDANKVSWLPTRLPPYCKVSRTG

Secondary structure (DSSP, 8-state):
--TT--THHHHTTTHHHHHHHHHHHHHHH-SS--EEEEE-B-----PPPSEEEHHHHHHHHHHHHHTT---HHHHHHEEEESSSSS-EEEEPPGGGTSTTTT-TT-HHHHHHHHHHHHHHHHHHHHHHHHHHHHHHHTTSS-HHHHHTTT--HHHHHHIIIIIS-S--TTTEEEEEEEEES--TT-HHHHTTTB-EETTEE-HHHHHHHHIIIIIIHHHHS-GGGEEEEEEE-BTTTB--TTTTHHHHHHHHHHHHHHHHHHHHHHHTTS--SHHHHHHHHHHHHHHHHHHHHHT----HHHHHHHHHHHHS---S-EEE--STTSSHHHHHHHHHHHIIIIITTTS--EEEEEETTSSGGGSBHHHHHHHHHHHHHHHHT--STT--SSHHHHHHHHHHHGGG--SSS-EEEEEE-GGG-BTTTTSSTTTTS-SSPPTTEEEEEE-

Radius of gyration: 29.54 Å; chains: 1; bounding box: 66×55×77 Å